Protein AF-0000000084530514 (afdb_homodimer)

Structure (mmCIF, N/CA/C/O backbone):
data_AF-0000000084530514-model_v1
#
loop_
_entity.id
_entity.type
_entity.pdbx_description
1 polymer 'non-specific serine/threonine protein kinase'
#
loop_
_atom_site.group_PDB
_atom_site.id
_atom_site.type_symbol
_atom_site.label_atom_id
_atom_site.label_alt_id
_atom_site.label_comp_id
_atom_site.label_asym_id
_atom_site.label_entity_id
_atom_site.label_seq_id
_atom_site.pdbx_PDB_ins_code
_atom_site.Cartn_x
_atom_site.Cartn_y
_atom_site.Cartn_z
_atom_site.occupancy
_atom_site.B_iso_or_equiv
_atom_site.auth_seq_id
_atom_site.auth_comp_id
_atom_site.auth_asym_id
_atom_site.auth_atom_id
_atom_site.pdbx_PDB_model_num
ATOM 1 N N . MET A 1 1 ? 28.859 -11.039 2.883 1 60.81 1 MET A N 1
ATOM 2 C CA . MET A 1 1 ? 27.422 -11.062 2.617 1 60.81 1 MET A CA 1
ATOM 3 C C . MET A 1 1 ? 27.109 -10.5 1.235 1 60.81 1 MET A C 1
ATOM 5 O O . MET A 1 1 ? 27.703 -9.5 0.823 1 60.81 1 MET A O 1
ATOM 9 N N . ARG A 1 2 ? 26.438 -11.281 0.378 1 87.25 2 ARG A N 1
ATOM 10 C CA . ARG A 1 2 ? 26.141 -10.828 -0.977 1 87.25 2 ARG A CA 1
ATOM 11 C C . ARG A 1 2 ? 25.156 -9.672 -0.961 1 87.25 2 ARG A C 1
ATOM 13 O O . ARG A 1 2 ? 24.25 -9.633 -0.119 1 87.25 2 ARG A O 1
ATOM 20 N N . LYS A 1 3 ? 25.516 -8.602 -1.622 1 93.56 3 LYS A N 1
ATOM 21 C CA . LYS A 1 3 ? 24.672 -7.406 -1.686 1 93.56 3 LYS A CA 1
ATOM 22 C C . LYS A 1 3 ? 24.25 -7.105 -3.121 1 93.56 3 LYS A C 1
ATOM 24 O O . LYS A 1 3 ? 24.984 -7.43 -4.066 1 93.56 3 LYS A O 1
ATOM 29 N N . LEU A 1 4 ? 23.109 -6.605 -3.303 1 94.38 4 LEU A N 1
ATOM 30 C CA . LEU A 1 4 ? 22.625 -5.965 -4.523 1 94.38 4 LEU A CA 1
ATOM 31 C C . LEU A 1 4 ? 22.266 -4.508 -4.262 1 94.38 4 LEU A C 1
ATOM 33 O O . LEU A 1 4 ? 21.25 -4.227 -3.6 1 94.38 4 LEU A O 1
ATOM 37 N N . GLY A 1 5 ? 23.062 -3.568 -4.797 1 94 5 GLY A N 1
ATOM 38 C CA . GLY A 1 5 ? 22.906 -2.201 -4.328 1 94 5 GLY A CA 1
ATOM 39 C C . GLY A 1 5 ? 23.109 -2.053 -2.834 1 94 5 GLY A C 1
ATOM 40 O O . GLY A 1 5 ? 24.156 -2.473 -2.307 1 94 5 GLY A O 1
ATOM 41 N N . ARG A 1 6 ? 22.219 -1.491 -2.139 1 93.81 6 ARG A N 1
ATOM 42 C CA . ARG A 1 6 ? 22.344 -1.321 -0.695 1 93.81 6 ARG A CA 1
ATOM 43 C C . ARG A 1 6 ? 21.688 -2.479 0.054 1 93.81 6 ARG A C 1
ATOM 45 O O . ARG A 1 6 ? 21.781 -2.561 1.28 1 93.81 6 ARG A O 1
ATOM 52 N N . TYR A 1 7 ? 21.109 -3.41 -0.602 1 97.31 7 TYR A N 1
ATOM 53 C CA . TYR A 1 7 ? 20.328 -4.473 0.018 1 97.31 7 TYR A CA 1
ATOM 54 C C . TYR A 1 7 ? 21.219 -5.668 0.362 1 97.31 7 TYR A C 1
ATOM 56 O O . TYR A 1 7 ? 21.891 -6.219 -0.509 1 97.31 7 TYR A O 1
ATOM 64 N N . LEU A 1 8 ? 21.156 -6.109 1.568 1 97.88 8 LEU A N 1
ATOM 65 C CA . LEU A 1 8 ? 21.938 -7.25 2.043 1 97.88 8 LEU A CA 1
ATOM 66 C C . LEU A 1 8 ? 21.172 -8.555 1.852 1 97.88 8 LEU A C 1
ATOM 68 O O . LEU A 1 8 ? 20.125 -8.758 2.48 1 97.88 8 LEU A O 1
ATOM 72 N N . LEU A 1 9 ? 21.641 -9.438 1.021 1 97.25 9 LEU A N 1
ATOM 73 C CA . LEU A 1 9 ? 20.953 -10.695 0.764 1 97.25 9 LEU A CA 1
ATOM 74 C C . LEU A 1 9 ? 21.125 -11.656 1.937 1 97.25 9 LEU A C 1
ATOM 76 O O . LEU A 1 9 ? 22.25 -11.898 2.387 1 97.25 9 LEU A O 1
ATOM 80 N N . LEU A 1 10 ? 20 -12.164 2.404 1 96.56 10 LEU A N 1
ATOM 81 C CA . LEU A 1 10 ? 20.031 -12.984 3.607 1 96.56 10 LEU A CA 1
ATOM 82 C C . LEU A 1 10 ? 19.797 -14.453 3.268 1 96.56 10 LEU A C 1
ATOM 84 O O . LEU A 1 10 ? 20.562 -15.328 3.682 1 96.56 10 LEU A O 1
ATOM 88 N N . GLU A 1 11 ? 18.703 -14.711 2.607 1 95.12 11 GLU A N 1
ATOM 89 C CA . GLU A 1 11 ? 18.266 -16.078 2.309 1 95.12 11 GLU A CA 1
ATOM 90 C C . GLU A 1 11 ? 17.594 -16.156 0.944 1 95.12 11 GLU A C 1
ATOM 92 O O . GLU A 1 11 ? 16.828 -15.258 0.576 1 95.12 11 GLU A O 1
ATOM 97 N N . ARG A 1 12 ? 17.891 -17.266 0.295 1 94.25 12 ARG A N 1
ATOM 98 C CA . ARG A 1 12 ? 17.172 -17.5 -0.961 1 94.25 12 ARG A CA 1
ATOM 99 C C . ARG A 1 12 ? 15.773 -18.031 -0.707 1 94.25 12 ARG A C 1
ATOM 101 O O . ARG A 1 12 ? 15.609 -19.047 -0.033 1 94.25 12 ARG A O 1
ATOM 108 N N . LEU A 1 13 ? 14.82 -17.406 -1.2 1 91.25 13 LEU A N 1
ATOM 109 C CA . LEU A 1 13 ? 13.43 -17.797 -0.994 1 91.25 13 LEU A CA 1
ATOM 110 C C . LEU A 1 13 ? 12.969 -18.75 -2.09 1 91.25 13 LEU A C 1
ATOM 112 O O . LEU A 1 13 ? 12.133 -19.625 -1.847 1 91.25 13 LEU A O 1
ATOM 116 N N . GLY A 1 14 ? 13.391 -18.531 -3.291 1 86.19 14 GLY A N 1
ATOM 117 C CA . GLY A 1 14 ? 13.031 -19.375 -4.422 1 86.19 14 GLY A CA 1
ATOM 118 C C . GLY A 1 14 ? 13.867 -19.094 -5.66 1 86.19 14 GLY A C 1
ATOM 119 O O . GLY A 1 14 ? 14.375 -17.984 -5.84 1 86.19 14 GLY A O 1
ATOM 120 N N . ALA A 1 15 ? 14.023 -20.172 -6.418 1 83.81 15 ALA A N 1
ATOM 121 C CA . ALA A 1 15 ? 14.766 -20.062 -7.672 1 83.81 15 ALA A CA 1
ATOM 122 C C . ALA A 1 15 ? 14.023 -20.766 -8.812 1 83.81 15 ALA A C 1
ATOM 124 O O . ALA A 1 15 ? 13.602 -21.906 -8.672 1 83.81 15 ALA A O 1
ATOM 125 N N . GLY A 1 16 ? 13.727 -19.953 -9.781 1 76.38 16 GLY A N 1
ATOM 126 C CA . GLY A 1 16 ? 13.141 -20.531 -10.984 1 76.38 16 GLY A CA 1
ATOM 127 C C . GLY A 1 16 ? 13.992 -20.312 -12.227 1 76.38 16 GLY A C 1
ATOM 128 O O . GLY A 1 16 ? 15.133 -19.859 -12.125 1 76.38 16 GLY A O 1
ATOM 129 N N . SER A 1 17 ? 13.438 -20.703 -13.352 1 74.25 17 SER A N 1
ATOM 130 C CA . SER A 1 17 ? 14.156 -20.609 -14.617 1 74.25 17 SER A CA 1
ATOM 131 C C . SER A 1 17 ? 14.398 -19.156 -15 1 74.25 17 SER A C 1
ATOM 133 O O . SER A 1 17 ? 15.391 -18.844 -15.664 1 74.25 17 SER A O 1
ATOM 135 N N . PHE A 1 18 ? 13.602 -18.281 -14.484 1 80.31 18 PHE A N 1
ATOM 136 C CA . PHE A 1 18 ? 13.648 -16.922 -14.992 1 80.31 18 PHE A CA 1
ATOM 137 C C . PHE A 1 18 ? 14.281 -15.984 -13.969 1 80.31 18 PHE A C 1
ATOM 139 O O . PHE A 1 18 ? 14.891 -14.984 -14.328 1 80.31 18 PHE A O 1
ATOM 146 N N . ALA A 1 19 ? 14.062 -16.375 -12.727 1 88.75 19 ALA A N 1
ATOM 147 C CA . ALA A 1 19 ? 14.547 -15.445 -11.719 1 88.75 19 ALA A CA 1
ATOM 148 C C . ALA A 1 19 ? 14.766 -16.141 -10.383 1 88.75 19 ALA A C 1
ATOM 150 O O . ALA A 1 19 ? 14.289 -17.266 -10.172 1 88.75 19 ALA A O 1
ATOM 151 N N . THR A 1 20 ? 15.523 -15.523 -9.609 1 91.62 20 THR A N 1
ATOM 152 C CA . THR A 1 20 ? 15.727 -15.914 -8.219 1 91.62 20 THR A CA 1
ATOM 153 C C . THR A 1 20 ? 15.211 -14.836 -7.273 1 91.62 20 THR A C 1
ATOM 155 O O . THR A 1 20 ? 15.391 -13.648 -7.52 1 91.62 20 THR A O 1
ATOM 158 N N . VAL A 1 21 ? 14.555 -15.289 -6.223 1 94.06 21 VAL A N 1
ATOM 159 C CA . VAL A 1 21 ? 14.039 -14.352 -5.234 1 94.06 21 VAL A CA 1
ATOM 160 C C . VAL A 1 21 ? 14.781 -14.531 -3.912 1 94.06 21 VAL A C 1
ATOM 162 O O . VAL A 1 21 ? 14.922 -15.656 -3.428 1 94.06 21 VAL A O 1
ATOM 165 N N . TRP A 1 22 ? 15.227 -13.414 -3.309 1 96.25 22 TRP A N 1
ATOM 166 C CA . TRP A 1 22 ? 15.969 -13.406 -2.053 1 96.25 22 TRP A CA 1
ATOM 167 C C . TRP A 1 22 ? 15.211 -12.625 -0.98 1 96.25 22 TRP A C 1
ATOM 169 O O . TRP A 1 22 ? 14.617 -11.586 -1.262 1 96.25 22 TRP A O 1
ATOM 179 N N . LYS A 1 23 ? 15.258 -13.211 0.187 1 97.31 23 LYS A N 1
ATOM 180 C CA . LYS A 1 23 ? 15.047 -12.344 1.344 1 97.31 23 LYS A CA 1
ATOM 181 C C . LYS A 1 23 ? 16.25 -11.445 1.594 1 97.31 23 LYS A C 1
ATOM 183 O O . LYS A 1 23 ? 17.391 -11.914 1.58 1 97.31 23 LYS A O 1
ATOM 188 N N . ALA A 1 24 ? 16.031 -10.18 1.779 1 98.06 24 ALA A N 1
ATOM 189 C CA . ALA A 1 24 ? 17.125 -9.227 1.979 1 98.06 24 ALA A CA 1
ATOM 190 C C . ALA A 1 24 ? 16.766 -8.203 3.055 1 98.06 24 ALA A C 1
ATOM 192 O O . ALA A 1 24 ? 15.633 -8.164 3.531 1 98.06 24 ALA A O 1
ATOM 193 N N . TYR A 1 25 ? 17.75 -7.512 3.525 1 97.69 25 TYR A N 1
ATOM 194 C CA . TYR A 1 25 ? 17.609 -6.457 4.52 1 97.69 25 TYR A CA 1
ATOM 195 C C . TYR A 1 25 ? 18.047 -5.109 3.957 1 97.69 25 TYR A C 1
ATOM 197 O O . TYR A 1 25 ? 19.109 -5.004 3.346 1 97.69 25 TYR A O 1
ATOM 205 N N . ASP A 1 26 ? 17.156 -4.105 4.047 1 97.19 26 ASP A N 1
ATOM 206 C CA . ASP A 1 26 ? 17.484 -2.723 3.717 1 97.19 26 ASP A CA 1
ATOM 207 C C . ASP A 1 26 ? 18 -1.971 4.945 1 97.19 26 ASP A C 1
ATOM 209 O O . ASP A 1 26 ? 17.219 -1.601 5.824 1 97.19 26 ASP A O 1
ATOM 213 N N . PRO A 1 27 ? 19.234 -1.704 5.078 1 95.25 27 PRO A N 1
ATOM 214 C CA . PRO A 1 27 ? 19.766 -1.053 6.277 1 95.25 27 PRO A CA 1
ATOM 215 C C . PRO A 1 27 ? 19.344 0.41 6.391 1 95.25 27 PRO A C 1
ATOM 217 O O . PRO A 1 27 ? 19.344 0.974 7.488 1 95.25 27 PRO A O 1
ATOM 220 N N . GLU A 1 28 ? 19.031 1.03 5.293 1 93.44 28 GLU A N 1
ATOM 221 C CA . GLU A 1 28 ? 18.656 2.441 5.32 1 93.44 28 GLU A CA 1
ATOM 222 C C . GLU A 1 28 ? 17.25 2.629 5.844 1 93.44 28 GLU A C 1
ATOM 224 O O . GLU A 1 28 ? 16.984 3.533 6.641 1 93.44 28 GLU A O 1
ATOM 229 N N . LEU A 1 29 ? 16.422 1.789 5.398 1 95.31 29 LEU A N 1
ATOM 230 C CA . LEU A 1 29 ? 15.031 1.912 5.836 1 95.31 29 LEU A CA 1
ATOM 231 C C . LEU A 1 29 ? 14.711 0.899 6.93 1 95.31 29 LEU A C 1
ATOM 233 O O . LEU A 1 29 ? 13.586 0.845 7.422 1 95.31 29 LEU A O 1
ATOM 237 N N . ASP A 1 30 ? 15.695 0.155 7.297 1 93.94 30 ASP A N 1
ATOM 238 C CA . ASP A 1 30 ? 15.609 -0.781 8.414 1 93.94 30 ASP A CA 1
ATOM 239 C C . ASP A 1 30 ? 14.398 -1.695 8.273 1 93.94 30 ASP A C 1
ATOM 241 O O . ASP A 1 30 ? 13.555 -1.764 9.172 1 93.94 30 ASP A O 1
ATOM 245 N N . THR A 1 31 ? 14.344 -2.381 7.203 1 94.94 31 THR A N 1
ATOM 246 C CA . THR A 1 31 ? 13.219 -3.266 6.93 1 94.94 31 THR A CA 1
ATOM 247 C C . THR A 1 31 ? 13.656 -4.457 6.082 1 94.94 31 THR A C 1
ATOM 249 O O . THR A 1 31 ? 14.633 -4.367 5.336 1 94.94 31 THR A O 1
ATOM 252 N N . GLU A 1 32 ? 12.961 -5.547 6.254 1 95.62 32 GLU A N 1
ATOM 253 C CA . GLU A 1 32 ? 13.164 -6.688 5.367 1 95.62 32 GLU A CA 1
ATOM 254 C C . GLU A 1 32 ? 12.469 -6.48 4.027 1 95.62 32 GLU A C 1
ATOM 256 O O . GLU A 1 32 ? 11.367 -5.926 3.975 1 95.62 32 GLU A O 1
ATOM 261 N N . VAL A 1 33 ? 13.117 -6.91 2.99 1 97.19 33 VAL A N 1
ATOM 262 C CA . VAL A 1 33 ? 12.578 -6.812 1.639 1 97.19 33 VAL A CA 1
ATOM 263 C C . VAL A 1 33 ? 12.82 -8.117 0.89 1 97.19 33 VAL A C 1
ATOM 265 O O . VAL A 1 33 ? 13.555 -8.984 1.363 1 97.19 33 VAL A O 1
ATOM 268 N N . ALA A 1 34 ? 12.141 -8.328 -0.182 1 96.94 34 ALA A N 1
ATOM 269 C CA . ALA A 1 34 ? 12.445 -9.367 -1.155 1 96.94 34 ALA A CA 1
ATOM 270 C C . ALA A 1 34 ? 13.086 -8.781 -2.41 1 96.94 34 ALA A C 1
ATOM 272 O O . ALA A 1 34 ? 12.672 -7.727 -2.889 1 96.94 34 ALA A O 1
ATOM 273 N N . VAL A 1 35 ? 14.086 -9.484 -2.93 1 97.19 35 VAL A N 1
ATOM 274 C CA . VAL A 1 35 ? 14.773 -9.047 -4.141 1 97.19 35 VAL A CA 1
ATOM 275 C C . VAL A 1 35 ? 14.68 -10.133 -5.211 1 97.19 35 VAL A C 1
ATOM 277 O O . VAL A 1 35 ? 15.133 -11.258 -5.004 1 97.19 35 VAL A O 1
ATOM 280 N N . LYS A 1 36 ? 14.062 -9.789 -6.328 1 94.88 36 LYS A N 1
ATOM 281 C CA . LYS A 1 36 ? 14 -10.688 -7.477 1 94.88 36 LYS A CA 1
ATOM 282 C C . LYS A 1 36 ? 15.07 -10.344 -8.508 1 94.88 36 LYS A C 1
ATOM 284 O O . LYS A 1 36 ? 15.164 -9.203 -8.953 1 94.88 36 LYS A O 1
ATOM 289 N N . VAL A 1 37 ? 15.812 -11.352 -8.836 1 94.94 37 VAL A N 1
ATOM 290 C CA . VAL A 1 37 ? 16.938 -11.148 -9.742 1 94.94 37 VAL A CA 1
ATOM 291 C C . VAL A 1 37 ? 16.734 -11.977 -11.008 1 94.94 37 VAL A C 1
ATOM 293 O O . VAL A 1 37 ? 16.5 -13.188 -10.938 1 94.94 37 VAL A O 1
ATOM 296 N N . LEU A 1 38 ? 16.859 -11.305 -12.125 1 91.88 38 LEU A N 1
ATOM 297 C CA . LEU A 1 38 ? 16.75 -12.023 -13.391 1 91.88 38 LEU A CA 1
ATOM 298 C C . LEU A 1 38 ? 17.891 -13.016 -13.555 1 91.88 38 LEU A C 1
ATOM 300 O O . LEU A 1 38 ? 19.047 -12.695 -13.242 1 91.88 38 LEU A O 1
ATOM 304 N N . ALA A 1 39 ? 17.547 -14.148 -14.031 1 88.81 39 ALA A N 1
ATOM 305 C CA . ALA A 1 39 ? 18.562 -15.172 -14.234 1 88.81 39 ALA A CA 1
ATOM 306 C C . ALA A 1 39 ? 19.609 -14.711 -15.242 1 88.81 39 ALA A C 1
ATOM 308 O O . ALA A 1 39 ? 19.281 -14.023 -16.219 1 88.81 39 ALA A O 1
ATOM 309 N N . GLU A 1 40 ? 20.734 -15.195 -15.055 1 88.94 40 GLU A N 1
ATOM 310 C CA . GLU A 1 40 ? 21.875 -14.75 -15.844 1 88.94 40 GLU A CA 1
ATOM 311 C C . GLU A 1 40 ? 21.688 -15.078 -17.328 1 88.94 40 GLU A C 1
ATOM 313 O O . GLU A 1 40 ? 22.047 -14.273 -18.188 1 88.94 40 GLU A O 1
ATOM 318 N N . ASN A 1 41 ? 21.156 -16.219 -17.562 1 85.75 41 ASN A N 1
ATOM 319 C CA . ASN A 1 41 ? 21 -16.672 -18.938 1 85.75 41 ASN A CA 1
ATOM 320 C C . ASN A 1 41 ? 20 -15.82 -19.703 1 85.75 41 ASN A C 1
ATOM 322 O O . ASN A 1 41 ? 19.953 -15.867 -20.938 1 85.75 41 ASN A O 1
ATOM 326 N N . TRP A 1 42 ? 19.297 -14.984 -19.016 1 85.12 42 TRP A N 1
ATOM 327 C CA . TRP A 1 42 ? 18.297 -14.148 -19.672 1 85.12 42 TRP A CA 1
ATOM 328 C C . TRP A 1 42 ? 18.719 -12.688 -19.672 1 85.12 42 TRP A C 1
ATOM 330 O O . TRP A 1 42 ? 18.078 -11.836 -20.281 1 85.12 42 TRP A O 1
ATOM 340 N N . ALA A 1 43 ? 19.781 -12.375 -19.062 1 85.75 43 ALA A N 1
ATOM 341 C CA . ALA A 1 43 ? 20.172 -11 -18.797 1 85.75 43 ALA A CA 1
ATOM 342 C C . ALA A 1 43 ? 20.484 -10.258 -20.078 1 85.75 43 ALA A C 1
ATOM 344 O O . ALA A 1 43 ? 20.328 -9.039 -20.172 1 85.75 43 ALA A O 1
ATOM 345 N N . ALA A 1 44 ? 20.812 -11 -21.078 1 87.12 44 ALA A N 1
ATOM 346 C CA . ALA A 1 44 ? 21.219 -10.375 -22.328 1 87.12 44 ALA A CA 1
ATOM 347 C C . ALA A 1 44 ? 20.047 -10.273 -23.297 1 87.12 44 ALA A C 1
ATOM 349 O O . ALA A 1 44 ? 20.141 -9.594 -24.328 1 87.12 44 ALA A O 1
ATOM 350 N N . ASN A 1 45 ? 19.031 -10.945 -23 1 85.5 45 ASN A N 1
ATOM 351 C CA . ASN A 1 45 ? 17.859 -10.898 -23.859 1 85.5 45 ASN A CA 1
ATOM 352 C C . ASN A 1 45 ? 17.016 -9.656 -23.594 1 85.5 45 ASN A C 1
ATOM 354 O O . ASN A 1 45 ? 16.375 -9.547 -22.547 1 85.5 45 ASN A O 1
ATOM 358 N N . ALA A 1 46 ? 16.922 -8.812 -24.531 1 86.62 46 ALA A N 1
ATOM 359 C CA . ALA A 1 46 ? 16.297 -7.504 -24.359 1 86.62 46 ALA A CA 1
ATOM 360 C C . ALA A 1 46 ? 14.805 -7.648 -24.062 1 86.62 46 ALA A C 1
ATOM 362 O O . ALA A 1 46 ? 14.25 -6.902 -23.25 1 86.62 46 ALA A O 1
ATOM 363 N N . ASP A 1 47 ? 14.195 -8.602 -24.703 1 84.19 47 ASP A N 1
ATOM 364 C CA . ASP A 1 47 ? 12.758 -8.789 -24.531 1 84.19 47 ASP A CA 1
ATOM 365 C C . ASP A 1 47 ? 12.43 -9.273 -23.125 1 84.19 47 ASP A C 1
ATOM 367 O O . ASP A 1 47 ? 11.5 -8.773 -22.484 1 84.19 47 ASP A O 1
ATOM 371 N N . VAL A 1 48 ? 13.266 -10.211 -22.703 1 83.88 48 VAL A N 1
ATOM 372 C CA . VAL A 1 48 ? 13.047 -10.773 -21.375 1 83.88 48 VAL A CA 1
ATOM 373 C C . VAL A 1 48 ? 13.328 -9.703 -20.328 1 83.88 48 VAL A C 1
ATOM 375 O O . VAL A 1 48 ? 12.578 -9.57 -19.344 1 83.88 48 VAL A O 1
ATOM 378 N N . ARG A 1 49 ? 14.281 -8.938 -20.547 1 87.69 49 ARG A N 1
ATOM 379 C CA . ARG A 1 49 ? 14.625 -7.848 -19.641 1 87.69 49 ARG A CA 1
ATOM 380 C C . ARG A 1 49 ? 13.484 -6.844 -19.531 1 87.69 49 ARG A C 1
ATOM 382 O O . ARG A 1 49 ? 13.125 -6.422 -18.438 1 87.69 49 ARG A O 1
ATOM 389 N N . GLU A 1 50 ? 13 -6.484 -20.641 1 87.62 50 GLU A N 1
ATOM 390 C CA . GLU A 1 50 ? 11.914 -5.504 -20.656 1 87.62 50 GLU A CA 1
ATOM 391 C C . GLU A 1 50 ? 10.68 -6.035 -19.938 1 87.62 50 GLU A C 1
ATOM 393 O O . GLU A 1 50 ? 10 -5.289 -19.219 1 87.62 50 GLU A O 1
ATOM 398 N N . ARG A 1 51 ? 10.398 -7.199 -20.078 1 85.5 51 ARG A N 1
ATOM 399 C CA . ARG A 1 51 ? 9.242 -7.793 -19.422 1 85.5 51 ARG A CA 1
ATOM 400 C C . ARG A 1 51 ? 9.453 -7.859 -17.922 1 85.5 51 ARG A C 1
ATOM 402 O O . ARG A 1 51 ? 8.508 -7.66 -17.141 1 85.5 51 ARG A O 1
ATOM 409 N N . PHE A 1 52 ? 10.688 -8.211 -17.641 1 89.94 52 PHE A N 1
ATOM 410 C CA . PHE A 1 52 ? 11.062 -8.234 -16.234 1 89.94 52 PHE A CA 1
ATOM 411 C C . PHE A 1 52 ? 10.836 -6.867 -15.594 1 89.94 52 PHE A C 1
ATOM 413 O O . PHE A 1 52 ? 10.234 -6.77 -14.523 1 89.94 52 PHE A O 1
ATOM 420 N N . LEU A 1 53 ? 11.172 -5.844 -16.281 1 90.75 53 LEU A N 1
ATOM 421 C CA . LEU A 1 53 ? 11.039 -4.48 -15.789 1 90.75 53 LEU A CA 1
ATOM 422 C C . LEU A 1 53 ? 9.586 -4.023 -15.844 1 90.75 53 LEU A C 1
ATOM 424 O O . LEU A 1 53 ? 9.133 -3.268 -14.977 1 90.75 53 LEU A O 1
ATOM 428 N N . THR A 1 54 ? 8.875 -4.477 -16.812 1 89.19 54 THR A N 1
ATOM 429 C CA . THR A 1 54 ? 7.457 -4.16 -16.922 1 89.19 54 THR A CA 1
ATOM 430 C C . THR A 1 54 ? 6.691 -4.723 -15.719 1 89.19 54 THR A C 1
ATOM 432 O O . THR A 1 54 ? 5.789 -4.066 -15.188 1 89.19 54 THR A O 1
ATOM 435 N N . GLU A 1 55 ? 7.078 -5.91 -15.375 1 90.44 55 GLU A N 1
ATOM 436 C CA . GLU A 1 55 ? 6.48 -6.496 -14.18 1 90.44 55 GLU A CA 1
ATOM 437 C C . GLU A 1 55 ? 6.719 -5.613 -12.961 1 90.44 55 GLU A C 1
ATOM 439 O O . GLU A 1 55 ? 5.789 -5.332 -12.195 1 90.44 55 GLU A O 1
ATOM 444 N N . ALA A 1 56 ? 7.922 -5.133 -12.797 1 93.69 56 ALA A N 1
ATOM 445 C CA . ALA A 1 56 ? 8.273 -4.258 -11.688 1 93.69 56 ALA A CA 1
ATOM 446 C C . ALA A 1 56 ? 7.426 -2.986 -11.695 1 93.69 56 ALA A C 1
ATOM 448 O O . ALA A 1 56 ? 6.906 -2.57 -10.664 1 93.69 56 ALA A O 1
ATOM 449 N N . ARG A 1 57 ? 7.25 -2.465 -12.867 1 93.06 57 ARG A N 1
ATOM 450 C CA . ARG A 1 57 ? 6.488 -1.228 -13.016 1 93.06 57 ARG A CA 1
ATOM 451 C C . ARG A 1 57 ? 5.02 -1.446 -12.68 1 93.06 57 ARG A C 1
ATOM 453 O O . ARG A 1 57 ? 4.395 -0.608 -12.023 1 93.06 57 ARG A O 1
ATOM 460 N N . LEU A 1 58 ? 4.5 -2.531 -13.055 1 89.81 58 LEU A N 1
ATOM 461 C CA . LEU A 1 58 ? 3.104 -2.84 -12.773 1 89.81 58 LEU A CA 1
ATOM 462 C C . LEU A 1 58 ? 2.885 -3.021 -11.273 1 89.81 58 LEU A C 1
ATOM 464 O O . LEU A 1 58 ? 1.93 -2.479 -10.711 1 89.81 58 LEU A O 1
ATOM 468 N N . LEU A 1 59 ? 3.75 -3.695 -10.656 1 93 59 LEU A N 1
ATOM 469 C CA . LEU A 1 59 ? 3.637 -3.949 -9.227 1 93 59 LEU A CA 1
ATOM 470 C C . LEU A 1 59 ? 3.844 -2.666 -8.43 1 93 59 LEU A C 1
ATOM 472 O O . LEU A 1 59 ? 3.301 -2.52 -7.328 1 93 59 LEU A O 1
ATOM 476 N N . ARG A 1 60 ? 4.605 -1.728 -8.93 1 93.25 60 ARG A N 1
ATOM 477 C CA . ARG A 1 60 ? 4.789 -0.428 -8.289 1 93.25 60 ARG A CA 1
ATOM 478 C C . ARG A 1 60 ? 3.516 0.408 -8.375 1 93.25 60 ARG A C 1
ATOM 480 O O . ARG A 1 60 ? 3.168 1.112 -7.422 1 93.25 60 ARG A O 1
ATOM 487 N N . ARG A 1 61 ? 2.863 0.253 -9.383 1 88.5 61 ARG A N 1
ATOM 488 C CA . ARG A 1 61 ? 1.712 1.109 -9.648 1 88.5 61 ARG A CA 1
ATOM 489 C C . ARG A 1 61 ? 0.507 0.684 -8.82 1 88.5 61 ARG A C 1
ATOM 491 O O . ARG A 1 61 ? -0.344 1.509 -8.484 1 88.5 61 ARG A O 1
ATOM 498 N N . ILE A 1 62 ? 0.423 -0.535 -8.516 1 88.12 62 ILE A N 1
ATOM 499 C CA . ILE A 1 62 ? -0.734 -1.046 -7.789 1 88.12 62 ILE A CA 1
ATOM 500 C C . ILE A 1 62 ? -0.518 -0.87 -6.289 1 88.12 62 ILE A C 1
ATOM 502 O O . ILE A 1 62 ? 0.339 -1.53 -5.695 1 88.12 62 ILE A O 1
ATOM 506 N N . ALA A 1 63 ? -1.276 0.005 -5.707 1 84.62 63 ALA A N 1
ATOM 507 C CA . ALA A 1 63 ? -1.197 0.259 -4.273 1 84.62 63 ALA A CA 1
ATOM 508 C C . ALA A 1 63 ? -2.314 -0.463 -3.525 1 84.62 63 ALA A C 1
ATOM 510 O O . ALA A 1 63 ? -3.465 -0.014 -3.531 1 84.62 63 ALA A O 1
ATOM 511 N N . SER A 1 64 ? -2.105 -1.526 -2.996 1 87.81 64 SER A N 1
ATOM 512 C CA . SER A 1 64 ? -3.049 -2.33 -2.229 1 87.81 64 SER A CA 1
ATOM 513 C C . SER A 1 64 ? -2.326 -3.242 -1.243 1 87.81 64 SER A C 1
ATOM 515 O O . SER A 1 64 ? -1.254 -3.77 -1.55 1 87.81 64 SER A O 1
ATOM 517 N N . PRO A 1 65 ? -2.988 -3.373 -0.12 1 87.31 65 PRO A N 1
ATOM 518 C CA . PRO A 1 65 ? -2.391 -4.32 0.822 1 87.31 65 PRO A CA 1
ATOM 519 C C . PRO A 1 65 ? -2.482 -5.77 0.342 1 87.31 65 PRO A C 1
ATOM 521 O O . PRO A 1 65 ? -1.923 -6.668 0.972 1 87.31 65 PRO A O 1
ATOM 524 N N . ARG A 1 66 ? -3.098 -6.004 -0.822 1 91.5 66 ARG A N 1
ATOM 525 C CA . ARG A 1 66 ? -3.314 -7.363 -1.312 1 91.5 66 ARG A CA 1
ATOM 526 C C . ARG A 1 66 ? -2.373 -7.688 -2.465 1 91.5 66 ARG A C 1
ATOM 528 O O . ARG A 1 66 ? -2.457 -8.766 -3.059 1 91.5 66 ARG A O 1
ATOM 535 N N . VAL A 1 67 ? -1.56 -6.805 -2.789 1 92.44 67 VAL A N 1
ATOM 536 C CA . VAL A 1 67 ? -0.581 -7 -3.854 1 92.44 67 VAL A CA 1
ATOM 537 C C . VAL A 1 67 ? 0.8 -6.559 -3.375 1 92.44 67 VAL A C 1
ATOM 539 O O . VAL A 1 67 ? 0.948 -5.48 -2.799 1 92.44 67 VAL A O 1
ATOM 542 N N . VAL A 1 68 ? 1.747 -7.402 -3.578 1 94.56 68 VAL A N 1
ATOM 543 C CA . VAL A 1 68 ? 3.111 -7.031 -3.217 1 94.56 68 VAL A CA 1
ATOM 544 C C . VAL A 1 68 ? 3.527 -5.781 -3.988 1 94.56 68 VAL A C 1
ATOM 546 O O . VAL A 1 68 ? 3.238 -5.652 -5.18 1 94.56 68 VAL A O 1
ATOM 549 N N . ARG A 1 69 ? 4.219 -4.91 -3.299 1 93.88 69 ARG A N 1
ATOM 550 C CA . ARG A 1 69 ? 4.598 -3.658 -3.945 1 93.88 69 ARG A CA 1
ATOM 551 C C . ARG A 1 69 ? 6.098 -3.609 -4.207 1 93.88 69 ARG A C 1
ATOM 553 O O . ARG A 1 69 ? 6.895 -3.986 -3.35 1 93.88 69 ARG A O 1
ATOM 560 N N . VAL A 1 70 ? 6.414 -3.178 -5.363 1 96.31 70 VAL A N 1
ATOM 561 C CA . VAL A 1 70 ? 7.812 -2.939 -5.707 1 96.31 70 VAL A CA 1
ATOM 562 C C . VAL A 1 70 ? 8.242 -1.568 -5.191 1 96.31 70 VAL A C 1
ATOM 564 O O . VAL A 1 70 ? 7.5 -0.591 -5.309 1 96.31 70 VAL A O 1
ATOM 567 N N . HIS A 1 71 ? 9.477 -1.464 -4.699 1 95.88 71 HIS A N 1
ATOM 568 C CA . HIS A 1 71 ? 9.984 -0.235 -4.094 1 95.88 71 HIS A CA 1
ATOM 569 C C . HIS A 1 71 ? 11.148 0.336 -4.898 1 95.88 71 HIS A C 1
ATOM 571 O O . HIS A 1 71 ? 11.352 1.552 -4.922 1 95.88 71 HIS A O 1
ATOM 577 N N . ASP A 1 72 ? 11.875 -0.547 -5.426 1 96.31 72 ASP A N 1
ATOM 578 C CA . ASP A 1 72 ? 13.133 -0.141 -6.043 1 96.31 72 ASP A CA 1
ATOM 579 C C . ASP A 1 72 ? 13.508 -1.086 -7.184 1 96.31 72 ASP A C 1
ATOM 581 O O . ASP A 1 72 ? 12.93 -2.164 -7.32 1 96.31 72 ASP A O 1
ATOM 585 N N . VAL A 1 73 ? 14.352 -0.61 -8.055 1 96.19 73 VAL A N 1
ATOM 586 C CA . VAL A 1 73 ? 14.867 -1.383 -9.18 1 96.19 73 VAL A CA 1
ATOM 587 C C . VAL A 1 73 ? 16.328 -1.033 -9.414 1 96.19 73 VAL A C 1
ATOM 589 O O . VAL A 1 73 ? 16.781 0.062 -9.07 1 96.19 73 VAL A O 1
ATOM 592 N N . GLY A 1 74 ? 17.078 -2.004 -9.914 1 94.38 74 GLY A N 1
ATOM 593 C CA . GLY A 1 74 ? 18.484 -1.761 -10.195 1 94.38 74 GLY A CA 1
ATOM 594 C C . GLY A 1 74 ? 19.094 -2.77 -11.156 1 94.38 74 GLY A C 1
ATOM 595 O O . GLY A 1 74 ? 18.391 -3.656 -11.648 1 94.38 74 GLY A O 1
ATOM 596 N N . VAL A 1 75 ? 20.312 -2.504 -11.547 1 94 75 VAL A N 1
ATOM 597 C CA . VAL A 1 75 ? 21.109 -3.406 -12.367 1 94 75 VAL A CA 1
ATOM 598 C C . VAL A 1 75 ? 22.469 -3.639 -11.719 1 94 75 VAL A C 1
ATOM 600 O O . VAL A 1 75 ? 23.109 -2.695 -11.25 1 94 75 VAL A O 1
ATOM 603 N N . GLN A 1 76 ? 22.812 -4.824 -11.562 1 92.38 76 GLN A N 1
ATOM 604 C CA . GLN A 1 76 ? 24.141 -5.18 -11.086 1 92.38 76 GLN A CA 1
ATOM 605 C C . GLN A 1 76 ? 24.75 -6.277 -11.945 1 92.38 76 GLN A C 1
ATOM 607 O O . GLN A 1 76 ? 24.141 -7.328 -12.156 1 92.38 76 GLN A O 1
ATOM 612 N N . GLU A 1 77 ? 25.984 -6.02 -12.414 1 90.12 77 GLU A N 1
ATOM 613 C CA . GLU A 1 77 ? 26.656 -6.945 -13.328 1 90.12 77 GLU A CA 1
ATOM 614 C C . GLU A 1 77 ? 25.766 -7.309 -14.508 1 90.12 77 GLU A C 1
ATOM 616 O O . GLU A 1 77 ? 25.578 -8.484 -14.812 1 90.12 77 GLU A O 1
ATOM 621 N N . ASP A 1 78 ? 25.031 -6.34 -14.977 1 89.69 78 ASP A N 1
ATOM 622 C CA . ASP A 1 78 ? 24.188 -6.387 -16.172 1 89.69 78 ASP A CA 1
ATOM 623 C C . ASP A 1 78 ? 22.938 -7.238 -15.922 1 89.69 78 ASP A C 1
ATOM 625 O O . ASP A 1 78 ? 22.328 -7.723 -16.875 1 89.69 78 ASP A O 1
ATOM 629 N N . ARG A 1 79 ? 22.734 -7.488 -14.75 1 92 79 ARG A N 1
ATOM 630 C CA . ARG A 1 79 ? 21.531 -8.234 -14.391 1 92 79 ARG A CA 1
ATOM 631 C C . ARG A 1 79 ? 20.531 -7.348 -13.664 1 92 79 ARG A C 1
ATOM 633 O O . ARG A 1 79 ? 20.844 -6.777 -12.609 1 92 79 ARG A O 1
ATOM 640 N N . PRO A 1 80 ? 19.359 -7.273 -14.211 1 94.81 80 PRO A N 1
ATOM 641 C CA . PRO A 1 80 ? 18.344 -6.469 -13.516 1 94.81 80 PRO A CA 1
ATOM 642 C C . PRO A 1 80 ? 17.75 -7.18 -12.312 1 94.81 80 PRO A C 1
ATOM 644 O O . PRO A 1 80 ? 17.656 -8.414 -12.297 1 94.81 80 PRO A O 1
ATOM 647 N N . TYR A 1 81 ? 17.438 -6.418 -11.328 1 96.25 81 TYR A N 1
ATOM 648 C CA . TYR A 1 81 ? 16.688 -6.883 -10.156 1 96.25 81 TYR A CA 1
ATOM 649 C C . TYR A 1 81 ? 15.68 -5.84 -9.695 1 96.25 81 TYR A C 1
ATOM 651 O O . TYR A 1 81 ? 15.781 -4.664 -10.062 1 96.25 81 TYR A O 1
ATOM 659 N N . PHE A 1 82 ? 14.68 -6.266 -9.031 1 96.38 82 PHE A N 1
ATOM 660 C CA . PHE A 1 82 ? 13.82 -5.289 -8.367 1 96.38 82 PHE A CA 1
ATOM 661 C C . PHE A 1 82 ? 13.523 -5.711 -6.934 1 96.38 82 PHE A C 1
ATOM 663 O O . PHE A 1 82 ? 13.641 -6.891 -6.59 1 96.38 82 PHE A O 1
ATOM 670 N N . VAL A 1 83 ? 13.266 -4.668 -6.082 1 97.56 83 VAL A N 1
ATOM 671 C CA . VAL A 1 83 ? 13.062 -4.812 -4.641 1 97.56 83 VAL A CA 1
ATOM 672 C C . VAL A 1 83 ? 11.586 -4.633 -4.305 1 97.56 83 VAL A C 1
ATOM 674 O O . VAL A 1 83 ? 10.945 -3.684 -4.77 1 97.56 83 VAL A O 1
ATOM 677 N N . MET A 1 84 ? 11.047 -5.586 -3.537 1 96.75 84 MET A N 1
ATOM 678 C CA . MET A 1 84 ? 9.625 -5.555 -3.238 1 96.75 84 MET A CA 1
ATOM 679 C C . MET A 1 84 ? 9.359 -5.945 -1.787 1 96.75 84 MET A C 1
ATOM 681 O O . MET A 1 84 ? 10.297 -6.234 -1.039 1 96.75 84 MET A O 1
ATOM 685 N N . ASP A 1 85 ? 8.141 -5.879 -1.386 1 95 85 ASP A N 1
ATOM 686 C CA . ASP A 1 85 ? 7.738 -6.266 -0.036 1 95 85 ASP A CA 1
ATOM 687 C C . ASP A 1 85 ? 8.125 -7.711 0.261 1 95 85 ASP A C 1
ATOM 689 O O . ASP A 1 85 ? 7.93 -8.594 -0.575 1 95 85 ASP A O 1
ATOM 693 N N . TYR A 1 86 ? 8.664 -7.883 1.46 1 95.06 86 TYR A N 1
ATOM 694 C CA . TYR A 1 86 ? 8.812 -9.242 1.968 1 95.06 86 TYR A CA 1
ATOM 695 C C . TYR A 1 86 ? 7.602 -9.648 2.805 1 95.06 86 TYR A C 1
ATOM 697 O O . TYR A 1 86 ? 7.234 -8.945 3.752 1 95.06 86 TYR A O 1
ATOM 705 N N . VAL A 1 87 ? 7.02 -10.711 2.414 1 92.75 87 VAL A N 1
ATOM 706 C CA . VAL A 1 87 ? 5.863 -11.227 3.139 1 92.75 87 VAL A CA 1
ATOM 707 C C . VAL A 1 87 ? 6.254 -12.484 3.91 1 92.75 87 VAL A C 1
ATOM 709 O O . VAL A 1 87 ? 6.598 -13.508 3.311 1 92.75 87 VAL A O 1
ATOM 712 N N . ARG A 1 88 ? 6.121 -12.492 5.211 1 89.19 88 ARG A N 1
ATOM 713 C CA . ARG A 1 88 ? 6.746 -13.477 6.094 1 89.19 88 ARG A CA 1
ATOM 714 C C . ARG A 1 88 ? 5.879 -14.727 6.219 1 89.19 88 ARG A C 1
ATOM 716 O O . ARG A 1 88 ? 6.379 -15.805 6.547 1 89.19 88 ARG A O 1
ATOM 723 N N . GLY A 1 89 ? 4.676 -14.781 5.852 1 90.56 89 GLY A N 1
ATOM 724 C CA . GLY A 1 89 ? 3.76 -15.852 6.215 1 90.56 89 GLY A CA 1
ATOM 725 C C . GLY A 1 89 ? 3.807 -17.031 5.262 1 90.56 89 GLY A C 1
ATOM 726 O O . GLY A 1 89 ? 3 -17.953 5.367 1 90.56 89 GLY A O 1
ATOM 727 N N . GLY A 1 90 ? 4.789 -17.047 4.336 1 90.69 90 GLY A N 1
ATOM 728 C CA . GLY A 1 90 ? 4.828 -18.109 3.35 1 90.69 90 GLY A CA 1
ATOM 729 C C . GLY A 1 90 ? 3.797 -17.953 2.25 1 90.69 90 GLY A C 1
ATOM 730 O O . GLY A 1 90 ? 3.383 -16.844 1.938 1 90.69 90 GLY A O 1
ATOM 731 N N . THR A 1 91 ? 3.492 -19.094 1.587 1 93.88 91 THR A N 1
ATOM 732 C CA . THR A 1 91 ? 2.535 -19.078 0.486 1 93.88 91 THR A CA 1
ATOM 733 C C . THR A 1 91 ? 1.412 -20.078 0.731 1 93.88 91 THR A C 1
ATOM 735 O O . THR A 1 91 ? 1.47 -20.875 1.682 1 93.88 91 THR A O 1
ATOM 738 N N . LEU A 1 92 ? 0.406 -20.047 -0.09 1 95.75 92 LEU A N 1
ATOM 739 C CA . LEU A 1 92 ? -0.694 -21 0.017 1 95.75 92 LEU A CA 1
ATOM 740 C C . LEU A 1 92 ? -0.219 -22.422 -0.295 1 95.75 92 LEU A C 1
ATOM 742 O O . LEU A 1 92 ? -0.898 -23.391 0.037 1 95.75 92 LEU A O 1
ATOM 746 N N . ALA A 1 93 ? 0.886 -22.547 -0.95 1 94.31 93 ALA A N 1
ATOM 747 C CA . ALA A 1 93 ? 1.434 -23.891 -1.192 1 94.31 93 ALA A CA 1
ATOM 748 C C . ALA A 1 93 ? 1.724 -24.609 0.121 1 94.31 93 ALA A C 1
ATOM 750 O O . ALA A 1 93 ? 1.605 -25.828 0.203 1 94.31 93 ALA A O 1
ATOM 751 N N . ASP A 1 94 ? 1.992 -23.828 1.145 1 93.12 94 ASP A N 1
ATOM 752 C CA . ASP A 1 94 ? 2.312 -24.375 2.461 1 93.12 94 ASP A CA 1
ATOM 753 C C . ASP A 1 94 ? 1.053 -24.875 3.172 1 93.12 94 ASP A C 1
ATOM 755 O O . ASP A 1 94 ? 1.138 -25.578 4.184 1 93.12 94 ASP A O 1
ATOM 759 N N . ARG A 1 95 ? -0.085 -24.531 2.617 1 93.44 95 ARG A N 1
ATOM 760 C CA . ARG A 1 95 ? -1.338 -24.828 3.309 1 93.44 95 ARG A CA 1
ATOM 761 C C . ARG A 1 95 ? -2.145 -25.875 2.564 1 93.44 95 ARG A C 1
ATOM 763 O O . ARG A 1 95 ? -3.189 -26.328 3.045 1 93.44 95 ARG A O 1
ATOM 770 N N . VAL A 1 96 ? -1.7 -26.266 1.486 1 93.94 96 VAL A N 1
ATOM 771 C CA . VAL A 1 96 ? -2.438 -27.203 0.643 1 93.94 96 VAL A CA 1
ATOM 772 C C . VAL A 1 96 ? -2.703 -28.484 1.414 1 93.94 96 VAL A C 1
ATOM 774 O O . VAL A 1 96 ? -1.775 -29.109 1.941 1 93.94 96 VAL A O 1
ATOM 777 N N . GLY A 1 97 ? -3.9 -28.859 1.527 1 87.25 97 GLY A N 1
ATOM 778 C CA . GLY A 1 97 ? -4.301 -30.109 2.16 1 87.25 97 GLY A CA 1
ATOM 779 C C . GLY A 1 97 ? -4.137 -30.094 3.668 1 87.25 97 GLY A C 1
ATOM 780 O O . GLY A 1 97 ? -4.23 -31.125 4.32 1 87.25 97 GLY A O 1
ATOM 781 N N . GLN A 1 98 ? -3.834 -28.953 4.219 1 88 98 GLN A N 1
ATOM 782 C CA . GLN A 1 98 ? -3.545 -28.875 5.648 1 88 98 GLN A CA 1
ATOM 783 C C . GLN A 1 98 ? -4.539 -27.953 6.359 1 88 98 GLN A C 1
ATOM 785 O O . GLN A 1 98 ? -4.457 -27.766 7.574 1 88 98 GLN A O 1
ATOM 790 N N . CYS A 1 99 ? -5.461 -27.5 5.664 1 86.56 99 CYS A N 1
ATOM 791 C CA . CYS A 1 99 ? -6.418 -26.547 6.223 1 86.56 99 CYS A CA 1
ATOM 792 C C . CYS A 1 99 ? -7.75 -27.234 6.52 1 86.56 99 CYS A C 1
ATOM 794 O O . CYS A 1 99 ? -8.164 -28.141 5.801 1 86.56 99 CYS A O 1
ATOM 796 N N . GLU A 1 100 ? -8.336 -26.703 7.645 1 88.31 100 GLU A N 1
ATOM 797 C CA . GLU A 1 100 ? -9.766 -26.984 7.773 1 88.31 100 GLU A CA 1
ATOM 798 C C . GLU A 1 100 ? -10.555 -26.375 6.621 1 88.31 100 GLU A C 1
ATOM 800 O O . GLU A 1 100 ? -10.172 -25.328 6.082 1 88.31 100 GLU A O 1
ATOM 805 N N . PRO A 1 101 ? -11.602 -27.062 6.312 1 88.12 101 PRO A N 1
ATOM 806 C CA . PRO A 1 101 ? -12.367 -26.609 5.148 1 88.12 101 PRO A CA 1
ATOM 807 C C . PRO A 1 101 ? -12.758 -25.141 5.238 1 88.12 101 PRO A C 1
ATOM 809 O O . PRO A 1 101 ? -12.641 -24.406 4.25 1 88.12 101 PRO A O 1
ATOM 812 N N . GLN A 1 102 ? -13.148 -24.734 6.367 1 87.75 102 GLN A N 1
ATOM 813 C CA . GLN A 1 102 ? -13.539 -23.328 6.504 1 87.75 102 GLN A CA 1
ATOM 814 C C . GLN A 1 102 ? -12.352 -22.406 6.285 1 87.75 102 GLN A C 1
ATOM 816 O O . GLN A 1 102 ? -12.492 -21.344 5.668 1 87.75 102 GLN A O 1
ATOM 821 N N . GLU A 1 103 ? -11.266 -22.812 6.73 1 89.94 103 GLU A N 1
ATOM 822 C CA . GLU A 1 103 ? -10.055 -22.016 6.527 1 89.94 103 GLU A CA 1
ATOM 823 C C . GLU A 1 103 ? -9.648 -22 5.059 1 89.94 103 GLU A C 1
ATOM 825 O O . GLU A 1 103 ? -9.258 -20.953 4.531 1 89.94 103 GLU A O 1
ATOM 830 N N . ALA A 1 104 ? -9.766 -23.141 4.508 1 93.06 104 ALA A N 1
ATOM 831 C CA . ALA A 1 104 ? -9.445 -23.234 3.086 1 93.06 104 ALA A CA 1
ATOM 832 C C . ALA A 1 104 ? -10.297 -22.281 2.26 1 93.06 104 ALA A C 1
ATOM 834 O O . ALA A 1 104 ? -9.789 -21.578 1.382 1 93.06 104 ALA A O 1
ATOM 835 N N . LEU A 1 105 ? -11.555 -22.266 2.596 1 93.25 105 LEU A N 1
ATOM 836 C CA . LEU A 1 105 ? -12.477 -21.406 1.854 1 93.25 105 LEU A CA 1
ATOM 837 C C . LEU A 1 105 ? -12.164 -19.938 2.107 1 93.25 105 LEU A C 1
ATOM 839 O O . LEU A 1 105 ? -12.227 -19.125 1.185 1 93.25 105 LEU A O 1
ATOM 843 N N . ARG A 1 106 ? -11.859 -19.656 3.254 1 93.31 106 ARG A N 1
ATOM 844 C CA . ARG A 1 106 ? -11.516 -18.281 3.588 1 93.31 106 ARG A CA 1
ATOM 845 C C . ARG A 1 106 ? -10.258 -17.828 2.846 1 93.31 106 ARG A C 1
ATOM 847 O O . ARG A 1 106 ? -10.211 -16.734 2.281 1 93.31 106 ARG A O 1
ATOM 854 N N . LEU A 1 107 ? -9.281 -18.656 2.887 1 95.12 107 LEU A N 1
ATOM 855 C CA . LEU A 1 107 ? -8.031 -18.344 2.201 1 95.12 107 LEU A CA 1
ATOM 856 C C . LEU A 1 107 ? -8.258 -18.203 0.7 1 95.12 107 LEU A C 1
ATOM 858 O O . LEU A 1 107 ? -7.711 -17.297 0.069 1 95.12 107 LEU A O 1
ATOM 862 N N . ALA A 1 108 ? -9.047 -19.062 0.174 1 96.69 108 ALA A N 1
ATOM 863 C CA . ALA A 1 108 ? -9.367 -18.984 -1.25 1 96.69 108 ALA A CA 1
ATOM 864 C C . ALA A 1 108 ? -10.102 -17.703 -1.583 1 96.69 108 ALA A C 1
ATOM 866 O O . ALA A 1 108 ? -9.836 -17.062 -2.609 1 96.69 108 ALA A O 1
ATOM 867 N N . ALA A 1 109 ? -11.008 -17.391 -0.74 1 96.62 109 ALA A N 1
ATOM 868 C CA . ALA A 1 109 ? -11.734 -16.141 -0.944 1 96.62 109 ALA A CA 1
ATOM 869 C C . ALA A 1 109 ? -10.781 -14.945 -0.897 1 96.62 109 ALA A C 1
ATOM 871 O O . ALA A 1 109 ? -10.859 -14.047 -1.744 1 96.62 109 ALA A O 1
ATOM 872 N N . GLU A 1 110 ? -9.914 -14.945 0.04 1 96.31 110 GLU A N 1
ATOM 873 C CA . GLU A 1 110 ? -8.922 -13.883 0.141 1 96.31 110 GLU A CA 1
ATOM 874 C C . GLU A 1 110 ? -8.07 -13.805 -1.122 1 96.31 110 GLU A C 1
ATOM 876 O O . GLU A 1 110 ? -7.75 -12.711 -1.593 1 96.31 110 GLU A O 1
ATOM 881 N N . ALA A 1 111 ? -7.762 -14.906 -1.584 1 97.56 111 ALA A N 1
ATOM 882 C CA . ALA A 1 111 ? -7.027 -14.945 -2.846 1 97.56 111 ALA A CA 1
ATOM 883 C C . ALA A 1 111 ? -7.844 -14.32 -3.973 1 97.56 111 ALA A C 1
ATOM 885 O O . ALA A 1 111 ? -7.305 -13.578 -4.801 1 97.56 111 ALA A O 1
ATOM 886 N N . GLY A 1 112 ? -9.07 -14.688 -4 1 97.94 112 GLY A N 1
ATOM 887 C CA . GLY A 1 112 ? -9.945 -14.094 -4.996 1 97.94 112 GLY A CA 1
ATOM 888 C C . GLY A 1 112 ? -10.008 -12.578 -4.91 1 97.94 112 GLY A C 1
ATOM 889 O O . GLY A 1 112 ? -9.961 -11.891 -5.934 1 97.94 112 GLY A O 1
ATOM 890 N N . TYR A 1 113 ? -10.078 -12.078 -3.73 1 96.69 113 TYR A N 1
ATOM 891 C CA . TYR A 1 113 ? -10.094 -10.633 -3.541 1 96.69 113 TYR A CA 1
ATOM 892 C C . TYR A 1 113 ? -8.781 -10 -3.992 1 96.69 113 TYR A C 1
ATOM 894 O O . TYR A 1 113 ? -8.766 -8.906 -4.559 1 96.69 113 TYR A O 1
ATOM 902 N N . ALA A 1 114 ? -7.738 -10.648 -3.74 1 96.12 114 ALA A N 1
ATOM 903 C CA . ALA A 1 114 ? -6.434 -10.141 -4.164 1 96.12 114 ALA A CA 1
ATOM 904 C C . ALA A 1 114 ? -6.336 -10.094 -5.688 1 96.12 114 ALA A C 1
ATOM 906 O O . ALA A 1 114 ? -5.891 -9.094 -6.254 1 96.12 114 ALA A O 1
ATOM 907 N N . VAL A 1 115 ? -6.77 -11.109 -6.324 1 96.69 115 VAL A N 1
ATOM 908 C CA . VAL A 1 115 ? -6.73 -11.18 -7.781 1 96.69 115 VAL A CA 1
ATOM 909 C C . VAL A 1 115 ? -7.652 -10.117 -8.375 1 96.69 115 VAL A C 1
ATOM 911 O O . VAL A 1 115 ? -7.344 -9.531 -9.414 1 96.69 115 VAL A O 1
ATOM 914 N N . GLN A 1 116 ? -8.734 -9.898 -7.711 1 97 116 GLN A N 1
ATOM 915 C CA . GLN A 1 116 ? -9.664 -8.875 -8.18 1 97 116 GLN A CA 1
ATOM 916 C C . GLN A 1 116 ? -9 -7.504 -8.219 1 97 116 GLN A C 1
ATOM 918 O O . GLN A 1 116 ? -9.273 -6.699 -9.109 1 97 116 GLN A O 1
ATOM 923 N N . VAL A 1 117 ? -8.164 -7.234 -7.301 1 93.19 117 VAL A N 1
ATOM 924 C CA . VAL A 1 117 ? -7.438 -5.969 -7.281 1 93.19 117 VAL A CA 1
ATOM 925 C C . VAL A 1 117 ? -6.637 -5.812 -8.57 1 93.19 117 VAL A C 1
ATOM 927 O O . VAL A 1 117 ? -6.609 -4.73 -9.164 1 93.19 117 VAL A O 1
ATOM 930 N N . LEU A 1 118 ? -6.02 -6.828 -8.984 1 93.19 118 LEU A N 1
ATOM 931 C CA . LEU A 1 118 ? -5.273 -6.797 -10.242 1 93.19 118 LEU A CA 1
ATOM 932 C C . LEU A 1 118 ? -6.195 -6.488 -11.414 1 93.19 118 LEU A C 1
ATOM 934 O O . LEU A 1 118 ? -5.871 -5.645 -12.258 1 93.19 118 LEU A O 1
ATOM 938 N N . HIS A 1 119 ? -7.309 -7.172 -11.414 1 94.62 119 HIS A N 1
ATOM 939 C CA . HIS A 1 119 ? -8.25 -6.996 -12.516 1 94.62 119 HIS A CA 1
ATOM 940 C C . HIS A 1 119 ? -8.758 -5.562 -12.578 1 94.62 119 HIS A C 1
ATOM 942 O O . HIS A 1 119 ? -8.922 -5.004 -13.664 1 94.62 119 HIS A O 1
ATOM 948 N N . GLU A 1 120 ? -8.977 -5 -11.461 1 91.94 120 GLU A N 1
ATOM 949 C CA . GLU A 1 120 ? -9.445 -3.619 -11.391 1 91.94 120 GLU A CA 1
ATOM 950 C C . GLU A 1 120 ? -8.391 -2.65 -11.914 1 91.94 120 GLU A C 1
ATOM 952 O O . GLU A 1 120 ? -8.719 -1.556 -12.375 1 91.94 120 GLU A O 1
ATOM 957 N N . ALA A 1 121 ? -7.191 -3.098 -11.828 1 87.75 121 ALA A N 1
ATOM 958 C CA . ALA A 1 121 ? -6.09 -2.289 -12.344 1 87.75 121 ALA A CA 1
ATOM 959 C C . ALA A 1 121 ? -5.82 -2.605 -13.812 1 87.75 121 ALA A C 1
ATOM 961 O O . ALA A 1 121 ? -4.848 -2.111 -14.391 1 87.75 121 ALA A O 1
ATOM 962 N N . GLY A 1 122 ? -6.59 -3.48 -14.398 1 89.62 122 GLY A N 1
ATOM 963 C CA . GLY A 1 122 ? -6.477 -3.816 -15.812 1 89.62 122 GLY A CA 1
ATOM 964 C C . GLY A 1 122 ? -5.449 -4.898 -16.094 1 89.62 122 GLY A C 1
ATOM 965 O O . GLY A 1 122 ? -4.969 -5.027 -17.219 1 89.62 122 GLY A O 1
ATOM 966 N N . VAL A 1 123 ? -5.09 -5.66 -15.094 1 89.88 123 VAL A N 1
ATOM 967 C CA . VAL A 1 123 ? -4.059 -6.68 -15.242 1 89.88 123 VAL A CA 1
ATOM 968 C C . VAL A 1 123 ? -4.664 -8.062 -15.023 1 89.88 123 VAL A C 1
ATOM 970 O O . VAL A 1 123 ? -5.297 -8.32 -14 1 89.88 123 VAL A O 1
ATOM 973 N N . VAL A 1 124 ? -4.531 -8.914 -15.984 1 91.06 124 VAL A N 1
ATOM 974 C CA . VAL A 1 124 ? -4.828 -10.336 -15.805 1 91.06 124 VAL A CA 1
ATOM 975 C C . VAL A 1 124 ? -3.576 -11.062 -15.328 1 91.06 124 VAL A C 1
ATOM 977 O O . VAL A 1 124 ? -2.518 -10.977 -15.953 1 91.06 124 VAL A O 1
ATOM 980 N N . HIS A 1 125 ? -3.639 -11.805 -14.258 1 91.12 125 HIS A N 1
ATOM 981 C CA . HIS A 1 125 ? -2.465 -12.414 -13.641 1 91.12 125 HIS A CA 1
ATOM 982 C C . HIS A 1 125 ? -1.867 -13.492 -14.531 1 91.12 125 HIS A C 1
ATOM 984 O O . HIS A 1 125 ? -0.663 -13.492 -14.789 1 91.12 125 HIS A O 1
ATOM 990 N N . ARG A 1 126 ? -2.674 -14.484 -14.906 1 87.56 126 ARG A N 1
ATOM 991 C CA . ARG A 1 126 ? -2.375 -15.508 -15.906 1 87.56 126 ARG A CA 1
ATOM 992 C C . ARG A 1 126 ? -1.578 -16.656 -15.297 1 87.56 126 ARG A C 1
ATOM 994 O O . ARG A 1 126 ? -1.4 -17.703 -15.93 1 87.56 126 ARG A O 1
ATOM 1001 N N . ASP A 1 127 ? -1.104 -16.516 -14.078 1 88.06 127 ASP A N 1
ATOM 1002 C CA . ASP A 1 127 ? -0.335 -17.578 -13.438 1 88.06 127 ASP A CA 1
ATOM 1003 C C . ASP A 1 127 ? -0.72 -17.719 -11.969 1 88.06 127 ASP A C 1
ATOM 1005 O O . ASP A 1 127 ? 0.15 -17.797 -11.102 1 88.06 127 ASP A O 1
ATOM 1009 N N . VAL A 1 128 ? -1.958 -17.688 -11.727 1 93.69 128 VAL A N 1
ATOM 1010 C CA . VAL A 1 128 ? -2.455 -17.891 -10.375 1 93.69 128 VAL A CA 1
ATOM 1011 C C . VAL A 1 128 ? -2.215 -19.328 -9.938 1 93.69 128 VAL A C 1
ATOM 1013 O O . VAL A 1 128 ? -2.633 -20.266 -10.617 1 93.69 128 VAL A O 1
ATOM 1016 N N . LYS A 1 129 ? -1.497 -19.5 -8.875 1 93.75 129 LYS A N 1
ATOM 1017 C CA . LYS A 1 129 ? -1.193 -20.781 -8.234 1 93.75 129 LYS A CA 1
ATOM 1018 C C . LYS A 1 129 ? -0.792 -20.578 -6.777 1 93.75 129 LYS A C 1
ATOM 1020 O O . LYS A 1 129 ? -0.451 -19.469 -6.363 1 93.75 129 LYS A O 1
ATOM 1025 N N . PRO A 1 130 ? -0.866 -21.594 -5.973 1 95.31 130 PRO A N 1
ATOM 1026 C CA . PRO A 1 130 ? -0.64 -21.453 -4.535 1 95.31 130 PRO A CA 1
ATOM 1027 C C . PRO A 1 130 ? 0.709 -20.812 -4.211 1 95.31 130 PRO A C 1
ATOM 1029 O O . PRO A 1 130 ? 0.812 -20 -3.281 1 95.31 130 PRO A O 1
ATOM 1032 N N . SER A 1 131 ? 1.736 -21.047 -5.027 1 91.56 131 SER A N 1
ATOM 1033 C CA . SER A 1 131 ? 3.078 -20.562 -4.73 1 91.56 131 SER A CA 1
ATOM 1034 C C . SER A 1 131 ? 3.205 -19.078 -5.051 1 91.56 131 SER A C 1
ATOM 1036 O O . SER A 1 131 ? 4.172 -18.422 -4.648 1 91.56 131 SER A O 1
ATOM 1038 N N . ASN A 1 132 ? 2.227 -18.5 -5.773 1 91.56 132 ASN A N 1
ATOM 1039 C CA . ASN A 1 132 ? 2.23 -17.078 -6.102 1 91.56 132 ASN A CA 1
ATOM 1040 C C . ASN A 1 132 ? 1.266 -16.297 -5.215 1 91.56 132 ASN A C 1
ATOM 1042 O O . ASN A 1 132 ? 1.053 -15.102 -5.426 1 91.56 132 ASN A O 1
ATOM 1046 N N . LEU A 1 133 ? 0.665 -17.016 -4.305 1 95.81 133 LEU A N 1
ATOM 1047 C CA . LEU A 1 133 ? -0.256 -16.422 -3.342 1 95.81 133 LEU A CA 1
ATOM 1048 C C . LEU A 1 133 ? 0.326 -16.453 -1.934 1 95.81 133 LEU A C 1
ATOM 1050 O O . LEU A 1 133 ? 0.368 -17.516 -1.307 1 95.81 133 LEU A O 1
ATOM 1054 N N . LEU A 1 134 ? 0.693 -15.312 -1.479 1 95.38 134 LEU A N 1
ATOM 1055 C CA . LEU A 1 134 ? 1.44 -15.203 -0.23 1 95.38 134 LEU A CA 1
ATOM 1056 C C . LEU A 1 134 ? 0.497 -15.016 0.954 1 95.38 134 LEU A C 1
ATOM 1058 O O . LEU A 1 134 ? -0.608 -14.492 0.796 1 95.38 134 LEU A O 1
ATOM 1062 N N . LEU A 1 135 ? 0.984 -15.484 2.076 1 93.06 135 LEU A N 1
ATOM 1063 C CA . LEU A 1 135 ? 0.247 -15.32 3.324 1 93.06 135 LEU A CA 1
ATOM 1064 C C . LEU A 1 135 ? 0.863 -14.219 4.18 1 93.06 135 LEU A C 1
ATOM 1066 O O . LEU A 1 135 ? 2.072 -14.211 4.414 1 93.06 135 LEU A O 1
ATOM 1070 N N . ALA A 1 136 ? 0.038 -13.133 4.473 1 88.81 136 ALA A N 1
ATOM 1071 C CA . ALA A 1 136 ? 0.511 -12.109 5.398 1 88.81 136 ALA A CA 1
ATOM 1072 C C . ALA A 1 136 ? 0.657 -12.664 6.809 1 88.81 136 ALA A C 1
ATOM 1074 O O . ALA A 1 136 ? -0.138 -13.508 7.234 1 88.81 136 ALA A O 1
ATOM 1075 N N . ALA A 1 137 ? 1.825 -12.133 7.398 1 75.19 137 ALA A N 1
ATOM 1076 C CA . ALA A 1 137 ? 2.002 -12.516 8.797 1 75.19 137 ALA A CA 1
ATOM 1077 C C . ALA A 1 137 ? 1.134 -11.664 9.711 1 75.19 137 ALA A C 1
ATOM 1079 O O . ALA A 1 137 ? 0.824 -10.508 9.391 1 75.19 137 ALA A O 1
ATOM 1080 N N . GLY A 1 138 ? 0.428 -12.086 10.672 1 63.31 138 GLY A N 1
ATOM 1081 C CA . GLY A 1 138 ? -0.275 -11.289 11.672 1 63.31 138 GLY A CA 1
ATOM 1082 C C . GLY A 1 138 ? -1.596 -11.906 12.094 1 63.31 138 GLY A C 1
ATOM 1083 O O . GLY A 1 138 ? -1.922 -13.023 11.703 1 63.31 138 GLY A O 1
ATOM 1084 N N . PRO A 1 139 ? -2.154 -11.023 13.062 1 55.69 139 PRO A N 1
ATOM 1085 C CA . PRO A 1 139 ? -3.365 -11.609 13.648 1 55.69 139 PRO A CA 1
ATOM 1086 C C . PRO A 1 139 ? -4.457 -11.867 12.609 1 55.69 139 PRO A C 1
ATOM 1088 O O . PRO A 1 139 ? -4.457 -11.258 11.539 1 55.69 139 PRO A O 1
ATOM 1091 N N . ALA A 1 140 ? -5.355 -12.875 12.711 1 55.25 140 ALA A N 1
ATOM 1092 C CA . ALA A 1 140 ? -6.492 -13.352 11.938 1 55.25 140 ALA A CA 1
ATOM 1093 C C . ALA A 1 140 ? -7.473 -12.227 11.633 1 55.25 140 ALA A C 1
ATOM 1095 O O . ALA A 1 140 ? -7.609 -11.289 12.43 1 55.25 140 ALA A O 1
ATOM 1096 N N . PRO A 1 141 ? -8.094 -12.375 10.5 1 56.19 141 PRO A N 1
ATOM 1097 C CA . PRO A 1 141 ? -7.938 -13.344 9.414 1 56.19 141 PRO A CA 1
ATOM 1098 C C . PRO A 1 141 ? -6.762 -13.016 8.492 1 56.19 141 PRO A C 1
ATOM 1100 O O . PRO A 1 141 ? -6.465 -11.844 8.258 1 56.19 141 PRO A O 1
ATOM 1103 N N . ALA A 1 142 ? -6.148 -14.031 8.086 1 62.84 142 ALA A N 1
ATOM 1104 C CA . ALA A 1 142 ? -4.961 -13.914 7.238 1 62.84 142 ALA A CA 1
ATOM 1105 C C . ALA A 1 142 ? -5.301 -13.273 5.898 1 62.84 142 ALA A C 1
ATOM 1107 O O . ALA A 1 142 ? -6.301 -13.625 5.27 1 62.84 142 ALA A O 1
ATOM 1108 N N . ALA A 1 143 ? -4.566 -12.312 5.566 1 85.62 143 ALA A N 1
ATOM 1109 C CA . ALA A 1 143 ? -4.703 -11.695 4.246 1 85.62 143 ALA A CA 1
ATOM 1110 C C . ALA A 1 143 ? -3.799 -12.383 3.229 1 85.62 143 ALA A C 1
ATOM 1112 O O . ALA A 1 143 ? -2.766 -12.953 3.588 1 85.62 143 ALA A O 1
ATOM 1113 N N . VAL A 1 144 ? -4.332 -12.688 2.086 1 94.75 144 VAL A N 1
ATOM 1114 C CA . VAL A 1 144 ? -3.576 -13.25 0.975 1 94.75 144 VAL A CA 1
ATOM 1115 C C . VAL A 1 144 ? -3.15 -12.141 0.019 1 94.75 144 VAL A C 1
ATOM 1117 O O . VAL A 1 144 ? -3.936 -11.242 -0.285 1 94.75 144 VAL A O 1
ATOM 1120 N N . LEU A 1 145 ? -1.9 -12.195 -0.346 1 94.94 145 LEU A N 1
ATOM 1121 C CA . LEU A 1 145 ? -1.374 -11.242 -1.315 1 94.94 145 LEU A CA 1
ATOM 1122 C C . LEU A 1 145 ? -0.944 -11.953 -2.596 1 94.94 145 LEU A C 1
ATOM 1124 O O . LEU A 1 145 ? -0.455 -13.078 -2.553 1 94.94 145 LEU A O 1
ATOM 1128 N N . VAL A 1 146 ? -1.132 -11.234 -3.67 1 94.25 146 VAL A N 1
ATOM 1129 C CA . VAL A 1 146 ? -0.625 -11.734 -4.945 1 94.25 146 VAL A CA 1
ATOM 1130 C C . VAL A 1 146 ? 0.793 -11.219 -5.176 1 94.25 146 VAL A C 1
ATOM 1132 O O . VAL A 1 146 ? 1.094 -10.055 -4.883 1 94.25 146 VAL A O 1
ATOM 1135 N N . ALA A 1 147 ? 1.512 -12.203 -5.559 1 88.56 147 ALA A N 1
ATOM 1136 C CA . ALA A 1 147 ? 2.875 -11.867 -5.961 1 88.56 147 ALA A CA 1
ATOM 1137 C C . ALA A 1 147 ? 3.172 -12.367 -7.375 1 88.56 147 ALA A C 1
ATOM 1139 O O . ALA A 1 147 ? 2.361 -13.086 -7.969 1 88.56 147 ALA A O 1
ATOM 1140 N N . ASP A 1 148 ? 4.309 -11.938 -8.039 1 80.88 148 ASP A N 1
ATOM 1141 C CA . ASP A 1 148 ? 4.875 -12.398 -9.305 1 80.88 148 ASP A CA 1
ATOM 1142 C C . ASP A 1 148 ? 3.834 -12.367 -10.422 1 80.88 148 ASP A C 1
ATOM 1144 O O . ASP A 1 148 ? 3.082 -13.328 -10.602 1 80.88 148 ASP A O 1
ATOM 1148 N N . LEU A 1 149 ? 3.742 -11.539 -11.234 1 77.12 149 LEU A N 1
ATOM 1149 C CA . LEU A 1 149 ? 2.752 -11.414 -12.297 1 77.12 149 LEU A CA 1
ATOM 1150 C C . LEU A 1 149 ? 3.18 -12.188 -13.531 1 77.12 149 LEU A C 1
ATOM 1152 O O . LEU A 1 149 ? 2.498 -12.156 -14.562 1 77.12 149 LEU A O 1
ATOM 1156 N N . GLY A 1 150 ? 4.211 -13.031 -13.398 1 67 150 GLY A N 1
ATOM 1157 C CA . GLY A 1 150 ? 4.598 -14.031 -14.375 1 67 150 GLY A CA 1
ATOM 1158 C C . GLY A 1 150 ? 4.914 -13.445 -15.742 1 67 150 GLY A C 1
ATOM 1159 O O . GLY A 1 150 ? 4.844 -14.141 -16.75 1 67 150 GLY A O 1
ATOM 1160 N N . SER A 1 151 ? 5.066 -12.18 -15.883 1 59.22 151 SER A N 1
ATOM 1161 C CA . SER A 1 151 ? 5.141 -11.508 -17.172 1 59.22 151 SER A CA 1
ATOM 1162 C C . SER A 1 151 ? 6.293 -12.055 -18.016 1 59.22 151 SER A C 1
ATOM 1164 O O . SER A 1 151 ? 6.145 -12.266 -19.219 1 59.22 151 SER A O 1
ATOM 1166 N N . ALA A 1 152 ? 7.293 -12.227 -17.422 1 52.81 152 ALA A N 1
ATOM 1167 C CA . ALA A 1 152 ? 8.445 -12.703 -18.188 1 52.81 152 ALA A CA 1
ATOM 1168 C C . ALA A 1 152 ? 8.203 -14.109 -18.734 1 52.81 152 ALA A C 1
ATOM 1170 O O . ALA A 1 152 ? 8.633 -14.438 -19.844 1 52.81 152 ALA A O 1
ATOM 1171 N N . LYS A 1 153 ? 7.457 -14.812 -18.016 1 57.47 153 LYS A N 1
ATOM 1172 C CA . LYS A 1 153 ? 7.164 -16.188 -18.391 1 57.47 153 LYS A CA 1
ATOM 1173 C C . LYS A 1 153 ? 6.285 -16.25 -19.641 1 57.47 153 LYS A C 1
ATOM 1175 O O . LYS A 1 153 ? 6.504 -17.078 -20.516 1 57.47 153 LYS A O 1
ATOM 1180 N N . GLN A 1 154 ? 5.414 -15.289 -19.672 1 58.34 154 GLN A N 1
ATOM 1181 C CA . GLN A 1 154 ? 4.438 -15.273 -20.766 1 58.34 154 GLN A CA 1
ATOM 1182 C C . GLN A 1 154 ? 5.117 -15.039 -22.109 1 58.34 154 GLN A C 1
ATOM 1184 O O . GLN A 1 154 ? 4.711 -15.609 -23.125 1 58.34 154 GLN A O 1
ATOM 1189 N N . LEU A 1 155 ? 6.031 -14.148 -22.094 1 51.25 155 LEU A N 1
ATOM 1190 C CA . LEU A 1 155 ? 6.684 -13.859 -23.359 1 51.25 155 LEU A CA 1
ATOM 1191 C C . LEU A 1 155 ? 7.605 -15 -23.781 1 51.25 155 LEU A C 1
ATOM 1193 O O . LEU A 1 155 ? 7.691 -15.344 -24.953 1 51.25 155 LEU A O 1
ATOM 1197 N N . ALA A 1 156 ? 8.391 -15.562 -22.844 1 52.38 156 ALA A N 1
ATOM 1198 C CA . ALA A 1 156 ? 9.242 -16.672 -23.266 1 52.38 156 ALA A CA 1
ATOM 1199 C C . ALA A 1 156 ? 8.43 -17.734 -23.984 1 52.38 156 ALA A C 1
ATOM 1201 O O . ALA A 1 156 ? 8.891 -18.312 -24.984 1 52.38 156 ALA A O 1
ATOM 1202 N N . ASP A 1 157 ? 7.27 -17.828 -23.531 1 52.88 157 ASP A N 1
ATOM 1203 C CA . ASP A 1 157 ? 6.41 -18.797 -24.203 1 52.88 157 ASP A CA 1
ATOM 1204 C C . ASP A 1 157 ? 6.086 -18.359 -25.625 1 52.88 157 ASP A C 1
ATOM 1206 O O . ASP A 1 157 ? 6.102 -19.188 -26.547 1 52.88 157 ASP A O 1
ATOM 1210 N N . ALA A 1 158 ? 5.84 -17.031 -25.828 1 51.75 158 ALA A N 1
ATOM 1211 C CA . ALA A 1 158 ? 5.449 -16.516 -27.141 1 51.75 158 ALA A CA 1
ATOM 1212 C C . ALA A 1 158 ? 6.621 -16.562 -28.109 1 51.75 158 ALA A C 1
ATOM 1214 O O . ALA A 1 158 ? 6.422 -16.672 -29.328 1 51.75 158 ALA A O 1
ATOM 1215 N N . SER A 1 159 ? 7.672 -16.297 -27.547 1 49.12 159 SER A N 1
ATOM 1216 C CA . SER A 1 159 ? 8.805 -16.266 -28.469 1 49.12 159 SER A CA 1
ATOM 1217 C C . SER A 1 159 ? 9.258 -17.672 -28.828 1 49.12 159 SER A C 1
ATOM 1219 O O . SER A 1 159 ? 10.234 -17.859 -29.562 1 49.12 159 SER A O 1
ATOM 1221 N N . GLY A 1 160 ? 8.383 -18.719 -28.562 1 47.03 160 GLY A N 1
ATOM 1222 C CA . GLY A 1 160 ? 8.797 -20.062 -28.906 1 47.03 160 GLY A CA 1
ATOM 1223 C C . GLY A 1 160 ? 9.898 -20.594 -28.016 1 47.03 160 GLY A C 1
ATOM 1224 O O . GLY A 1 160 ? 10.43 -21.688 -28.25 1 47.03 160 GLY A O 1
ATOM 1225 N N . LEU A 1 161 ? 10.5 -19.734 -27.422 1 45.97 161 LEU A N 1
ATOM 1226 C CA . LEU A 1 161 ? 11.469 -20.297 -26.5 1 45.97 161 LEU A CA 1
ATOM 1227 C C . LEU A 1 161 ? 10.781 -21.125 -25.422 1 45.97 161 LEU A C 1
ATOM 1229 O O . LEU A 1 161 ? 9.781 -20.703 -24.844 1 45.97 161 LEU A O 1
ATOM 1233 N N . THR A 1 162 ? 10.586 -22.438 -25.688 1 42.06 162 THR A N 1
ATOM 1234 C CA . THR A 1 162 ? 9.828 -23.562 -25.156 1 42.06 162 THR A CA 1
ATOM 1235 C C . THR A 1 162 ? 9.672 -23.438 -23.641 1 42.06 162 THR A C 1
ATOM 1237 O O . THR A 1 162 ? 9.438 -24.438 -22.953 1 42.06 162 THR A O 1
ATOM 1240 N N . VAL A 1 163 ? 10.008 -22.453 -22.953 1 43.34 163 VAL A N 1
ATOM 1241 C CA . VAL A 1 163 ? 9.828 -22.844 -21.562 1 43.34 163 VAL A CA 1
ATOM 1242 C C . VAL A 1 163 ? 8.336 -22.828 -21.203 1 43.34 163 VAL A C 1
ATOM 1244 O O . VAL A 1 163 ? 7.629 -21.875 -21.516 1 43.34 163 VAL A O 1
ATOM 1247 N N . THR A 1 164 ? 7.727 -23.984 -21.359 1 44.5 164 THR A N 1
ATOM 1248 C CA . THR A 1 164 ? 6.375 -24.047 -20.812 1 44.5 164 THR A CA 1
ATOM 1249 C C . THR A 1 164 ? 6.262 -23.188 -19.562 1 44.5 164 THR A C 1
ATOM 1251 O O . THR A 1 164 ? 6.801 -23.531 -18.5 1 44.5 164 THR A O 1
ATOM 1254 N N . THR A 1 165 ? 6.34 -21.844 -19.656 1 51.09 165 THR A N 1
ATOM 1255 C CA . THR A 1 165 ? 6.547 -20.812 -18.641 1 51.09 165 THR A CA 1
ATOM 1256 C C . THR A 1 165 ? 5.359 -20.75 -17.688 1 51.09 165 THR A C 1
ATOM 1258 O O . THR A 1 165 ? 5.453 -20.156 -16.609 1 51.09 165 THR A O 1
ATOM 1261 N N . GLY A 1 166 ? 4.262 -21.688 -17.859 1 60.91 166 GLY A N 1
ATOM 1262 C CA . GLY A 1 166 ? 3.178 -21.734 -16.891 1 60.91 166 GLY A CA 1
ATOM 1263 C C . GLY A 1 166 ? 3.027 -23.078 -16.219 1 60.91 166 GLY A C 1
ATOM 1264 O O . GLY A 1 166 ? 3.855 -23.969 -16.422 1 60.91 166 GLY A O 1
ATOM 1265 N N . THR A 1 167 ? 2.307 -23.062 -15.219 1 78.44 167 THR A N 1
ATOM 1266 C CA . THR A 1 167 ? 2.006 -24.312 -14.539 1 78.44 167 THR A CA 1
ATOM 1267 C C . THR A 1 167 ? 0.711 -24.922 -15.078 1 78.44 167 THR A C 1
ATOM 1269 O O . THR A 1 167 ? -0.38 -24.562 -14.633 1 78.44 167 THR A O 1
ATOM 1272 N N . PRO A 1 168 ? 0.838 -25.797 -16.031 1 83.94 168 PRO A N 1
ATOM 1273 C CA . PRO A 1 168 ? -0.316 -26.344 -16.75 1 83.94 168 PRO A CA 1
ATOM 1274 C C . PRO A 1 168 ? -1.449 -26.766 -15.82 1 83.94 168 PRO A C 1
ATOM 1276 O O . PRO A 1 168 ? -2.625 -26.609 -16.156 1 83.94 168 PRO A O 1
ATOM 1279 N N . ALA A 1 169 ? -1.125 -27.156 -14.656 1 89.69 169 ALA A N 1
ATOM 1280 C CA . ALA A 1 169 ? -2.111 -27.688 -13.727 1 89.69 169 ALA A CA 1
ATOM 1281 C C . ALA A 1 169 ? -3.164 -26.641 -13.375 1 89.69 169 ALA A C 1
ATOM 1283 O O . ALA A 1 169 ? -4.289 -26.984 -13.008 1 89.69 169 ALA A O 1
ATOM 1284 N N . TYR A 1 170 ? -2.818 -25.344 -13.602 1 93 170 TYR A N 1
ATOM 1285 C CA . TYR A 1 170 ? -3.719 -24.297 -13.148 1 93 170 TYR A CA 1
ATOM 1286 C C . TYR A 1 170 ? -4.23 -23.484 -14.328 1 93 170 TYR A C 1
ATOM 1288 O O . TYR A 1 170 ? -5.09 -22.609 -14.164 1 93 170 TYR A O 1
ATOM 1296 N N . MET A 1 171 ? -3.773 -23.781 -15.477 1 90.19 171 MET A N 1
ATOM 1297 C CA . MET A 1 171 ? -4.098 -22.984 -16.656 1 90.19 171 MET A CA 1
ATOM 1298 C C . MET A 1 171 ? -5.516 -23.266 -17.141 1 90.19 171 MET A C 1
ATOM 1300 O O . MET A 1 171 ? -5.922 -24.438 -17.234 1 90.19 171 MET A O 1
ATOM 1304 N N . ALA A 1 172 ? -6.16 -22.203 -17.438 1 91.75 172 ALA A N 1
ATOM 1305 C CA . ALA A 1 172 ? -7.469 -22.359 -18.078 1 91.75 172 ALA A CA 1
ATOM 1306 C C . ALA A 1 172 ? -7.328 -22.938 -19.484 1 91.75 172 ALA A C 1
ATOM 1308 O O . ALA A 1 172 ? -6.32 -22.719 -20.156 1 91.75 172 ALA A O 1
ATOM 1309 N N . PRO A 1 173 ? -8.352 -23.641 -19.891 1 89.44 173 PRO A N 1
ATOM 1310 C CA . PRO A 1 173 ? -8.281 -24.266 -21.203 1 89.44 173 PRO A CA 1
ATOM 1311 C C . PRO A 1 173 ? -8.008 -23.266 -22.328 1 89.44 173 PRO A C 1
ATOM 1313 O O . PRO A 1 173 ? -7.227 -23.547 -23.234 1 89.44 173 PRO A O 1
ATOM 1316 N N . GLU A 1 174 ? -8.641 -22.062 -22.266 1 89.06 174 GLU A N 1
ATOM 1317 C CA . GLU A 1 174 ? -8.438 -21.078 -23.328 1 89.06 174 GLU A CA 1
ATOM 1318 C C . GLU A 1 174 ? -7 -20.562 -23.328 1 89.06 174 GLU A C 1
ATOM 1320 O O . GLU A 1 174 ? -6.512 -20.078 -24.344 1 89.06 174 GLU A O 1
ATOM 1325 N N . GLN A 1 175 ? -6.305 -20.562 -22.203 1 85.56 175 GLN A N 1
ATOM 1326 C CA . GLN A 1 175 ? -4.891 -20.219 -22.141 1 85.56 175 GLN A CA 1
ATOM 1327 C C . GLN A 1 175 ? -4.023 -21.312 -22.75 1 85.56 175 GLN A C 1
ATOM 1329 O O . GLN A 1 175 ? -3.102 -21.016 -23.516 1 85.56 175 GLN A O 1
ATOM 1334 N N . ALA A 1 176 ? -4.379 -22.5 -22.406 1 82.81 176 ALA A N 1
ATOM 1335 C CA . ALA A 1 176 ? -3.586 -23.641 -22.828 1 82.81 176 ALA A CA 1
ATOM 1336 C C . ALA A 1 176 ? -3.705 -23.859 -24.344 1 82.81 176 ALA A C 1
ATOM 1338 O O . ALA A 1 176 ? -2.725 -24.203 -25 1 82.81 176 ALA A O 1
ATOM 1339 N N . PHE A 1 177 ? -4.91 -23.688 -24.812 1 78.5 177 PHE A N 1
ATOM 1340 C CA . PHE A 1 177 ? -5.156 -23.953 -26.234 1 78.5 177 PHE A CA 1
ATOM 1341 C C . PHE A 1 177 ? -4.867 -22.719 -27.078 1 78.5 177 PHE A C 1
ATOM 1343 O O . PHE A 1 177 ? -4.879 -22.797 -28.312 1 78.5 177 PHE A O 1
ATOM 1350 N N . GLN A 1 178 ? -4.516 -21.688 -26.453 1 69.94 178 GLN A N 1
ATOM 1351 C CA . GLN A 1 178 ? -4.18 -20.438 -27.125 1 69.94 178 GLN A CA 1
ATOM 1352 C C . GLN A 1 178 ? -5.258 -20.047 -28.125 1 69.94 178 GLN A C 1
ATOM 1354 O O . GLN A 1 178 ? -4.949 -19.703 -29.281 1 69.94 178 GLN A O 1
ATOM 1359 N N . THR A 1 179 ? -6.52 -20.547 -27.859 1 62.56 179 THR A N 1
ATOM 1360 C CA . THR A 1 179 ? -7.641 -20.344 -28.766 1 62.56 179 THR A CA 1
ATOM 1361 C C . THR A 1 179 ? -8.078 -18.891 -28.766 1 62.56 179 THR A C 1
ATOM 1363 O O . THR A 1 179 ? -9.242 -18.578 -29.047 1 62.56 179 THR A O 1
ATOM 1366 N N . GLY A 1 180 ? -7.254 -18.016 -28.719 1 60.78 180 GLY A N 1
ATOM 1367 C CA . GLY A 1 180 ? -7.672 -16.625 -28.75 1 60.78 180 GLY A CA 1
ATOM 1368 C C . GLY A 1 180 ? -7.406 -15.898 -27.438 1 60.78 180 GLY A C 1
ATOM 1369 O O . GLY A 1 180 ? -6.785 -16.453 -26.531 1 60.78 180 GLY A O 1
ATOM 1370 N N . GLY A 1 181 ? -7.648 -14.547 -27.297 1 73 181 GLY A N 1
ATOM 1371 C CA . GLY A 1 181 ? -7.504 -13.672 -26.141 1 73 181 GLY A CA 1
ATOM 1372 C C . GLY A 1 181 ? -8.211 -14.195 -24.906 1 73 181 GLY A C 1
ATOM 1373 O O . GLY A 1 181 ? -9.07 -15.07 -25 1 73 181 GLY A O 1
ATOM 1374 N N . PHE A 1 182 ? -7.746 -14.18 -23.781 1 80.25 182 PHE A N 1
ATOM 1375 C CA . PHE A 1 182 ? -8.453 -14.5 -22.547 1 80.25 182 PHE A CA 1
ATOM 1376 C C . PHE A 1 182 ? -8.484 -13.297 -21.609 1 80.25 182 PHE A 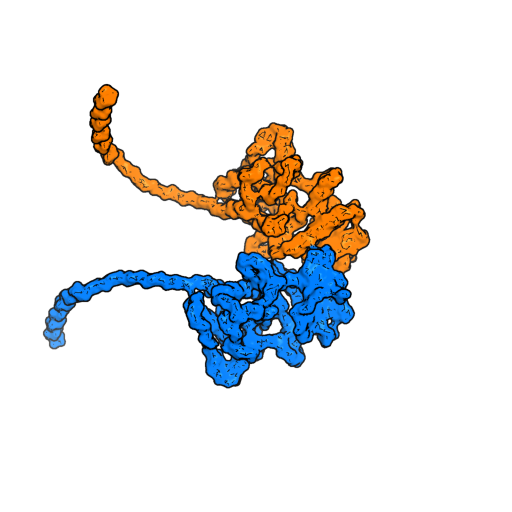C 1
ATOM 1378 O O . PHE A 1 182 ? -7.75 -12.32 -21.812 1 80.25 182 PHE A O 1
ATOM 1385 N N . ASP A 1 183 ? -9.492 -13.375 -20.734 1 91.06 183 ASP A N 1
ATOM 1386 C CA . ASP A 1 183 ? -9.68 -12.289 -19.781 1 91.06 183 ASP A CA 1
ATOM 1387 C C . ASP A 1 183 ? -9.586 -12.797 -18.344 1 91.06 183 ASP A C 1
ATOM 1389 O O . ASP A 1 183 ? -9.055 -13.875 -18.094 1 91.06 183 ASP A O 1
ATOM 1393 N N . GLY A 1 184 ? -10 -12.016 -17.438 1 94.56 184 GLY A N 1
ATOM 1394 C CA . GLY A 1 184 ? -9.844 -12.297 -16.016 1 94.56 184 GLY A CA 1
ATOM 1395 C C . GLY A 1 184 ? -10.492 -13.602 -15.594 1 94.56 184 GLY A C 1
ATOM 1396 O O . GLY A 1 184 ? -10.156 -14.148 -14.539 1 94.56 184 GLY A O 1
ATOM 1397 N N . ARG A 1 185 ? -11.398 -14.117 -16.438 1 96.88 185 ARG A N 1
ATOM 1398 C CA . ARG A 1 185 ? -12.07 -15.375 -16.125 1 96.88 185 ARG A CA 1
ATOM 1399 C C . ARG A 1 185 ? -11.094 -16.547 -16.141 1 96.88 185 ARG A C 1
ATOM 1401 O O . ARG A 1 185 ? -11.359 -17.594 -15.562 1 96.88 185 ARG A O 1
ATOM 1408 N N . ALA A 1 186 ? -9.984 -16.375 -16.781 1 93.69 186 ALA A N 1
ATOM 1409 C CA . ALA A 1 186 ? -8.93 -17.391 -16.719 1 93.69 186 ALA A CA 1
ATOM 1410 C C . ALA A 1 186 ? -8.352 -17.484 -15.305 1 93.69 186 ALA A C 1
ATOM 1412 O O . ALA A 1 186 ? -8.055 -18.578 -14.828 1 93.69 186 ALA A O 1
ATOM 1413 N N . ASP A 1 187 ? -8.195 -16.312 -14.719 1 95.88 187 ASP A N 1
ATOM 1414 C CA . ASP A 1 187 ? -7.727 -16.312 -13.336 1 95.88 187 ASP A CA 1
ATOM 1415 C C . ASP A 1 187 ? -8.758 -16.922 -12.398 1 95.88 187 ASP A C 1
ATOM 1417 O O . ASP A 1 187 ? -8.398 -17.562 -11.406 1 95.88 187 ASP A O 1
ATOM 1421 N N . VAL A 1 188 ? -10.008 -16.734 -12.742 1 98.31 188 VAL A N 1
ATOM 1422 C CA . VAL A 1 188 ? -11.07 -17.328 -11.945 1 98.31 188 VAL A CA 1
ATOM 1423 C C . VAL A 1 188 ? -10.961 -18.859 -12 1 98.31 188 VAL A C 1
ATOM 1425 O O . VAL A 1 188 ? -11.102 -19.531 -10.984 1 98.31 188 VAL A O 1
ATOM 1428 N N . TYR A 1 189 ? -10.727 -19.344 -13.141 1 96.5 189 TYR A N 1
ATOM 1429 C CA . TYR A 1 189 ? -10.484 -20.781 -13.297 1 96.5 189 TYR A CA 1
ATOM 1430 C C . TYR A 1 189 ? -9.359 -21.25 -12.383 1 96.5 189 TYR A C 1
ATOM 1432 O O . TYR A 1 189 ? -9.523 -22.203 -11.625 1 96.5 189 TYR A O 1
ATOM 1440 N N . ALA A 1 190 ? -8.258 -20.578 -12.477 1 96.38 190 ALA A N 1
ATOM 1441 C CA . ALA A 1 190 ? -7.094 -20.953 -11.672 1 96.38 190 ALA A CA 1
ATOM 1442 C C . ALA A 1 190 ? -7.41 -20.891 -10.18 1 96.38 190 ALA A C 1
ATOM 1444 O O . ALA A 1 190 ? -6.961 -21.734 -9.414 1 96.38 190 ALA A O 1
ATOM 1445 N N . LEU A 1 191 ? -8.156 -19.875 -9.789 1 98.31 191 LEU A N 1
ATOM 1446 C CA . LEU A 1 191 ? -8.562 -19.734 -8.391 1 98.31 191 LEU A CA 1
ATOM 1447 C C . LEU A 1 191 ? -9.375 -20.938 -7.941 1 98.31 191 LEU A C 1
ATOM 1449 O O . LEU A 1 191 ? -9.234 -21.406 -6.809 1 98.31 191 LEU A O 1
ATOM 1453 N N . ALA A 1 192 ? -10.227 -21.375 -8.812 1 97.56 192 ALA A N 1
ATOM 1454 C CA . ALA A 1 192 ? -11.039 -22.562 -8.492 1 97.56 192 ALA A CA 1
ATOM 1455 C C . ALA A 1 192 ? -10.164 -23.797 -8.305 1 97.56 192 ALA A C 1
ATOM 1457 O O . ALA A 1 192 ? -10.391 -24.594 -7.395 1 97.56 192 ALA A O 1
ATOM 1458 N N . VAL A 1 193 ? -9.219 -23.922 -9.125 1 95.88 193 VAL A N 1
ATOM 1459 C CA . VAL A 1 193 ? -8.281 -25.031 -9.008 1 95.88 193 VAL A CA 1
ATOM 1460 C C . VAL A 1 193 ? -7.543 -24.953 -7.676 1 95.88 193 VAL A C 1
ATOM 1462 O O . VAL A 1 193 ? -7.414 -25.938 -6.961 1 95.88 193 VAL A O 1
ATOM 1465 N N . VAL A 1 194 ? -7.086 -23.781 -7.32 1 97.38 194 VAL A N 1
ATOM 1466 C CA . VAL A 1 194 ? -6.398 -23.547 -6.055 1 97.38 194 VAL A CA 1
ATOM 1467 C C . VAL A 1 194 ? -7.32 -23.922 -4.891 1 97.38 194 VAL A C 1
ATOM 1469 O O . VAL A 1 194 ? -6.891 -24.562 -3.932 1 97.38 194 VAL A O 1
ATOM 1472 N N . THR A 1 195 ? -8.578 -23.5 -5.027 1 96.31 195 THR A N 1
ATOM 1473 C CA . THR A 1 195 ? -9.547 -23.797 -3.979 1 96.31 195 THR A CA 1
ATOM 1474 C C . THR A 1 195 ? -9.688 -25.297 -3.781 1 96.31 195 THR A C 1
ATOM 1476 O O . THR A 1 195 ? -9.641 -25.797 -2.65 1 96.31 195 THR A O 1
ATOM 1479 N N . TYR A 1 196 ? -9.836 -25.969 -4.844 1 93.94 196 TYR A N 1
ATOM 1480 C CA . TYR A 1 196 ? -9.961 -27.422 -4.797 1 93.94 196 TYR A CA 1
ATOM 1481 C C . TYR A 1 196 ? -8.742 -28.047 -4.129 1 93.94 196 TYR A C 1
ATOM 1483 O O . TYR A 1 196 ? -8.875 -28.938 -3.281 1 93.94 196 TYR A O 1
ATOM 1491 N N . GLU A 1 197 ? -7.648 -27.578 -4.52 1 94.75 197 GLU A N 1
ATOM 1492 C CA . GLU A 1 197 ? -6.395 -28.109 -3.992 1 94.75 197 GLU A CA 1
ATOM 1493 C C . GLU A 1 197 ? -6.266 -27.828 -2.496 1 94.75 197 GLU A C 1
ATOM 1495 O O . GLU A 1 197 ? -5.801 -28.688 -1.741 1 94.75 197 GLU A O 1
ATOM 1500 N N . LEU A 1 198 ? -6.629 -26.641 -2.09 1 95.31 198 LEU A N 1
ATOM 1501 C CA . LEU A 1 198 ? -6.59 -26.312 -0.669 1 95.31 198 LEU A CA 1
ATOM 1502 C C . LEU A 1 198 ? -7.5 -27.234 0.13 1 95.31 198 LEU A C 1
ATOM 1504 O O . LEU A 1 198 ? -7.156 -27.641 1.245 1 95.31 198 LEU A O 1
ATOM 1508 N N . LEU A 1 199 ? -8.578 -27.594 -0.437 1 91.81 199 LEU A N 1
ATOM 1509 C CA . LEU A 1 199 ? -9.594 -28.391 0.243 1 91.81 199 LEU A CA 1
ATOM 1510 C C . LEU A 1 199 ? -9.18 -29.859 0.289 1 91.81 199 LEU A C 1
ATOM 1512 O O . LEU A 1 199 ? -9.43 -30.547 1.28 1 91.81 199 LEU A O 1
ATOM 1516 N N . THR A 1 200 ? -8.484 -30.344 -0.765 1 90.12 200 THR A N 1
ATOM 1517 C CA . THR A 1 200 ? -8.367 -31.781 -0.914 1 90.12 200 THR A CA 1
ATOM 1518 C C . THR A 1 200 ? -6.906 -32.219 -0.838 1 90.12 200 THR A C 1
ATOM 1520 O O . THR A 1 200 ? -6.613 -33.406 -0.625 1 90.12 200 THR A O 1
ATOM 1523 N N . GLY A 1 201 ? -6.062 -31.328 -1.216 1 92.94 201 GLY A N 1
ATOM 1524 C CA . GLY A 1 201 ? -4.652 -31.672 -1.293 1 92.94 201 GLY A CA 1
ATOM 1525 C C . GLY A 1 201 ? -4.238 -32.188 -2.656 1 92.94 201 GLY A C 1
ATOM 1526 O O . GLY A 1 201 ? -3.072 -32.531 -2.869 1 92.94 201 GLY A O 1
ATOM 1527 N N . GLN A 1 202 ? -5.215 -32.156 -3.561 1 90.44 202 GLN A N 1
ATOM 1528 C CA . GLN A 1 202 ? -4.945 -32.688 -4.887 1 90.44 202 GLN A CA 1
ATOM 1529 C C . GLN A 1 202 ? -5.352 -31.719 -5.98 1 90.44 202 GLN A C 1
ATOM 1531 O O . GLN A 1 202 ? -6.254 -30.906 -5.785 1 90.44 202 GLN A O 1
ATOM 1536 N N . LYS A 1 203 ? -4.672 -31.844 -7.055 1 91.75 203 LYS A N 1
ATOM 1537 C CA . LYS A 1 203 ? -5.102 -31.109 -8.242 1 91.75 203 LYS A CA 1
ATOM 1538 C C . LYS A 1 203 ? -6.262 -31.812 -8.938 1 91.75 203 LYS A C 1
ATOM 1540 O O . LYS A 1 203 ? -6.219 -33.031 -9.148 1 91.75 203 LYS A O 1
ATOM 1545 N N . PRO A 1 204 ? -7.18 -31.109 -9.297 1 90.69 204 PRO A N 1
ATOM 1546 C CA . PRO A 1 204 ? -8.383 -31.766 -9.805 1 90.69 204 PRO A CA 1
ATOM 1547 C C . PRO A 1 204 ? -8.133 -32.531 -11.109 1 90.69 204 PRO A C 1
ATOM 1549 O O . PRO A 1 204 ? -8.766 -33.531 -11.375 1 90.69 204 PRO A O 1
ATOM 1552 N N . PHE A 1 205 ? -7.211 -32.031 -11.945 1 89.31 205 PHE A N 1
ATOM 1553 C CA . PHE A 1 205 ? -6.996 -32.656 -13.25 1 89.31 205 PHE A CA 1
ATOM 1554 C C . PHE A 1 205 ? -5.551 -33.094 -13.398 1 89.31 205 PHE A C 1
ATOM 1556 O O . PHE A 1 205 ? -5.039 -33.219 -14.516 1 89.31 205 PHE A O 1
ATOM 1563 N N . GLY A 1 206 ? -4.906 -33.219 -12.273 1 86.56 206 GLY A N 1
ATOM 1564 C CA . GLY A 1 206 ? -3.525 -33.688 -12.289 1 86.56 206 GLY A CA 1
ATOM 1565 C C . GLY A 1 206 ? -2.547 -32.594 -12.695 1 86.56 206 GLY A C 1
ATOM 1566 O O . GLY A 1 206 ? -2.939 -31.453 -12.898 1 86.56 206 GLY A O 1
ATOM 1567 N N . PRO A 1 207 ? -1.269 -32.938 -12.844 1 86.62 207 PRO A N 1
ATOM 1568 C CA . PRO A 1 207 ? -0.223 -31.953 -13.117 1 86.62 207 PRO A CA 1
ATOM 1569 C C . PRO A 1 207 ? -0.32 -31.359 -14.523 1 86.62 207 PRO A C 1
ATOM 1571 O O . PRO A 1 207 ? 0.114 -30.234 -14.742 1 86.62 207 PRO A O 1
ATOM 1574 N N . GLY A 1 208 ? -0.954 -32.094 -15.375 1 85.44 208 GLY A N 1
ATOM 1575 C CA . GLY A 1 208 ? -1.066 -31.625 -16.75 1 85.44 208 GLY A CA 1
ATOM 1576 C C . GLY A 1 208 ? -2.234 -30.672 -16.969 1 85.44 208 GLY A C 1
ATOM 1577 O O . GLY A 1 208 ? -2.326 -30.016 -18 1 85.44 208 GLY A O 1
ATOM 1578 N N . GLY A 1 209 ? -3.066 -30.641 -16.031 1 88.06 209 GLY A N 1
ATOM 1579 C CA . GLY A 1 209 ? -4.203 -29.734 -16.125 1 88.06 209 GLY A CA 1
ATOM 1580 C C . GLY A 1 209 ? -5.348 -30.297 -16.938 1 88.06 209 GLY A C 1
ATOM 1581 O O . GLY A 1 209 ? -5.293 -31.438 -17.391 1 88.06 209 GLY A O 1
ATOM 1582 N N . ARG A 1 210 ? -6.289 -29.406 -17.078 1 85.38 210 ARG A N 1
ATOM 1583 C CA . ARG A 1 210 ? -7.523 -29.828 -17.734 1 85.38 210 ARG A CA 1
ATOM 1584 C C . ARG A 1 210 ? -7.312 -30.016 -19.219 1 85.38 210 ARG A C 1
ATOM 1586 O O . ARG A 1 210 ? -7.91 -30.906 -19.844 1 85.38 210 ARG A O 1
ATOM 1593 N N . ALA A 1 211 ? -6.562 -29.156 -19.781 1 81.62 211 ALA A N 1
ATOM 1594 C CA . ALA A 1 211 ? -6.316 -29.25 -21.219 1 81.62 211 ALA A CA 1
ATOM 1595 C C . ALA A 1 211 ? -5.746 -30.609 -21.594 1 81.62 211 ALA A C 1
ATOM 1597 O O . ALA A 1 211 ? -6.172 -31.219 -22.578 1 81.62 211 ALA A O 1
ATOM 1598 N N . ALA A 1 212 ? -4.789 -31.047 -20.859 1 80.12 212 ALA A N 1
ATOM 1599 C CA . ALA A 1 212 ? -4.207 -32.375 -21.094 1 80.12 212 ALA A CA 1
ATOM 1600 C C . ALA A 1 212 ? -5.25 -33.469 -20.922 1 80.12 212 ALA A C 1
ATOM 1602 O O . ALA A 1 212 ? -5.27 -34.438 -21.688 1 80.12 212 ALA A O 1
ATOM 1603 N N . SER A 1 213 ? -6.051 -33.281 -19.969 1 79.62 213 SER A N 1
ATOM 1604 C CA . SER A 1 213 ? -7.094 -34.25 -19.703 1 79.62 213 SER A CA 1
ATOM 1605 C C . SER A 1 213 ? -8.117 -34.281 -20.828 1 79.62 213 SER A C 1
ATOM 1607 O O . SER A 1 213 ? -8.641 -35.344 -21.172 1 79.62 213 SER A O 1
ATOM 1609 N N . LEU A 1 214 ? -8.391 -33.156 -21.406 1 78.75 214 LEU A N 1
ATOM 1610 C CA . LEU A 1 214 ? -9.336 -33.062 -22.5 1 78.75 214 LEU A CA 1
ATOM 1611 C C . LEU A 1 214 ? -8.781 -33.719 -23.766 1 78.75 214 LEU A C 1
ATOM 1613 O O . LEU A 1 214 ? -9.539 -34.25 -24.562 1 78.75 214 LEU A O 1
ATOM 1617 N N . LEU A 1 215 ? -7.527 -33.656 -23.859 1 78.19 215 LEU A N 1
ATOM 1618 C CA . LEU A 1 215 ? -6.887 -34.219 -25.047 1 78.19 215 LEU A CA 1
ATOM 1619 C C . LEU A 1 215 ? -6.762 -35.719 -24.938 1 78.19 215 LEU A C 1
ATOM 1621 O O . LEU A 1 215 ? -6.699 -36.438 -25.953 1 78.19 215 LEU A O 1
ATOM 1625 N N . THR A 1 216 ? -6.562 -36.281 -23.766 1 74.31 216 THR A N 1
ATOM 1626 C CA . THR A 1 216 ? -6.383 -37.719 -23.594 1 74.31 216 THR A CA 1
ATOM 1627 C C . THR A 1 216 ? -7.73 -38.406 -23.391 1 74.31 216 THR A C 1
ATOM 1629 O O . THR A 1 216 ? -7.785 -39.625 -23.188 1 74.31 216 THR A O 1
ATOM 1632 N N . ASP A 1 217 ? -8.906 -37.812 -23.75 1 62.62 217 ASP A N 1
ATOM 1633 C CA . ASP A 1 217 ? -10.266 -38.312 -23.734 1 62.62 217 ASP A CA 1
ATOM 1634 C C . ASP A 1 217 ? -10.586 -38.969 -22.375 1 62.62 217 ASP A C 1
ATOM 1636 O O . ASP A 1 217 ? -11.25 -40 -22.312 1 62.62 217 ASP A O 1
ATOM 1640 N N . GLN A 1 218 ? -9.883 -38.594 -21.375 1 58.09 218 GLN A N 1
ATOM 1641 C CA . GLN A 1 218 ? -10.234 -39.156 -20.078 1 58.09 218 GLN A CA 1
ATOM 1642 C C . GLN A 1 218 ? -11.547 -38.594 -19.562 1 58.09 218 GLN A C 1
ATOM 1644 O O . GLN A 1 218 ? -11.75 -37.375 -19.578 1 58.09 218 GLN A O 1
ATOM 1649 N N . PRO A 1 219 ? -12.562 -39.438 -19.344 1 53.19 219 PRO A N 1
ATOM 1650 C CA . PRO A 1 219 ? -13.875 -39.031 -18.812 1 53.19 219 PRO A CA 1
ATOM 1651 C C . PRO A 1 219 ? -13.766 -38 -17.688 1 53.19 219 PRO A C 1
ATOM 1653 O O . PRO A 1 219 ? -14.727 -37.281 -17.422 1 53.19 219 PRO A O 1
ATOM 1656 N N . ALA A 1 220 ? -12.75 -38.062 -17.078 1 53.31 220 ALA A N 1
ATOM 1657 C CA . ALA A 1 220 ? -12.555 -37.219 -15.883 1 53.31 220 ALA A CA 1
ATOM 1658 C C . ALA A 1 220 ? -12.555 -35.75 -16.234 1 53.31 220 ALA A C 1
ATOM 1660 O O . ALA A 1 220 ? -12.68 -34.875 -15.359 1 53.31 220 ALA A O 1
ATOM 1661 N N . ALA A 1 221 ? -12.43 -35.438 -17.453 1 54.59 221 ALA A N 1
ATOM 1662 C CA . ALA A 1 221 ? -12.32 -34.062 -17.938 1 54.59 221 ALA A CA 1
ATOM 1663 C C . ALA A 1 221 ? -13.633 -33.312 -17.703 1 54.59 221 ALA A C 1
ATOM 1665 O O . ALA A 1 221 ? -13.625 -32.094 -17.578 1 54.59 221 ALA A O 1
ATOM 1666 N N . SER A 1 222 ? -14.766 -34.062 -17.781 1 54.69 222 SER A N 1
ATOM 1667 C CA . SER A 1 222 ? -16.078 -33.406 -17.672 1 54.69 222 SER A CA 1
ATOM 1668 C C . SER A 1 222 ? -16.516 -33.312 -16.203 1 54.69 222 SER A C 1
ATOM 1670 O O . SER A 1 222 ? -17.406 -32.531 -15.883 1 54.69 222 SER A O 1
ATOM 1672 N N . THR A 1 223 ? -15.836 -34.219 -15.336 1 64.81 223 THR A N 1
ATOM 1673 C CA . THR A 1 223 ? -16.406 -34.281 -13.992 1 64.81 223 THR A CA 1
ATOM 1674 C C . THR A 1 223 ? -15.344 -33.938 -12.945 1 64.81 223 THR A C 1
ATOM 1676 O O . THR A 1 223 ? -14.18 -34.312 -13.094 1 64.81 223 THR A O 1
ATOM 1679 N N . LEU A 1 224 ? -15.547 -32.969 -12.102 1 73.5 224 LEU A N 1
ATOM 1680 C CA . LEU A 1 224 ? -14.688 -32.656 -10.969 1 73.5 224 LEU A CA 1
ATOM 1681 C C . LEU A 1 224 ? -14.672 -33.812 -9.977 1 73.5 224 LEU A C 1
ATOM 1683 O O . LEU A 1 224 ? -15.703 -34.469 -9.75 1 73.5 224 LEU A O 1
ATOM 1687 N N . PRO A 1 225 ? -13.438 -34.156 -9.555 1 68.81 225 PRO A N 1
ATOM 1688 C CA . PRO A 1 225 ? -13.398 -35.156 -8.477 1 68.81 225 PRO A CA 1
ATOM 1689 C C . PRO A 1 225 ? -14.273 -34.75 -7.285 1 68.81 225 PRO A C 1
ATOM 1691 O O . PRO A 1 225 ? -14.594 -33.594 -7.113 1 68.81 225 PRO A O 1
ATOM 1694 N N . ALA A 1 226 ? -14.695 -35.812 -6.527 1 73 226 ALA A N 1
ATOM 1695 C CA . ALA A 1 226 ? -15.555 -35.594 -5.363 1 73 226 ALA A CA 1
ATOM 1696 C C . ALA A 1 226 ? -14.828 -34.75 -4.297 1 73 226 ALA A C 1
ATOM 1698 O O . ALA A 1 226 ? -13.609 -34.906 -4.121 1 73 226 ALA A O 1
ATOM 1699 N N . LEU A 1 227 ? -15.523 -33.844 -3.771 1 77.38 227 LEU A N 1
ATOM 1700 C CA . LEU A 1 227 ? -15.031 -33.094 -2.633 1 77.38 227 LEU A CA 1
ATOM 1701 C C . LEU A 1 227 ? -15.109 -33.906 -1.351 1 77.38 227 LEU A C 1
ATOM 1703 O O . LEU A 1 227 ? -15.922 -34.812 -1.242 1 77.38 227 LEU A O 1
ATOM 1707 N N . PRO A 1 228 ? -14.047 -33.781 -0.472 1 67.38 228 PRO A N 1
ATOM 1708 C CA . PRO A 1 228 ? -14.102 -34.5 0.795 1 67.38 228 PRO A CA 1
ATOM 1709 C C . PRO A 1 228 ? -15.477 -34.438 1.456 1 67.38 228 PRO A C 1
ATOM 1711 O O . PRO A 1 228 ? -16.109 -33.375 1.469 1 67.38 228 PRO A O 1
ATOM 1714 N N . ALA A 1 229 ? -16.031 -35.75 1.704 1 55.94 229 ALA A N 1
ATOM 1715 C CA . ALA A 1 229 ? -17.312 -35.938 2.391 1 55.94 229 ALA A CA 1
ATOM 1716 C C . ALA A 1 229 ? -17.219 -35.531 3.854 1 55.94 229 ALA A C 1
ATOM 1718 O O . ALA A 1 229 ? -16.172 -35.688 4.492 1 55.94 229 ALA A O 1
ATOM 1719 N N . GLY A 1 230 ? -18.203 -34.656 4.305 1 56.16 230 GLY A N 1
ATOM 1720 C CA . GLY A 1 230 ? -18.312 -34.375 5.727 1 56.16 230 GLY A CA 1
ATOM 1721 C C . GLY A 1 230 ? -18.047 -32.938 6.078 1 56.16 230 GLY A C 1
ATOM 1722 O O . GLY A 1 230 ? -18.266 -32.5 7.215 1 56.16 230 GLY A O 1
ATOM 1723 N N . ALA A 1 231 ? -17.047 -32.406 5.324 1 55.12 231 ALA A N 1
ATOM 1724 C CA . ALA A 1 231 ? -16.766 -31.062 5.809 1 55.12 231 ALA A CA 1
ATOM 1725 C C . ALA A 1 231 ? -17.953 -30.141 5.566 1 55.12 231 ALA A C 1
ATOM 1727 O O . ALA A 1 231 ? -18.766 -30.375 4.676 1 55.12 231 ALA A O 1
ATOM 1728 N N . GLU A 1 232 ? -18.422 -29.438 6.551 1 62.72 232 GLU A N 1
ATOM 1729 C CA . GLU A 1 232 ? -19.391 -28.359 6.508 1 62.72 232 GLU A CA 1
ATOM 1730 C C . GLU A 1 232 ? -19.141 -27.422 5.332 1 62.72 232 GLU A C 1
ATOM 1732 O O . GLU A 1 232 ? -18.859 -26.234 5.527 1 62.72 232 GLU A O 1
ATOM 1737 N N . LEU A 1 233 ? -19.094 -28.172 4.207 1 73.38 233 LEU A N 1
ATOM 1738 C CA . LEU A 1 233 ? -18.906 -27.312 3.037 1 73.38 233 LEU A CA 1
ATOM 1739 C C . LEU A 1 233 ? -20.234 -26.719 2.574 1 73.38 233 LEU A C 1
ATOM 1741 O O . LEU A 1 233 ? -21.281 -27.359 2.701 1 73.38 233 LEU A O 1
ATOM 1745 N N . PRO A 1 234 ? -20.141 -25.516 2.176 1 73.06 234 PRO A N 1
ATOM 1746 C CA . PRO A 1 234 ? -21.344 -24.953 1.591 1 73.06 234 PRO A CA 1
ATOM 1747 C C . PRO A 1 234 ? -21.969 -25.844 0.52 1 73.06 234 PRO A C 1
ATOM 1749 O O . PRO A 1 234 ? -21.25 -26.453 -0.267 1 73.06 234 PRO A O 1
ATOM 1752 N N . PRO A 1 235 ? -23.297 -26.109 0.716 1 69.81 235 PRO A N 1
ATOM 1753 C CA . PRO A 1 235 ? -23.953 -27.047 -0.201 1 69.81 235 PRO A CA 1
ATOM 1754 C C . PRO A 1 235 ? -23.688 -26.719 -1.668 1 69.81 235 PRO A C 1
ATOM 1756 O O . PRO A 1 235 ? -23.656 -27.625 -2.508 1 69.81 235 PRO A O 1
ATOM 1759 N N . ASN A 1 236 ? -23.469 -25.469 -1.894 1 83.44 236 ASN A N 1
ATOM 1760 C CA . ASN A 1 236 ? -23.328 -25.094 -3.299 1 83.44 236 ASN A CA 1
ATOM 1761 C C . ASN A 1 236 ? -21.859 -24.984 -3.707 1 83.44 236 ASN A C 1
ATOM 1763 O O . ASN A 1 236 ? -21.547 -24.5 -4.797 1 83.44 236 ASN A O 1
ATOM 1767 N N . LEU A 1 237 ? -21.062 -25.578 -2.92 1 90.25 237 LEU A N 1
ATOM 1768 C CA . LEU A 1 237 ? -19.641 -25.438 -3.203 1 90.25 237 LEU A CA 1
ATOM 1769 C C . LEU A 1 237 ? -19.25 -26.266 -4.414 1 90.25 237 LEU A C 1
ATOM 1771 O O . LEU A 1 237 ? -18.484 -25.812 -5.27 1 90.25 237 LEU A O 1
ATOM 1775 N N . ALA A 1 238 ? -19.75 -27.453 -4.438 1 87.5 238 ALA A N 1
ATOM 1776 C CA . ALA A 1 238 ? -19.422 -28.328 -5.559 1 87.5 238 ALA A CA 1
ATOM 1777 C C . ALA A 1 238 ? -19.875 -27.703 -6.883 1 87.5 238 ALA A C 1
ATOM 1779 O O . ALA A 1 238 ? -19.156 -27.75 -7.875 1 87.5 238 ALA A O 1
ATOM 1780 N N . LEU A 1 239 ? -21.031 -27.141 -6.84 1 88.5 239 LEU A N 1
ATOM 1781 C CA . LEU A 1 239 ? -21.547 -26.5 -8.039 1 88.5 239 LEU A CA 1
ATOM 1782 C C . LEU A 1 239 ? -20.703 -25.297 -8.422 1 88.5 239 LEU A C 1
ATOM 1784 O O . LEU A 1 239 ? -20.438 -25.062 -9.609 1 88.5 239 LEU A O 1
ATOM 1788 N N . LEU A 1 240 ? -20.359 -24.594 -7.449 1 94.12 240 LEU A N 1
ATOM 1789 C CA . LEU A 1 240 ? -19.531 -23.406 -7.695 1 94.12 240 LEU A CA 1
ATOM 1790 C C . LEU A 1 240 ? -18.203 -23.797 -8.336 1 94.12 240 LEU A C 1
ATOM 1792 O O . LEU A 1 240 ? -17.797 -23.203 -9.336 1 94.12 240 LEU A O 1
ATOM 1796 N N . LEU A 1 241 ? -17.547 -24.797 -7.828 1 94.94 241 LEU A N 1
ATOM 1797 C CA . LEU A 1 241 ? -16.25 -25.219 -8.336 1 94.94 241 LEU A CA 1
ATOM 1798 C C . LEU A 1 241 ? -16.375 -25.812 -9.734 1 94.94 241 LEU A C 1
ATOM 1800 O O . LEU A 1 241 ? -15.531 -25.562 -10.594 1 94.94 241 LEU A O 1
ATOM 1804 N N . ARG A 1 242 ? -17.406 -26.5 -9.953 1 91.88 242 ARG A N 1
ATOM 1805 C CA . ARG A 1 242 ? -17.641 -27.047 -11.281 1 91.88 242 ARG A CA 1
ATOM 1806 C C . ARG A 1 242 ? -17.812 -25.938 -12.312 1 91.88 242 ARG A C 1
ATOM 1808 O O . ARG A 1 242 ? -17.234 -26 -13.398 1 91.88 242 ARG A O 1
ATOM 1815 N N . SER A 1 243 ? -18.609 -25 -11.898 1 94.62 243 SER A N 1
ATOM 1816 C CA . SER A 1 243 ? -18.844 -23.875 -12.805 1 94.62 243 SER A CA 1
ATOM 1817 C C . SER A 1 243 ? -17.562 -23.078 -13.039 1 94.62 243 SER A C 1
ATOM 1819 O O . SER A 1 243 ? -17.234 -22.75 -14.172 1 94.62 243 SER A O 1
ATOM 1821 N N . ALA A 1 244 ? -16.875 -22.859 -12.031 1 96.94 244 ALA A N 1
ATOM 1822 C CA . ALA A 1 244 ? -15.672 -22.031 -12.102 1 96.94 244 ALA A CA 1
ATOM 1823 C C . ALA A 1 244 ? -14.562 -22.734 -12.891 1 96.94 244 ALA A C 1
ATOM 1825 O O . ALA A 1 244 ? -13.695 -22.078 -13.469 1 96.94 244 ALA A O 1
ATOM 1826 N N . MET A 1 245 ? -14.586 -24.031 -12.961 1 95.31 245 MET A N 1
ATOM 1827 C CA . MET A 1 245 ? -13.586 -24.797 -13.688 1 95.31 245 MET A CA 1
ATOM 1828 C C . MET A 1 245 ? -14.133 -25.281 -15.031 1 95.31 245 MET A C 1
ATOM 1830 O O . MET A 1 245 ? -13.625 -26.25 -15.602 1 95.31 245 MET A O 1
ATOM 1834 N N . SER A 1 246 ? -15.125 -24.625 -15.422 1 93 246 SER A N 1
ATOM 1835 C CA . SER A 1 246 ? -15.711 -24.953 -16.719 1 93 246 SER A CA 1
ATOM 1836 C C . SER A 1 246 ? -14.742 -24.656 -17.859 1 93 246 SER A C 1
ATOM 1838 O O . SER A 1 246 ? -13.93 -23.734 -17.766 1 93 246 SER A O 1
ATOM 1840 N N . VAL A 1 247 ? -14.867 -25.391 -18.906 1 90.81 247 VAL A N 1
ATOM 1841 C CA . VAL A 1 247 ? -14.062 -25.172 -20.094 1 90.81 247 VAL A CA 1
ATOM 1842 C C . VAL A 1 247 ? -14.461 -23.844 -20.75 1 90.81 247 VAL A C 1
ATOM 1844 O O . VAL A 1 247 ? -13.602 -23.094 -21.219 1 90.81 247 VAL A O 1
ATOM 1847 N N . GLU A 1 248 ? -15.727 -23.562 -20.75 1 91.12 248 GLU A N 1
ATOM 1848 C CA . GLU A 1 248 ? -16.25 -22.344 -21.359 1 91.12 248 GLU A CA 1
ATOM 1849 C C . GLU A 1 248 ? -16.172 -21.172 -20.375 1 91.12 248 GLU A C 1
ATOM 1851 O O . GLU A 1 248 ? -16.844 -21.172 -19.344 1 91.12 248 GLU A O 1
ATOM 1856 N N . PRO A 1 249 ? -15.469 -20.188 -20.703 1 94.62 249 PRO A N 1
ATOM 1857 C CA . PRO A 1 249 ? -15.312 -19.047 -19.797 1 94.62 249 PRO A CA 1
ATOM 1858 C C . PRO A 1 249 ? -16.656 -18.422 -19.406 1 94.62 249 PRO A C 1
ATOM 1860 O O . PRO A 1 249 ? -16.797 -17.922 -18.281 1 94.62 249 PRO A O 1
ATOM 1863 N N . ALA A 1 250 ? -17.641 -18.422 -20.281 1 95.06 250 ALA A N 1
ATOM 1864 C CA . ALA A 1 250 ? -18.938 -17.781 -20.031 1 95.06 250 ALA A CA 1
ATOM 1865 C C . ALA A 1 250 ? -19.688 -18.484 -18.906 1 95.06 250 ALA A C 1
ATOM 1867 O O . ALA A 1 250 ? -20.609 -17.906 -18.312 1 95.06 250 ALA A O 1
ATOM 1868 N N . ASP A 1 251 ? -19.328 -19.688 -18.547 1 95.19 251 ASP A N 1
ATOM 1869 C CA . ASP A 1 251 ? -20 -20.469 -17.516 1 95.19 251 ASP A CA 1
ATOM 1870 C C . ASP A 1 251 ? -19.406 -20.188 -16.141 1 95.19 251 ASP A C 1
ATOM 1872 O O . ASP A 1 251 ? -19.953 -20.609 -15.117 1 95.19 251 ASP A O 1
ATOM 1876 N N . ARG A 1 252 ? -18.344 -19.484 -16.125 1 96.81 252 ARG A N 1
ATOM 1877 C CA . ARG A 1 252 ? -17.641 -19.203 -14.883 1 96.81 252 ARG A CA 1
ATOM 1878 C C . ARG A 1 252 ? -18.156 -17.906 -14.242 1 96.81 252 ARG A C 1
ATOM 1880 O O . ARG A 1 252 ? -18.734 -17.062 -14.922 1 96.81 252 ARG A O 1
ATOM 1887 N N . PRO A 1 253 ? -17.969 -17.828 -12.852 1 97.56 253 PRO A N 1
ATOM 1888 C CA . PRO A 1 253 ? -18.203 -16.5 -12.289 1 97.56 253 PRO A CA 1
ATOM 1889 C C . PRO A 1 253 ? -17.5 -15.398 -13.062 1 97.56 253 PRO A C 1
ATOM 1891 O O . PRO A 1 253 ? -16.344 -15.555 -13.461 1 97.56 253 PRO A O 1
ATOM 1894 N N . ALA A 1 254 ? -18.156 -14.305 -13.242 1 97.19 254 ALA A N 1
ATOM 1895 C CA . ALA A 1 254 ? -17.688 -13.258 -14.156 1 97.19 254 ALA A CA 1
ATOM 1896 C C . ALA A 1 254 ? -16.469 -12.539 -13.586 1 97.19 254 ALA A C 1
ATOM 1898 O O . ALA A 1 254 ? -15.664 -11.984 -14.336 1 97.19 254 ALA A O 1
ATOM 1899 N N . THR A 1 255 ? -16.375 -12.5 -12.25 1 98.19 255 THR A N 1
ATOM 1900 C CA . THR A 1 255 ? -15.273 -11.781 -11.625 1 98.19 255 THR A CA 1
ATOM 1901 C C . THR A 1 255 ? -14.672 -12.602 -10.484 1 98.19 255 THR A C 1
ATOM 1903 O O . THR A 1 255 ? -15.336 -13.477 -9.93 1 98.19 255 THR A O 1
ATOM 1906 N N . ALA A 1 256 ? -13.43 -12.273 -10.234 1 98.31 256 ALA A N 1
ATOM 1907 C CA . ALA A 1 256 ? -12.781 -12.914 -9.086 1 98.31 256 ALA A CA 1
ATOM 1908 C C . ALA A 1 256 ? -13.516 -12.594 -7.793 1 98.31 256 ALA A C 1
ATOM 1910 O O . ALA A 1 256 ? -13.609 -13.445 -6.902 1 98.31 256 ALA A O 1
ATOM 1911 N N . GLN A 1 257 ? -14.047 -11.422 -7.727 1 97.88 257 GLN A N 1
ATOM 1912 C CA . GLN A 1 257 ? -14.82 -11.031 -6.555 1 97.88 257 GLN A CA 1
ATOM 1913 C C . GLN A 1 257 ? -16.078 -11.891 -6.41 1 97.88 257 GLN A C 1
ATOM 1915 O O . GLN A 1 257 ? -16.406 -12.336 -5.312 1 97.88 257 GLN A O 1
ATOM 1920 N N . ALA A 1 258 ? -16.766 -12 -7.477 1 97.62 258 ALA A N 1
ATOM 1921 C CA . ALA A 1 258 ? -17.969 -12.82 -7.445 1 97.62 258 ALA A CA 1
ATOM 1922 C C . ALA A 1 258 ? -17.656 -14.242 -6.973 1 97.62 258 ALA A C 1
ATOM 1924 O O . ALA A 1 258 ? -18.422 -14.82 -6.195 1 97.62 258 ALA A O 1
ATOM 1925 N N . PHE A 1 259 ? -16.641 -14.805 -7.441 1 98.06 259 PHE A N 1
ATOM 1926 C CA . PHE A 1 259 ? -16.219 -16.125 -7.016 1 98.06 259 PHE A CA 1
ATOM 1927 C C . PHE A 1 259 ? -15.914 -16.156 -5.523 1 98.06 259 PHE A C 1
ATOM 1929 O O . PHE A 1 259 ? -16.391 -17.031 -4.797 1 98.06 259 PHE A O 1
ATOM 1936 N N . ALA A 1 260 ? -15.125 -15.164 -5.059 1 97.38 260 ALA A N 1
ATOM 1937 C CA . ALA A 1 260 ? -14.742 -15.07 -3.652 1 97.38 260 ALA A CA 1
ATOM 1938 C C . ALA A 1 260 ? -15.977 -14.945 -2.758 1 97.38 260 ALA A C 1
ATOM 1940 O O . ALA A 1 260 ? -16.078 -15.633 -1.74 1 97.38 260 ALA A O 1
ATOM 1941 N N . ASP A 1 261 ? -16.875 -14.086 -3.158 1 95.88 261 ASP A N 1
ATOM 1942 C CA . ASP A 1 261 ? -18.094 -13.883 -2.389 1 95.88 261 ASP A CA 1
ATOM 1943 C C . ASP A 1 261 ? -18.891 -15.188 -2.277 1 95.88 261 ASP A C 1
ATOM 1945 O O . ASP A 1 261 ? -19.453 -15.492 -1.222 1 95.88 261 ASP A O 1
ATOM 1949 N N . ALA A 1 262 ? -18.953 -15.891 -3.326 1 94.81 262 ALA A N 1
ATOM 1950 C CA . ALA A 1 262 ? -19.703 -17.141 -3.357 1 94.81 262 ALA A CA 1
ATOM 1951 C C . ALA A 1 262 ? -19.094 -18.172 -2.424 1 94.81 262 ALA A C 1
ATOM 1953 O O . ALA A 1 262 ? -19.797 -19 -1.84 1 94.81 262 ALA A O 1
ATOM 1954 N N . LEU A 1 263 ? -17.812 -18.141 -2.285 1 95.12 263 LEU A N 1
ATOM 1955 C CA . LEU A 1 263 ? -17.141 -19.078 -1.402 1 95.12 263 LEU A CA 1
ATOM 1956 C C . LEU A 1 263 ? -17.531 -18.844 0.051 1 95.12 263 LEU A C 1
ATOM 1958 O O . LEU A 1 263 ? -17.531 -19.781 0.855 1 95.12 263 LEU A O 1
ATOM 1962 N N . LEU A 1 264 ? -17.812 -17.594 0.355 1 91.38 264 LEU A N 1
ATOM 1963 C CA . LEU A 1 264 ? -18.094 -17.219 1.741 1 91.38 264 LEU A CA 1
ATOM 1964 C C . LEU A 1 264 ? -19.594 -17.234 2.021 1 91.38 264 LEU A C 1
ATOM 1966 O O . LEU A 1 264 ? -20.016 -16.969 3.15 1 91.38 264 LEU A O 1
ATOM 1970 N N . ALA A 1 265 ? -20.391 -17.359 1.107 1 84.5 265 ALA A N 1
ATOM 1971 C CA . ALA A 1 265 ? -21.828 -17.359 1.299 1 84.5 265 ALA A CA 1
ATOM 1972 C C . ALA A 1 265 ? -22.25 -18.422 2.307 1 84.5 265 ALA A C 1
ATOM 1974 O O . ALA A 1 265 ? -21.75 -19.547 2.281 1 84.5 265 ALA A O 1
ATOM 1975 N N . PRO A 1 266 ? -23.016 -17.891 3.354 1 69.56 266 PRO A N 1
ATOM 1976 C CA . PRO A 1 266 ? -23.438 -18.828 4.402 1 69.56 266 PRO A CA 1
ATOM 1977 C C . PRO A 1 266 ? -24.219 -20.016 3.85 1 69.56 266 PRO A C 1
ATOM 1979 O O . PRO A 1 266 ? -24.844 -19.906 2.793 1 69.56 266 PRO A O 1
ATOM 1982 N N . VAL A 1 267 ? -23.891 -21.156 4.363 1 59.19 267 VAL A N 1
ATOM 1983 C CA . VAL A 1 267 ? -24.719 -22.328 4.117 1 59.19 267 VAL A CA 1
ATOM 1984 C C . VAL A 1 267 ? -26.156 -22.047 4.543 1 59.19 267 VAL A C 1
ATOM 1986 O O . VAL A 1 267 ? -26.406 -21.578 5.656 1 59.19 267 VAL A O 1
ATOM 1989 N N . PRO A 1 268 ? -26.969 -21.891 3.629 1 52.69 268 PRO A N 1
ATOM 1990 C CA . PRO A 1 268 ? -28.328 -21.75 4.152 1 52.69 268 PRO A CA 1
ATOM 1991 C C . PRO A 1 268 ? -28.594 -22.656 5.355 1 52.69 268 PRO A C 1
ATOM 1993 O O . PRO A 1 268 ? -28.188 -23.828 5.355 1 52.69 268 PRO A O 1
ATOM 1996 N N . GLN A 1 269 ? -28.375 -22.156 6.527 1 45.59 269 GLN A N 1
ATOM 1997 C CA . GLN A 1 269 ? -28.844 -22.984 7.633 1 45.59 269 GLN A CA 1
ATOM 1998 C C . GLN A 1 269 ? -30.141 -23.688 7.277 1 45.59 269 GLN A C 1
ATOM 2000 O O . GLN A 1 269 ? -31.109 -23.062 6.828 1 45.59 269 GLN A O 1
ATOM 2005 N N . SER A 1 270 ? -30.031 -24.844 6.773 1 43.75 270 SER A N 1
ATOM 2006 C CA . SER A 1 270 ? -31.266 -25.609 6.727 1 43.75 270 SER A CA 1
ATOM 2007 C C . SER A 1 270 ? -32.094 -25.391 7.988 1 43.75 270 SER A C 1
ATOM 2009 O O . SER A 1 270 ? -31.703 -25.797 9.078 1 43.75 270 SER A O 1
ATOM 2011 N N . GLY A 1 271 ? -32.531 -24.203 8.242 1 42.59 271 GLY A N 1
ATOM 2012 C CA . GLY A 1 271 ? -33.5 -24.188 9.328 1 42.59 271 GLY A CA 1
ATOM 2013 C C . GLY A 1 271 ? -34.312 -25.469 9.398 1 42.59 271 GLY A C 1
ATOM 2014 O O . GLY A 1 271 ? -34.406 -26.219 8.43 1 42.59 271 GLY A O 1
ATOM 2015 N N . PRO A 1 272 ? -34.406 -26.062 10.602 1 42.62 272 PRO A N 1
ATOM 2016 C CA . PRO A 1 272 ? -35.312 -27.203 10.672 1 42.62 272 PRO A CA 1
ATOM 2017 C C . PRO A 1 272 ? -36.5 -27.062 9.75 1 42.62 272 PRO A C 1
ATOM 2019 O O . PRO A 1 272 ? -36.938 -25.938 9.453 1 42.62 272 PRO A O 1
ATOM 2022 N N . PRO A 1 273 ? -36.562 -27.922 8.844 1 35.16 273 PRO A N 1
ATOM 2023 C CA . PRO A 1 273 ? -37.812 -27.781 8.062 1 35.16 273 PRO A CA 1
ATOM 2024 C C . PRO A 1 273 ? -38.969 -27.25 8.898 1 35.16 273 PRO A C 1
ATOM 2026 O O . PRO A 1 273 ? -39.219 -27.75 10 1 35.16 273 PRO A O 1
ATOM 2029 N N . ARG A 1 274 ? -39.031 -25.984 8.922 1 38.34 274 ARG A N 1
ATOM 2030 C CA . ARG A 1 274 ? -40.25 -25.547 9.586 1 38.34 274 ARG A CA 1
ATOM 2031 C C . ARG A 1 274 ? -41.375 -26.578 9.438 1 38.34 274 ARG A C 1
ATOM 2033 O O . ARG A 1 274 ? -41.625 -27.062 8.336 1 38.34 274 ARG A O 1
ATOM 2040 N N . GLU A 1 275 ? -41.656 -27.422 10.508 1 35.94 275 GLU A N 1
ATOM 2041 C CA . GLU A 1 275 ? -42.75 -28.375 10.578 1 35.94 275 GLU A CA 1
ATOM 2042 C C . GLU A 1 275 ? -43.938 -27.922 9.711 1 35.94 275 GLU A C 1
ATOM 2044 O O . GLU A 1 275 ? -44.375 -26.781 9.82 1 35.94 275 GLU A O 1
ATOM 2049 N N . GLY A 1 276 ? -43.906 -28.344 8.445 1 35.75 276 GLY A N 1
ATOM 2050 C CA . GLY A 1 276 ? -45 -28.094 7.512 1 35.75 276 GLY A CA 1
ATOM 2051 C C . GLY A 1 276 ? -46.344 -27.969 8.195 1 35.75 276 GLY A C 1
ATOM 2052 O O . GLY A 1 276 ? -46.5 -28.438 9.328 1 35.75 276 GLY A O 1
ATOM 2053 N N . PRO A 1 277 ? -46.906 -26.812 8.062 1 38.75 277 PRO A N 1
ATOM 2054 C CA . PRO A 1 277 ? -48.219 -26.797 8.727 1 38.75 277 PRO A CA 1
ATOM 2055 C C . PRO A 1 277 ? -48.906 -28.156 8.695 1 38.75 277 PRO A C 1
ATOM 2057 O O . PRO A 1 277 ? -48.625 -28.984 7.828 1 38.75 277 PRO A O 1
ATOM 2060 N N . GLY A 1 278 ? -49.281 -28.75 9.812 1 33.47 278 GLY A N 1
ATOM 2061 C CA . GLY A 1 278 ? -50.062 -29.953 10.016 1 33.47 278 GLY A CA 1
ATOM 2062 C C . GLY A 1 278 ? -51.062 -30.203 8.906 1 33.47 278 GLY A C 1
ATOM 2063 O O . GLY A 1 278 ? -51.719 -29.266 8.422 1 33.47 278 GLY A O 1
ATOM 2064 N N . TRP A 1 279 ? -50.75 -31.156 8.008 1 31.86 279 TRP A N 1
ATOM 2065 C CA . TRP A 1 279 ? -51.594 -31.703 6.934 1 31.86 279 TRP A CA 1
ATOM 2066 C C . TRP A 1 279 ? -53.031 -31.734 7.348 1 31.86 279 TRP A C 1
ATOM 2068 O O . TRP A 1 279 ? -53.375 -32 8.508 1 31.86 279 TRP A O 1
ATOM 2078 N N . LEU A 1 280 ? -53.812 -30.766 6.871 1 33.72 280 LEU A N 1
ATOM 2079 C CA . LEU A 1 280 ? -55.25 -30.859 7.055 1 33.72 280 LEU A CA 1
ATOM 2080 C C . LEU A 1 280 ? -55.75 -32.312 6.961 1 33.72 280 LEU A C 1
ATOM 2082 O O . LEU A 1 280 ? -55.219 -33.094 6.145 1 33.72 280 LEU A O 1
ATOM 2086 N N . THR A 1 281 ? -56.125 -33 8.031 1 33.84 281 THR A N 1
ATOM 2087 C CA . THR A 1 281 ? -56.688 -34.344 8.203 1 33.84 281 THR A CA 1
ATOM 2088 C C . THR A 1 281 ? -57.656 -34.656 7.078 1 33.84 281 THR A C 1
ATOM 2090 O O . THR A 1 281 ? -58.344 -33.781 6.578 1 33.84 281 THR A O 1
ATOM 2093 N N . PRO A 1 282 ? -57.375 -35.781 6.242 1 34.88 282 PRO A N 1
ATOM 2094 C CA . PRO A 1 282 ? -58.094 -36.25 5.066 1 34.88 282 PRO A CA 1
ATOM 2095 C C . PRO A 1 282 ? -59.594 -36.188 5.246 1 34.88 282 PRO A C 1
ATOM 2097 O O . PRO A 1 282 ? -60.344 -36.469 4.309 1 34.88 282 PRO A O 1
ATOM 2100 N N . ARG A 1 283 ? -60 -36.25 6.512 1 33.16 283 ARG A N 1
ATOM 2101 C CA . ARG A 1 283 ? -61.406 -36.562 6.715 1 33.16 283 ARG A CA 1
ATOM 2102 C C . ARG A 1 283 ? -62.312 -35.5 6.059 1 33.16 283 ARG A C 1
ATOM 2104 O O . ARG A 1 283 ? -63.5 -35.75 5.836 1 33.16 283 ARG A O 1
ATOM 2111 N N . ALA A 1 284 ? -61.688 -34.219 6.164 1 31.64 284 ALA A N 1
ATOM 2112 C CA . ALA A 1 284 ? -62.75 -33.281 5.852 1 31.64 284 ALA A CA 1
ATOM 2113 C C . ALA A 1 284 ? -63.062 -33.25 4.355 1 31.64 284 ALA A C 1
ATOM 2115 O O . ALA A 1 284 ? -64.062 -32.656 3.922 1 31.64 284 ALA A O 1
ATOM 2116 N N . VAL A 1 285 ? -61.969 -33.688 3.652 1 31.69 285 VAL A N 1
ATOM 2117 C CA . VAL A 1 285 ? -62.219 -33.469 2.229 1 31.69 285 VAL A CA 1
ATOM 2118 C C . VAL A 1 285 ? -63.25 -34.469 1.715 1 31.69 285 VAL A C 1
ATOM 2120 O O . VAL A 1 285 ? -63.625 -34.438 0.533 1 31.69 285 VAL A O 1
ATOM 2123 N N . GLY A 1 286 ? -63.562 -35.5 2.566 1 28.2 286 GLY A N 1
ATOM 2124 C CA . GLY A 1 286 ? -64.438 -36.531 1.976 1 28.2 286 GLY A CA 1
ATOM 2125 C C . GLY A 1 286 ? -65.688 -35.969 1.435 1 28.2 286 GLY A C 1
ATOM 2126 O O . GLY A 1 286 ? -66.312 -36.562 0.523 1 28.2 286 GLY A O 1
ATOM 2127 N N . LEU A 1 287 ? -66.25 -35.125 2.279 1 28.28 287 LEU A N 1
ATOM 2128 C CA . LEU A 1 287 ? -67.688 -35.031 2.17 1 28.28 287 LEU A CA 1
ATOM 2129 C C . LEU A 1 287 ? -68.125 -34.375 0.859 1 28.28 287 LEU A C 1
ATOM 2131 O O . LEU A 1 287 ? -69.25 -34.469 0.427 1 28.28 287 LEU A O 1
ATOM 2135 N N . ALA A 1 288 ? -67.188 -33.406 0.52 1 30.33 288 ALA A N 1
ATOM 2136 C CA . ALA A 1 288 ? -67.938 -32.469 -0.337 1 30.33 288 ALA A CA 1
ATOM 2137 C C . ALA A 1 288 ? -68.125 -33.031 -1.731 1 30.33 288 ALA A C 1
ATOM 2139 O O . ALA A 1 288 ? -68.812 -32.438 -2.561 1 30.33 288 ALA A O 1
ATOM 2140 N N . SER A 1 289 ? -67.375 -34.188 -1.935 1 26.67 289 SER A N 1
ATOM 2141 C CA . SER A 1 289 ? -67.375 -34.562 -3.346 1 26.67 289 SER A CA 1
ATOM 2142 C C . SER A 1 289 ? -68.75 -35.031 -3.82 1 26.67 289 SER A C 1
ATOM 2144 O O . SER A 1 289 ? -68.875 -35.438 -4.965 1 26.67 289 SER A O 1
ATOM 2146 N N . ALA A 1 290 ? -69.562 -35.281 -2.83 1 28.98 290 ALA A N 1
ATOM 2147 C CA . ALA A 1 290 ? -70.75 -36.062 -3.281 1 28.98 290 ALA A CA 1
ATOM 2148 C C . ALA A 1 290 ? -71.5 -35.312 -4.332 1 28.98 290 ALA A C 1
ATOM 2150 O O . ALA A 1 290 ? -72.25 -35.906 -5.125 1 28.98 290 ALA A O 1
ATOM 2151 N N . ALA A 1 291 ? -71.5 -34 -4.086 1 28.62 291 ALA A N 1
ATOM 2152 C CA . ALA A 1 291 ? -72.75 -33.375 -4.617 1 28.62 291 ALA A CA 1
ATOM 2153 C C . ALA A 1 291 ? -72.688 -33.375 -6.141 1 28.62 291 ALA A C 1
ATOM 2155 O O . ALA A 1 291 ? -73.75 -33.406 -6.781 1 28.62 291 ALA A O 1
ATOM 2156 N N . VAL A 1 292 ? -71.562 -33.125 -6.664 1 29.56 292 VAL A N 1
ATOM 2157 C CA . VAL A 1 292 ? -71.688 -32.531 -7.992 1 29.56 292 VAL A CA 1
ATOM 2158 C C . VAL A 1 292 ? -72.062 -33.625 -9 1 29.56 292 VAL A C 1
ATOM 2160 O O . VAL A 1 292 ? -72.25 -33.344 -10.188 1 29.56 292 VAL A O 1
ATOM 2163 N N . PHE A 1 293 ? -72.125 -34.844 -8.531 1 27.88 293 PHE A N 1
ATOM 2164 C CA . PHE A 1 293 ? -72.25 -35.844 -9.578 1 27.88 293 PHE A CA 1
ATOM 2165 C C . PHE A 1 293 ? -73.562 -35.656 -10.336 1 27.88 293 PHE A C 1
ATOM 2167 O O . PHE A 1 293 ? -73.75 -36.156 -11.461 1 27.88 293 PHE A O 1
ATOM 2174 N N . THR A 1 294 ? -74.562 -35.156 -9.625 1 28.78 294 THR A N 1
ATOM 2175 C CA . THR A 1 294 ? -75.875 -35.5 -10.117 1 28.78 294 THR A CA 1
ATOM 2176 C C . THR A 1 294 ? -76.188 -34.812 -11.461 1 28.78 294 THR A C 1
ATOM 2178 O O . THR A 1 294 ? -76.938 -35.281 -12.266 1 28.78 294 THR A O 1
ATOM 2181 N N . ALA A 1 295 ? -75.562 -33.719 -11.625 1 28.75 295 ALA A N 1
ATOM 2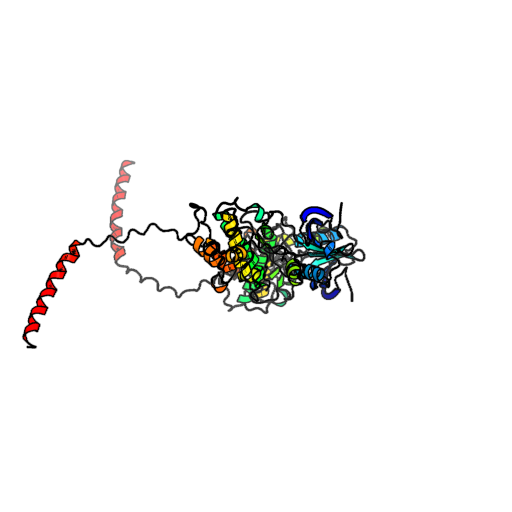182 C CA . ALA A 1 295 ? -76.312 -32.875 -12.578 1 28.75 295 ALA A CA 1
ATOM 2183 C C . ALA A 1 295 ? -76.125 -33.406 -14 1 28.75 295 ALA A C 1
ATOM 2185 O O . ALA A 1 295 ? -76.938 -33.125 -14.875 1 28.75 295 ALA A O 1
ATOM 2186 N N . ALA A 1 296 ? -75.062 -34.094 -14.18 1 29.27 296 ALA A N 1
ATOM 2187 C CA . ALA A 1 296 ? -74.812 -34.219 -15.602 1 29.27 296 ALA A CA 1
ATOM 2188 C C . ALA A 1 296 ? -75.75 -35.188 -16.266 1 29.27 296 ALA A C 1
ATOM 2190 O O . ALA A 1 296 ? -75.812 -35.312 -17.5 1 29.27 296 ALA A O 1
ATOM 2191 N N . THR A 1 297 ? -76.562 -35.875 -15.445 1 29.14 297 THR A N 1
ATOM 2192 C CA . THR A 1 297 ? -77.375 -36.844 -16.172 1 29.14 297 THR A CA 1
ATOM 2193 C C . THR A 1 297 ? -78.312 -36.125 -17.141 1 29.14 297 THR A C 1
ATOM 2195 O O . THR A 1 297 ? -78.688 -36.688 -18.188 1 29.14 297 THR A O 1
ATOM 2198 N N . LEU A 1 298 ? -78.75 -34.938 -16.703 1 29.84 298 LEU A N 1
ATOM 2199 C CA . LEU A 1 298 ? -80 -34.562 -17.391 1 29.84 298 LEU A CA 1
ATOM 2200 C C . LEU A 1 298 ? -79.688 -34.219 -18.844 1 29.84 298 LEU A C 1
ATOM 2202 O O . LEU A 1 298 ? -80.5 -34.5 -19.734 1 29.84 298 LEU A O 1
ATOM 2206 N N . LEU A 1 299 ? -78.562 -33.562 -19 1 32.25 299 LEU A N 1
ATOM 2207 C CA . LEU A 1 299 ? -78.625 -32.875 -20.297 1 32.25 299 LEU A CA 1
ATOM 2208 C C . LEU A 1 299 ? -78.438 -33.875 -21.438 1 32.25 299 LEU A C 1
ATOM 2210 O O . LEU A 1 299 ? -78.438 -33.469 -22.609 1 32.25 299 LEU A O 1
ATOM 2214 N N . GLY A 1 300 ? -78.25 -35.156 -21.078 1 28.66 300 GLY A N 1
ATOM 2215 C CA . GLY A 1 300 ? -78.125 -36.062 -22.219 1 28.66 300 GLY A CA 1
ATOM 2216 C C . GLY A 1 300 ? -79.375 -36.031 -23.125 1 28.66 300 GLY A C 1
ATOM 2217 O O . GLY A 1 300 ? -79.312 -36.406 -24.281 1 28.66 300 GLY A O 1
ATOM 2218 N N . TRP A 1 301 ? -80.562 -35.844 -22.484 1 35.56 301 TRP A N 1
ATOM 2219 C CA . TRP A 1 301 ? -81.75 -36.156 -23.266 1 35.56 301 TRP A CA 1
ATOM 2220 C C . TRP A 1 301 ? -81.875 -35.188 -24.469 1 35.56 301 TRP A C 1
ATOM 2222 O O . TRP A 1 301 ? -82.312 -35.625 -25.547 1 35.56 301 TRP A O 1
ATOM 2232 N N . LEU A 1 302 ? -81.625 -33.875 -24.219 1 31.09 302 LEU A N 1
ATOM 2233 C CA . LEU A 1 302 ? -82.312 -33.062 -25.25 1 31.09 302 LEU A CA 1
ATOM 2234 C C . LEU A 1 302 ? -81.625 -33.281 -26.594 1 31.09 302 LEU A C 1
ATOM 2236 O O . LEU A 1 302 ? -82.25 -33.125 -27.656 1 31.09 302 LEU A O 1
ATOM 2240 N N . ARG A 1 303 ? -80.188 -33.188 -26.641 1 29.45 303 ARG A N 1
ATOM 2241 C CA . ARG A 1 303 ? -79.75 -33.062 -28.01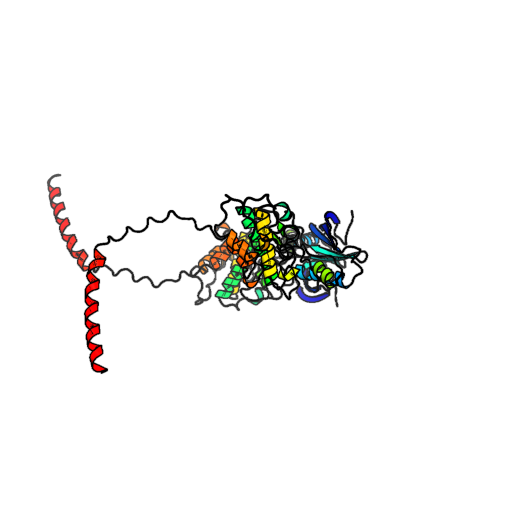6 1 29.45 303 ARG A CA 1
ATOM 2242 C C . ARG A 1 303 ? -79.75 -34.375 -28.75 1 29.45 303 ARG A C 1
ATOM 2244 O O . ARG A 1 303 ? -78.688 -34.844 -29.219 1 29.45 303 ARG A O 1
ATOM 2251 N N . ARG A 1 304 ? -80.812 -35.25 -28.438 1 24.47 304 ARG A N 1
ATOM 2252 C CA . ARG A 1 304 ? -81.188 -36.125 -29.578 1 24.47 304 ARG A CA 1
ATOM 2253 C C . ARG A 1 304 ? -81.625 -35.281 -30.781 1 24.47 304 ARG A C 1
ATOM 2255 O O . ARG A 1 304 ? -82.375 -34.344 -30.641 1 24.47 304 ARG A O 1
ATOM 2262 N N . MET B 1 1 ? 18.25 19.531 -15.641 1 60.97 1 MET B N 1
ATOM 2263 C CA . MET B 1 1 ? 17.203 19.109 -14.719 1 60.97 1 MET B CA 1
ATOM 2264 C C . MET B 1 1 ? 17.797 18.594 -13.414 1 60.97 1 MET B C 1
ATOM 2266 O O . MET B 1 1 ? 18.828 17.906 -13.422 1 60.97 1 MET B O 1
ATOM 2270 N N . ARG B 1 2 ? 17.406 19.188 -12.266 1 87.19 2 ARG B N 1
ATOM 2271 C CA . ARG B 1 2 ? 17.969 18.781 -10.977 1 87.19 2 ARG B CA 1
ATOM 2272 C C . ARG B 1 2 ? 17.547 17.359 -10.617 1 87.19 2 ARG B C 1
ATOM 2274 O O . ARG B 1 2 ? 16.422 16.953 -10.922 1 87.19 2 ARG B O 1
ATOM 2281 N N . LYS B 1 3 ? 18.531 16.547 -10.336 1 93.44 3 LYS B N 1
ATOM 2282 C CA . LYS B 1 3 ? 18.281 15.148 -9.984 1 93.44 3 LYS B CA 1
ATOM 2283 C C . LYS B 1 3 ? 18.734 14.852 -8.555 1 93.44 3 LYS B C 1
ATOM 2285 O O . LYS B 1 3 ? 19.656 15.484 -8.047 1 93.44 3 LYS B O 1
ATOM 2290 N N . LEU B 1 4 ? 18.062 14.016 -7.898 1 94.31 4 LEU B N 1
ATOM 2291 C CA . LEU B 1 4 ? 18.469 13.359 -6.66 1 94.31 4 LEU B CA 1
ATOM 2292 C C . LEU B 1 4 ? 18.531 11.852 -6.84 1 94.31 4 LEU B C 1
ATOM 2294 O O . LEU B 1 4 ? 17.5 11.195 -6.969 1 94.31 4 LEU B O 1
ATOM 2298 N N . GLY B 1 5 ? 19.75 11.289 -6.828 1 94 5 GLY B N 1
ATOM 2299 C CA . GLY B 1 5 ? 19.859 9.914 -7.281 1 94 5 GLY B CA 1
ATOM 2300 C C . GLY B 1 5 ? 19.375 9.711 -8.703 1 94 5 GLY B C 1
ATOM 2301 O O . GLY B 1 5 ? 19.828 10.406 -9.625 1 94 5 GLY B O 1
ATOM 2302 N N . ARG B 1 6 ? 18.5 8.812 -8.93 1 93.88 6 ARG B N 1
ATOM 2303 C CA . ARG B 1 6 ? 17.969 8.57 -10.273 1 93.88 6 ARG B CA 1
ATOM 2304 C C . ARG B 1 6 ? 16.688 9.359 -10.516 1 93.88 6 ARG B C 1
ATOM 2306 O O . ARG B 1 6 ? 16.156 9.352 -11.617 1 93.88 6 ARG B O 1
ATOM 2313 N N . TYR B 1 7 ? 16.219 10.102 -9.578 1 97.31 7 TYR B N 1
ATOM 2314 C CA . TYR B 1 7 ? 14.938 10.773 -9.656 1 97.31 7 TYR B CA 1
ATOM 2315 C C . TYR B 1 7 ? 15.078 12.164 -10.273 1 97.31 7 TYR B C 1
ATOM 2317 O O . TYR B 1 7 ? 15.852 12.984 -9.781 1 97.31 7 TYR B O 1
ATOM 2325 N N . LEU B 1 8 ? 14.305 12.453 -11.258 1 97.88 8 LEU B N 1
ATOM 2326 C CA . LEU B 1 8 ? 14.32 13.742 -11.945 1 97.88 8 LEU B CA 1
ATOM 2327 C C . LEU B 1 8 ? 13.352 14.719 -11.289 1 97.88 8 LEU B C 1
ATOM 2329 O O . LEU B 1 8 ? 12.141 14.508 -11.32 1 97.88 8 LEU B O 1
ATOM 2333 N N . LEU B 1 9 ? 13.828 15.781 -10.719 1 97.31 9 LEU B N 1
ATOM 2334 C CA . LEU B 1 9 ? 12.969 16.75 -10.055 1 97.31 9 LEU B CA 1
ATOM 2335 C C . LEU B 1 9 ? 12.227 17.609 -11.07 1 97.31 9 LEU B C 1
ATOM 2337 O O . LEU B 1 9 ? 12.844 18.172 -11.977 1 97.31 9 LEU B O 1
ATOM 2341 N N . LEU B 1 10 ? 10.93 17.672 -10.906 1 96.5 10 LEU B N 1
ATOM 2342 C CA . LEU B 1 10 ? 10.102 18.344 -11.891 1 96.5 10 LEU B CA 1
ATOM 2343 C C . LEU B 1 10 ? 9.57 19.672 -11.352 1 96.5 10 LEU B C 1
ATOM 2345 O O . LEU B 1 10 ? 9.711 20.703 -11.992 1 96.5 10 LEU B O 1
ATOM 2349 N N . GLU B 1 11 ? 8.906 19.609 -10.234 1 95.12 11 GLU B N 1
ATOM 2350 C CA . GLU B 1 11 ? 8.242 20.766 -9.641 1 95.12 11 GLU B CA 1
ATOM 2351 C C . GLU B 1 11 ? 8.32 20.719 -8.117 1 95.12 11 GLU B C 1
ATOM 2353 O O . GLU B 1 11 ? 8.172 19.656 -7.512 1 95.12 11 GLU B O 1
ATOM 2358 N N . ARG B 1 12 ? 8.477 21.922 -7.586 1 94.12 12 ARG B N 1
ATOM 2359 C CA . ARG B 1 12 ? 8.43 22.016 -6.129 1 94.12 12 ARG B CA 1
ATOM 2360 C C . ARG B 1 12 ? 6.988 22.016 -5.629 1 94.12 12 ARG B C 1
ATOM 2362 O O . ARG B 1 12 ? 6.188 22.859 -6.047 1 94.12 12 ARG B O 1
ATOM 2369 N N . LEU B 1 13 ? 6.664 21.141 -4.793 1 91.19 13 LEU B N 1
ATOM 2370 C CA . LEU B 1 13 ? 5.309 21.031 -4.27 1 91.19 13 LEU B CA 1
ATOM 2371 C C . LEU B 1 13 ? 5.137 21.859 -3.006 1 91.19 13 LEU B C 1
ATOM 2373 O O . LEU B 1 13 ? 4.051 22.375 -2.74 1 91.19 13 LEU B O 1
ATOM 2377 N N . GLY B 1 14 ? 6.129 21.906 -2.188 1 86.25 14 GLY B N 1
ATOM 2378 C CA . GLY B 1 14 ? 6.094 22.672 -0.952 1 86.25 14 GLY B CA 1
ATOM 2379 C C . GLY B 1 14 ? 7.457 22.797 -0.297 1 86.25 14 GLY B C 1
ATOM 2380 O O . GLY B 1 14 ? 8.328 21.953 -0.477 1 86.25 14 GLY B O 1
ATOM 2381 N N . ALA B 1 15 ? 7.586 23.938 0.378 1 83.94 15 ALA B N 1
ATOM 2382 C CA . ALA B 1 15 ? 8.82 24.219 1.108 1 83.94 15 ALA B CA 1
ATOM 2383 C C . ALA B 1 15 ? 8.531 24.703 2.52 1 83.94 15 ALA B C 1
ATOM 2385 O O . ALA B 1 15 ? 7.734 25.625 2.707 1 83.94 15 ALA B O 1
ATOM 2386 N N . GLY B 1 16 ? 9.031 23.938 3.445 1 76.38 16 GLY B N 1
ATOM 2387 C CA . GLY B 1 16 ? 8.938 24.391 4.828 1 76.38 16 GLY B CA 1
ATOM 2388 C C . GLY B 1 16 ? 10.289 24.578 5.484 1 76.38 16 GLY B C 1
ATOM 2389 O O . GLY B 1 16 ? 11.32 24.531 4.812 1 76.38 16 GLY B O 1
ATOM 2390 N N . SER B 1 17 ? 10.242 24.859 6.762 1 74.38 17 SER B N 1
ATOM 2391 C CA . SER B 1 17 ? 11.469 25.125 7.512 1 74.38 17 SER B CA 1
ATOM 2392 C C . SER B 1 17 ? 12.336 23.875 7.605 1 74.38 17 SER B C 1
ATOM 2394 O O . SER B 1 17 ? 13.562 23.969 7.68 1 74.38 17 SER B O 1
ATOM 2396 N N . PHE B 1 18 ? 11.727 22.75 7.457 1 80.31 18 PHE B N 1
ATOM 2397 C CA . PHE B 1 18 ? 12.461 21.531 7.754 1 80.31 18 PHE B CA 1
ATOM 2398 C C . PHE B 1 18 ? 12.797 20.766 6.477 1 80.31 18 PHE B C 1
ATOM 2400 O O . PHE B 1 18 ? 13.812 20.062 6.414 1 80.31 18 PHE B O 1
ATOM 2407 N N . ALA B 1 19 ? 11.906 20.953 5.527 1 88.75 19 ALA B N 1
ATOM 2408 C CA . ALA B 1 19 ? 12.133 20.156 4.328 1 88.75 19 ALA B CA 1
ATOM 2409 C C . ALA B 1 19 ? 11.438 20.766 3.115 1 88.75 19 ALA B C 1
ATOM 2411 O O . ALA B 1 19 ? 10.562 21.625 3.26 1 88.75 19 ALA B O 1
ATOM 2412 N N . THR B 1 20 ? 11.891 20.375 2.031 1 91.69 20 THR B N 1
ATOM 2413 C CA . THR B 1 20 ? 11.266 20.688 0.753 1 91.69 20 THR B CA 1
ATOM 2414 C C . THR B 1 20 ? 10.758 19.422 0.076 1 91.69 20 THR B C 1
ATOM 2416 O O . THR B 1 20 ? 11.422 18.391 0.098 1 91.69 20 THR B O 1
ATOM 2419 N N . VAL B 1 21 ? 9.57 19.531 -0.484 1 94.12 21 VAL B N 1
ATOM 2420 C CA . VAL B 1 21 ? 9 18.375 -1.187 1 94.12 21 VAL B CA 1
ATOM 2421 C C . VAL B 1 21 ? 8.906 18.688 -2.68 1 94.12 21 VAL B C 1
ATOM 2423 O O . VAL B 1 21 ? 8.406 19.75 -3.072 1 94.12 21 VAL B O 1
ATOM 2426 N N . TRP B 1 22 ? 9.352 17.734 -3.516 1 96.19 22 TRP B N 1
ATOM 2427 C CA . TRP B 1 22 ? 9.359 17.859 -4.969 1 96.19 22 TRP B CA 1
ATOM 2428 C C . TRP B 1 22 ? 8.492 16.781 -5.613 1 96.19 22 TRP B C 1
ATOM 2430 O O . TRP B 1 22 ? 8.5 15.633 -5.176 1 96.19 22 TRP B O 1
ATOM 2440 N N . LYS B 1 23 ? 7.781 17.25 -6.605 1 97.31 23 LYS B N 1
ATOM 2441 C CA . LYS B 1 23 ? 7.344 16.25 -7.586 1 97.31 23 LYS B CA 1
ATOM 2442 C C . LYS B 1 23 ? 8.508 15.805 -8.461 1 97.31 23 LYS B C 1
ATOM 2444 O O . LYS B 1 23 ? 9.281 16.625 -8.961 1 97.31 23 LYS B O 1
ATOM 2449 N N . ALA B 1 24 ? 8.68 14.523 -8.625 1 98.06 24 ALA B N 1
ATOM 2450 C CA . ALA B 1 24 ? 9.789 13.977 -9.406 1 98.06 24 ALA B CA 1
ATOM 2451 C C . ALA B 1 24 ? 9.328 12.805 -10.266 1 98.06 24 ALA B C 1
ATOM 2453 O O . ALA B 1 24 ? 8.188 12.344 -10.141 1 98.06 24 ALA B O 1
ATOM 2454 N N . TYR B 1 25 ? 10.141 12.445 -11.203 1 97.69 25 TYR B N 1
ATOM 2455 C CA . TYR B 1 25 ? 9.898 11.32 -12.102 1 97.69 25 TYR B CA 1
ATOM 2456 C C . TYR B 1 25 ? 10.977 10.25 -11.938 1 97.69 25 TYR B C 1
ATOM 2458 O O . TYR B 1 25 ? 12.172 10.562 -11.93 1 97.69 25 TYR B O 1
ATOM 2466 N N . ASP B 1 26 ? 10.547 9 -11.68 1 97.12 26 ASP B N 1
ATOM 2467 C CA . ASP B 1 26 ? 11.43 7.844 -11.672 1 97.12 26 ASP B CA 1
ATOM 2468 C C . ASP B 1 26 ? 11.516 7.207 -13.055 1 97.12 26 ASP B C 1
ATOM 2470 O O . ASP B 1 26 ? 10.586 6.523 -13.484 1 97.12 26 ASP B O 1
ATOM 2474 N N . PRO B 1 27 ? 12.555 7.379 -13.789 1 95.25 27 PRO B N 1
ATOM 2475 C CA . PRO B 1 27 ? 12.633 6.84 -15.148 1 95.25 27 PRO B CA 1
ATOM 2476 C C . PRO B 1 27 ? 12.727 5.316 -15.18 1 95.25 27 PRO B C 1
ATOM 2478 O O . PRO B 1 27 ? 12.391 4.691 -16.188 1 95.25 27 PRO B O 1
ATOM 2481 N N . GLU B 1 28 ? 13.219 4.73 -14.125 1 93.44 28 GLU B N 1
ATOM 2482 C CA . GLU B 1 28 ? 13.383 3.279 -14.102 1 93.44 28 GLU B CA 1
ATOM 2483 C C . GLU B 1 28 ? 12.047 2.572 -13.898 1 93.44 28 GLU B C 1
ATOM 2485 O O . GLU B 1 28 ? 11.766 1.563 -14.547 1 93.44 28 GLU B O 1
ATOM 2490 N N . LEU B 1 29 ? 11.305 3.113 -13.031 1 95.31 29 LEU B N 1
ATOM 2491 C CA . LEU B 1 29 ? 10.008 2.488 -12.766 1 95.31 29 LEU B CA 1
ATOM 2492 C C . LEU B 1 29 ? 8.891 3.234 -13.477 1 95.31 29 LEU B C 1
ATOM 2494 O O . LEU B 1 29 ? 7.719 2.857 -13.367 1 95.31 29 LEU B O 1
ATOM 2498 N N . ASP B 1 30 ? 9.258 4.23 -14.195 1 94 30 ASP B N 1
ATOM 2499 C CA . ASP B 1 30 ? 8.336 4.977 -15.047 1 94 30 ASP B CA 1
ATOM 2500 C C . ASP B 1 30 ? 7.113 5.434 -14.258 1 94 30 ASP B C 1
ATOM 2502 O O . ASP B 1 30 ? 5.98 5.129 -14.633 1 94 30 ASP B O 1
ATOM 2506 N N . THR B 1 31 ? 7.348 6.156 -13.25 1 94.88 31 THR B N 1
ATOM 2507 C CA . THR B 1 31 ? 6.266 6.629 -12.391 1 94.88 31 THR B CA 1
ATOM 2508 C C . THR B 1 31 ? 6.625 7.969 -11.758 1 94.88 31 THR B C 1
ATOM 2510 O O . THR B 1 31 ? 7.801 8.281 -11.57 1 94.88 31 THR B O 1
ATOM 2513 N N . GLU B 1 32 ? 5.602 8.742 -11.484 1 95.62 32 GLU B N 1
ATOM 2514 C CA . GLU B 1 32 ? 5.805 9.961 -10.711 1 95.62 32 GLU B CA 1
ATOM 2515 C C . GLU B 1 32 ? 5.949 9.648 -9.219 1 95.62 32 GLU B C 1
ATOM 2517 O O . GLU B 1 32 ? 5.266 8.766 -8.695 1 95.62 32 GLU B O 1
ATOM 2522 N N . VAL B 1 33 ? 6.836 10.359 -8.586 1 97.19 33 VAL B N 1
ATOM 2523 C CA . VAL B 1 33 ? 7.078 10.203 -7.16 1 97.19 33 VAL B CA 1
ATOM 2524 C C . VAL B 1 33 ? 7.195 11.578 -6.504 1 97.19 33 VAL B C 1
ATOM 2526 O O . VAL B 1 33 ? 7.273 12.602 -7.195 1 97.19 33 VAL B O 1
ATOM 2529 N N . ALA B 1 34 ? 7.086 11.641 -5.223 1 96.94 34 ALA B N 1
ATOM 2530 C CA . ALA B 1 34 ? 7.445 12.812 -4.426 1 96.94 34 ALA B CA 1
ATOM 2531 C C . ALA B 1 34 ? 8.758 12.594 -3.689 1 96.94 34 ALA B C 1
ATOM 2533 O O . ALA B 1 34 ? 9.008 11.508 -3.162 1 96.94 34 ALA B O 1
ATOM 2534 N N . VAL B 1 35 ? 9.586 13.641 -3.658 1 97.25 35 VAL B N 1
ATOM 2535 C CA . VAL B 1 35 ? 10.875 13.562 -2.967 1 97.25 35 VAL B CA 1
ATOM 2536 C C . VAL B 1 35 ? 10.938 14.648 -1.89 1 97.25 35 VAL B C 1
ATOM 2538 O O . VAL B 1 35 ? 10.82 15.836 -2.186 1 97.25 35 VAL B O 1
ATOM 2541 N N . LYS B 1 36 ? 11.086 14.219 -0.651 1 94.81 36 LYS B N 1
ATOM 2542 C CA . LYS B 1 36 ? 11.273 15.141 0.467 1 94.81 36 LYS B CA 1
ATOM 2543 C C . LYS B 1 36 ? 12.75 15.273 0.823 1 94.81 36 LYS B C 1
ATOM 2545 O O . LYS B 1 36 ? 13.43 14.273 1.066 1 94.81 36 LYS B O 1
ATOM 2550 N N . VAL B 1 37 ? 13.172 16.5 0.851 1 94.88 37 VAL B N 1
ATOM 2551 C CA . VAL B 1 37 ? 14.586 16.766 1.088 1 94.88 37 VAL B CA 1
ATOM 2552 C C . VAL B 1 37 ? 14.742 17.594 2.363 1 94.88 37 VAL B C 1
ATOM 2554 O O . VAL B 1 37 ? 14.109 18.641 2.521 1 94.88 37 VAL B O 1
ATOM 2557 N N . LEU B 1 38 ? 15.602 17.094 3.219 1 91.81 38 LEU B N 1
ATOM 2558 C CA . LEU B 1 38 ? 15.875 17.859 4.438 1 91.81 38 LEU B CA 1
ATOM 2559 C C . LEU B 1 38 ? 16.547 19.188 4.117 1 91.81 38 LEU B C 1
ATOM 2561 O O . LEU B 1 38 ? 17.438 19.25 3.268 1 91.81 38 LEU B O 1
ATOM 2565 N N . ALA B 1 39 ? 16.109 20.172 4.812 1 88.75 39 ALA B N 1
ATOM 2566 C CA . ALA B 1 39 ? 16.688 21.484 4.59 1 88.75 39 ALA B CA 1
ATOM 2567 C C . ALA B 1 39 ? 18.172 21.5 4.934 1 88.75 39 ALA B C 1
ATOM 2569 O O . ALA B 1 39 ? 18.594 20.828 5.871 1 88.75 39 ALA B O 1
ATOM 2570 N N . GLU B 1 40 ? 18.844 22.328 4.266 1 88.88 40 GLU B N 1
ATOM 2571 C CA . GLU B 1 40 ? 20.297 22.375 4.367 1 88.88 40 GLU B CA 1
ATOM 2572 C C . GLU B 1 40 ? 20.734 22.75 5.781 1 88.88 40 GLU B C 1
ATOM 2574 O O . GLU B 1 40 ? 21.703 22.188 6.301 1 88.88 40 GLU B O 1
ATOM 2579 N N . ASN B 1 41 ? 20.031 23.656 6.348 1 85.69 41 ASN B N 1
ATOM 2580 C CA . ASN B 1 41 ? 20.406 24.156 7.664 1 85.69 41 ASN B CA 1
ATOM 2581 C C . ASN B 1 41 ? 20.25 23.094 8.742 1 85.69 41 ASN B C 1
ATOM 2583 O O . ASN B 1 41 ? 20.797 23.234 9.844 1 85.69 41 ASN B O 1
ATOM 2587 N N . TRP B 1 42 ? 19.641 22 8.398 1 84.88 42 TRP B N 1
ATOM 2588 C CA . TRP B 1 42 ? 19.422 20.938 9.375 1 84.88 42 TRP B CA 1
ATOM 2589 C C . TRP B 1 42 ? 20.25 19.703 9.031 1 84.88 42 TRP B C 1
ATOM 2591 O O . TRP B 1 42 ? 20.297 18.75 9.805 1 84.88 42 TRP B O 1
ATOM 2601 N N . ALA B 1 43 ? 20.922 19.734 7.977 1 85.62 43 ALA B N 1
ATOM 2602 C CA . ALA B 1 43 ? 21.578 18.547 7.43 1 85.62 43 ALA B CA 1
ATOM 2603 C C . ALA B 1 43 ? 22.703 18.078 8.344 1 85.62 43 ALA B C 1
ATOM 2605 O O . ALA B 1 43 ? 23.016 16.891 8.383 1 85.62 43 ALA B O 1
ATOM 2606 N N . ALA B 1 44 ? 23.172 18.953 9.117 1 87.06 44 ALA B N 1
ATOM 2607 C CA . ALA B 1 44 ? 24.328 18.625 9.961 1 87.06 44 ALA B CA 1
ATOM 2608 C C . ALA B 1 44 ? 23.875 18.219 11.359 1 87.06 44 ALA B C 1
ATOM 2610 O O . ALA B 1 44 ? 24.672 17.703 12.148 1 87.06 44 ALA B O 1
ATOM 2611 N N . ASN B 1 45 ? 22.688 18.484 11.633 1 85.44 45 ASN B N 1
ATOM 2612 C CA . ASN B 1 45 ? 22.172 18.125 12.945 1 85.44 45 ASN B CA 1
ATOM 2613 C C . ASN B 1 45 ? 21.781 16.641 13.008 1 85.44 45 ASN B C 1
ATOM 2615 O O . ASN B 1 45 ? 20.797 16.234 12.383 1 85.44 45 ASN B O 1
ATOM 2619 N N . ALA B 1 46 ? 22.438 15.914 13.797 1 86.56 46 ALA B N 1
ATOM 2620 C CA . ALA B 1 46 ? 22.281 14.461 13.844 1 86.56 46 ALA B CA 1
ATOM 2621 C C . ALA B 1 46 ? 20.891 14.062 14.305 1 86.56 46 ALA B C 1
ATOM 2623 O O . ALA B 1 46 ? 20.297 13.102 13.797 1 86.56 46 ALA B O 1
ATOM 2624 N N . ASP B 1 47 ? 20.375 14.805 15.242 1 84.12 47 ASP B N 1
ATOM 2625 C CA . ASP B 1 47 ? 19.078 14.477 15.797 1 84.12 47 ASP B CA 1
ATOM 2626 C C . ASP B 1 47 ? 17.969 14.695 14.758 1 84.12 47 ASP B C 1
ATOM 2628 O O . ASP B 1 47 ? 17.078 13.859 14.609 1 84.12 47 ASP B O 1
ATOM 2632 N N . VAL B 1 48 ? 18.125 15.812 14.094 1 83.81 48 VAL B N 1
ATOM 2633 C CA . VAL B 1 48 ? 17.125 16.141 13.078 1 83.81 48 VAL B CA 1
ATOM 2634 C C . VAL B 1 48 ? 17.203 15.148 11.93 1 83.81 48 VAL B C 1
ATOM 2636 O O . VAL B 1 48 ? 16.172 14.68 11.43 1 83.81 48 VAL B O 1
ATOM 2639 N N . ARG B 1 49 ? 18.344 14.773 11.602 1 87.62 49 ARG B N 1
ATOM 2640 C CA . ARG B 1 49 ? 18.562 13.789 10.547 1 87.62 49 ARG B CA 1
ATOM 2641 C C . ARG B 1 49 ? 17.938 12.453 10.914 1 87.62 49 ARG B C 1
ATOM 2643 O O . ARG B 1 49 ? 17.25 11.836 10.086 1 87.62 49 ARG B O 1
ATOM 2650 N N . GLU B 1 50 ? 18.188 12.055 12.07 1 87.5 50 GLU B N 1
ATOM 2651 C CA . GLU B 1 50 ? 17.656 10.766 12.523 1 87.5 50 GLU B CA 1
ATOM 2652 C C . GLU B 1 50 ? 16.125 10.781 12.531 1 87.5 50 GLU B C 1
ATOM 2654 O O . GLU B 1 50 ? 15.492 9.789 12.164 1 87.5 50 GLU B O 1
ATOM 2659 N N . ARG B 1 51 ? 15.578 11.789 12.898 1 85.5 51 ARG B N 1
ATOM 2660 C CA . ARG B 1 51 ? 14.125 11.891 12.93 1 85.5 51 ARG B CA 1
ATOM 2661 C C . ARG B 1 51 ? 13.547 11.891 11.516 1 85.5 51 ARG B C 1
ATOM 2663 O O . ARG B 1 51 ? 12.484 11.312 11.273 1 85.5 51 ARG B O 1
ATOM 2670 N N . PHE B 1 52 ? 14.289 12.609 10.719 1 90 52 PHE B N 1
ATOM 2671 C CA . PHE B 1 52 ? 13.906 12.633 9.312 1 90 52 PHE B CA 1
ATOM 2672 C C . PHE B 1 52 ? 13.883 11.219 8.734 1 90 52 PHE B C 1
ATOM 2674 O O . PHE B 1 52 ? 12.914 10.828 8.078 1 90 52 PHE B O 1
ATOM 2681 N N . LEU B 1 53 ? 14.844 10.445 9.094 1 90.69 53 LEU B N 1
ATOM 2682 C CA . LEU B 1 53 ? 14.961 9.078 8.594 1 90.69 53 LEU B CA 1
ATOM 2683 C C . LEU B 1 53 ? 13.961 8.164 9.297 1 90.69 53 LEU B C 1
ATOM 2685 O O . LEU B 1 53 ? 13.438 7.227 8.688 1 90.69 53 LEU B O 1
ATOM 2689 N N . THR B 1 54 ? 13.703 8.43 10.516 1 89.19 54 THR B N 1
ATOM 2690 C CA . THR B 1 54 ? 12.711 7.66 11.258 1 89.19 54 THR B CA 1
ATOM 2691 C C . THR B 1 54 ? 11.328 7.82 10.633 1 89.19 54 THR B C 1
ATOM 2693 O O . THR B 1 54 ? 10.562 6.855 10.547 1 89.19 54 THR B O 1
ATOM 2696 N N . GLU B 1 55 ? 11.062 9.031 10.266 1 90.44 55 GLU B N 1
ATOM 2697 C CA . GLU B 1 55 ? 9.812 9.273 9.555 1 90.44 55 GLU B CA 1
ATOM 2698 C C . GLU B 1 55 ? 9.719 8.414 8.297 1 90.44 55 GLU B C 1
ATOM 2700 O O . GLU B 1 55 ? 8.695 7.77 8.055 1 90.44 55 GLU B O 1
ATOM 2705 N N . ALA B 1 56 ? 10.781 8.359 7.539 1 93.69 56 ALA B N 1
ATOM 2706 C CA . ALA B 1 56 ? 10.828 7.562 6.316 1 93.69 56 ALA B CA 1
ATOM 2707 C C . ALA B 1 56 ? 10.578 6.086 6.617 1 93.69 56 ALA B C 1
ATOM 2709 O O . ALA B 1 56 ? 9.797 5.426 5.926 1 93.69 56 ALA B O 1
ATOM 2710 N N . ARG B 1 57 ? 11.172 5.637 7.68 1 93.06 57 ARG B N 1
ATOM 2711 C CA . ARG B 1 57 ? 11.047 4.23 8.062 1 93.06 57 ARG B CA 1
ATOM 2712 C C . ARG B 1 57 ? 9.617 3.908 8.484 1 93.06 57 ARG B C 1
ATOM 2714 O O . ARG B 1 57 ? 9.086 2.855 8.133 1 93.06 57 ARG B O 1
ATOM 2721 N N . LEU B 1 58 ? 9.023 4.789 9.164 1 89.81 58 LEU B N 1
ATOM 2722 C CA . LEU B 1 58 ? 7.648 4.578 9.609 1 89.81 58 LEU B CA 1
ATOM 2723 C C . LEU B 1 58 ? 6.691 4.539 8.422 1 89.81 58 LEU B C 1
ATOM 2725 O O . LEU B 1 58 ? 5.836 3.654 8.336 1 89.81 58 LEU B O 1
ATOM 2729 N N . LEU B 1 59 ? 6.863 5.402 7.539 1 93 59 LEU B N 1
ATOM 2730 C CA . LEU B 1 59 ? 6 5.473 6.363 1 93 59 LEU B CA 1
ATOM 2731 C C . LEU B 1 59 ? 6.219 4.27 5.453 1 93 59 LEU B C 1
ATOM 2733 O O . LEU B 1 59 ? 5.305 3.852 4.742 1 93 59 LEU B O 1
ATOM 2737 N N . ARG B 1 60 ? 7.395 3.701 5.445 1 93.25 60 ARG B N 1
ATOM 2738 C CA . ARG B 1 60 ? 7.68 2.488 4.684 1 93.25 60 ARG B CA 1
ATOM 2739 C C . ARG B 1 60 ? 6.969 1.283 5.289 1 93.25 60 ARG B C 1
ATOM 2741 O O . ARG B 1 60 ? 6.469 0.421 4.562 1 93.25 60 ARG B O 1
ATOM 2748 N N . ARG B 1 61 ? 6.871 1.293 6.5 1 88.62 61 ARG B N 1
ATOM 2749 C CA . ARG B 1 61 ? 6.359 0.124 7.211 1 88.62 61 ARG B CA 1
ATOM 2750 C C . ARG B 1 61 ? 4.84 0.04 7.102 1 88.62 61 ARG B C 1
ATOM 2752 O O . ARG B 1 61 ? 4.27 -1.051 7.148 1 88.62 61 ARG B O 1
ATOM 2759 N N . ILE B 1 62 ? 4.207 1.122 6.973 1 88.12 62 ILE B N 1
ATOM 2760 C CA . ILE B 1 62 ? 2.75 1.143 6.938 1 88.12 62 ILE B CA 1
ATOM 2761 C C . ILE B 1 62 ? 2.266 0.912 5.508 1 88.12 62 ILE B C 1
ATOM 2763 O O . ILE B 1 62 ? 2.457 1.763 4.637 1 88.12 62 ILE B O 1
ATOM 2767 N N . ALA B 1 63 ? 1.673 -0.215 5.297 1 84.56 63 ALA B N 1
ATOM 2768 C CA . ALA B 1 63 ? 1.135 -0.559 3.984 1 84.56 63 ALA B CA 1
ATOM 2769 C C . ALA B 1 63 ? -0.372 -0.323 3.93 1 84.56 63 ALA B C 1
ATOM 2771 O O . ALA B 1 63 ? -1.152 -1.13 4.441 1 84.56 63 ALA B O 1
ATOM 2772 N N . SER B 1 64 ? -0.814 0.707 3.465 1 87.88 64 SER B N 1
ATOM 2773 C CA . SER B 1 64 ? -2.219 1.074 3.318 1 87.88 64 SER B CA 1
ATOM 2774 C C . SER B 1 64 ? -2.41 2.086 2.195 1 87.88 64 SER B C 1
ATOM 2776 O O . SER B 1 64 ? -1.573 2.971 1.998 1 87.88 64 SER B O 1
ATOM 2778 N N . PRO B 1 65 ? -3.529 1.882 1.54 1 87.31 65 PRO B N 1
ATOM 2779 C CA . PRO B 1 65 ? -3.814 2.889 0.516 1 87.31 65 PRO B CA 1
ATOM 2780 C C . PRO B 1 65 ? -4.148 4.258 1.109 1 87.31 65 PRO B C 1
ATOM 2782 O O . PRO B 1 65 ? -4.289 5.234 0.373 1 87.31 65 PRO B O 1
ATOM 2785 N N . ARG B 1 66 ? -4.176 4.375 2.439 1 91.5 66 ARG B N 1
ATOM 2786 C CA . ARG B 1 66 ? -4.578 5.617 3.092 1 91.5 66 ARG B CA 1
ATOM 2787 C C . ARG B 1 66 ? -3.373 6.34 3.68 1 91.5 66 ARG B C 1
ATOM 2789 O O . ARG B 1 66 ? -3.521 7.371 4.34 1 91.5 66 ARG B O 1
ATOM 2796 N N . VAL B 1 67 ? -2.252 5.816 3.49 1 92.38 67 VAL B N 1
ATOM 2797 C CA . VAL B 1 67 ? -1.015 6.426 3.969 1 92.38 67 VAL B CA 1
ATOM 2798 C C . VAL B 1 67 ? 0.023 6.434 2.848 1 92.38 67 VAL B C 1
ATOM 2800 O O . VAL B 1 67 ? 0.23 5.418 2.178 1 92.38 67 VAL B O 1
ATOM 2803 N N . VAL B 1 68 ? 0.598 7.562 2.645 1 94.44 68 VAL B N 1
ATOM 2804 C CA . VAL B 1 68 ? 1.654 7.641 1.642 1 94.44 68 VAL B CA 1
ATOM 2805 C C . VAL B 1 68 ? 2.781 6.676 2.004 1 94.44 68 VAL B C 1
ATOM 2807 O O . VAL B 1 68 ? 3.16 6.562 3.172 1 94.44 68 VAL B O 1
ATOM 2810 N N . ARG B 1 69 ? 3.316 6.039 0.989 1 93.88 69 ARG B N 1
ATOM 2811 C CA . ARG B 1 69 ? 4.355 5.051 1.255 1 93.88 69 ARG B CA 1
ATOM 2812 C C . ARG B 1 69 ? 5.715 5.539 0.767 1 93.88 69 ARG B C 1
ATOM 2814 O O . ARG B 1 69 ? 5.824 6.09 -0.33 1 93.88 69 ARG B O 1
ATOM 2821 N N . VAL B 1 70 ? 6.672 5.344 1.59 1 96.31 70 VAL B N 1
ATOM 2822 C CA . VAL B 1 70 ? 8.047 5.625 1.199 1 96.31 70 VAL B CA 1
ATOM 2823 C C . VAL B 1 70 ? 8.617 4.441 0.424 1 96.31 70 VAL B C 1
ATOM 2825 O O . VAL B 1 70 ? 8.406 3.285 0.797 1 96.31 70 VAL B O 1
ATOM 2828 N N . HIS B 1 71 ? 9.422 4.707 -0.609 1 95.88 71 HIS B N 1
ATOM 2829 C CA . HIS B 1 71 ? 9.953 3.672 -1.484 1 95.88 71 HIS B CA 1
ATOM 2830 C C . HIS B 1 71 ? 11.477 3.605 -1.395 1 95.88 71 HIS B C 1
ATOM 2832 O O . HIS B 1 71 ? 12.07 2.543 -1.589 1 95.88 71 HIS B O 1
ATOM 2838 N N . ASP B 1 72 ? 12.016 4.73 -1.209 1 96.31 72 ASP B N 1
ATOM 2839 C CA . ASP B 1 72 ? 13.469 4.836 -1.307 1 96.31 72 ASP B CA 1
ATOM 2840 C C . ASP B 1 72 ? 14 5.953 -0.409 1 96.31 72 ASP B C 1
ATOM 2842 O O . ASP B 1 72 ? 13.227 6.781 0.084 1 96.31 72 ASP B O 1
ATOM 2846 N N . VAL B 1 73 ? 15.258 5.875 -0.089 1 96.25 73 VAL B N 1
ATOM 2847 C CA . VAL B 1 73 ? 15.953 6.875 0.714 1 96.25 73 VAL B CA 1
ATOM 2848 C C . VAL B 1 73 ? 17.375 7.066 0.187 1 96.25 73 VAL B C 1
ATOM 2850 O O . VAL B 1 73 ? 17.938 6.16 -0.428 1 96.25 73 VAL B O 1
ATOM 2853 N N . GLY B 1 74 ? 17.891 8.273 0.343 1 94.44 74 GLY B N 1
ATOM 2854 C CA . GLY B 1 74 ? 19.25 8.555 -0.107 1 94.44 74 GLY B CA 1
ATOM 2855 C C . GLY B 1 74 ? 19.844 9.781 0.539 1 94.44 74 GLY B C 1
ATOM 2856 O O . GLY B 1 74 ? 19.219 10.422 1.381 1 94.44 74 GLY B O 1
ATOM 2857 N N . VAL B 1 75 ? 21.109 9.969 0.285 1 93.94 75 VAL B N 1
ATOM 2858 C CA . VAL B 1 75 ? 21.844 11.156 0.708 1 93.94 75 VAL B CA 1
ATOM 2859 C C . VAL B 1 75 ? 22.562 11.773 -0.489 1 93.94 75 VAL B C 1
ATOM 2861 O O . VAL B 1 75 ? 23.172 11.062 -1.284 1 93.94 75 VAL B O 1
ATOM 2864 N N . GLN B 1 76 ? 22.359 12.984 -0.691 1 92.25 76 GLN B N 1
ATOM 2865 C CA . GLN B 1 76 ? 23.094 13.727 -1.713 1 92.25 76 GLN B CA 1
ATOM 2866 C C . GLN B 1 76 ? 23.641 15.047 -1.16 1 92.25 76 GLN B C 1
ATOM 2868 O O . GLN B 1 76 ? 22.875 15.836 -0.588 1 92.25 76 GLN B O 1
ATOM 2873 N N . GLU B 1 77 ? 24.938 15.266 -1.358 1 89.94 77 GLU B N 1
ATOM 2874 C CA . GLU B 1 77 ? 25.594 16.438 -0.804 1 89.94 77 GLU B CA 1
ATOM 2875 C C . GLU B 1 77 ? 25.312 16.578 0.688 1 89.94 77 GLU B C 1
ATOM 2877 O O . GLU B 1 77 ? 24.906 17.656 1.148 1 89.94 77 GLU B O 1
ATOM 2882 N N . ASP B 1 78 ? 25.281 15.477 1.365 1 89.62 78 ASP B N 1
ATOM 2883 C CA . ASP B 1 78 ? 25.156 15.344 2.812 1 89.62 78 ASP B CA 1
ATOM 2884 C C . ASP B 1 78 ? 23.734 15.695 3.27 1 89.62 78 ASP B C 1
ATOM 2886 O O . ASP B 1 78 ? 23.516 16.031 4.438 1 89.62 78 ASP B O 1
ATOM 2890 N N . ARG B 1 79 ? 22.922 15.75 2.352 1 91.88 79 ARG B N 1
ATOM 2891 C CA . ARG B 1 79 ? 21.531 16.016 2.684 1 91.88 79 ARG B CA 1
ATOM 2892 C C . ARG B 1 79 ? 20.656 14.781 2.441 1 91.88 79 ARG B C 1
ATOM 2894 O O . ARG B 1 79 ? 20.609 14.258 1.324 1 91.88 79 ARG B O 1
ATOM 2901 N N . PRO B 1 80 ? 20 14.367 3.477 1 94.81 80 PRO B N 1
ATOM 2902 C CA . PRO B 1 80 ? 19.125 13.203 3.285 1 94.81 80 PRO B CA 1
ATOM 2903 C C . PRO B 1 80 ? 17.828 13.562 2.582 1 94.81 80 PRO B C 1
ATOM 2905 O O . PRO B 1 80 ? 17.328 14.68 2.721 1 94.81 80 PRO B O 1
ATOM 2908 N N . TYR B 1 81 ? 17.344 12.648 1.808 1 96.25 81 TYR B N 1
ATOM 2909 C CA . TYR B 1 81 ? 16.031 12.734 1.185 1 96.25 81 TYR B CA 1
ATOM 2910 C C . TYR B 1 81 ? 15.352 11.367 1.173 1 96.25 81 TYR B C 1
ATOM 2912 O O . TYR B 1 81 ? 16.016 10.336 1.338 1 96.25 81 TYR B O 1
ATOM 2920 N N . PHE B 1 82 ? 14.078 11.367 1.104 1 96.38 82 PHE B N 1
ATOM 2921 C CA . PHE B 1 82 ? 13.391 10.109 0.852 1 96.38 82 PHE B CA 1
ATOM 2922 C C . PHE B 1 82 ? 12.328 10.273 -0.223 1 96.38 82 PHE B C 1
ATOM 2924 O O . PHE B 1 82 ? 11.852 11.383 -0.469 1 96.38 82 PHE B O 1
ATOM 2931 N N . VAL B 1 83 ? 12.062 9.125 -0.93 1 97.56 83 VAL B N 1
ATOM 2932 C CA . VAL B 1 83 ? 11.164 9.062 -2.076 1 97.56 83 VAL B CA 1
ATOM 2933 C C . VAL B 1 83 ? 9.859 8.367 -1.678 1 97.56 83 VAL B C 1
ATOM 2935 O O . VAL B 1 83 ? 9.891 7.305 -1.057 1 97.56 83 VAL B O 1
ATOM 2938 N N . MET B 1 84 ? 8.742 9.016 -2.006 1 96.75 84 MET B N 1
ATOM 2939 C CA . MET B 1 84 ? 7.445 8.477 -1.588 1 96.75 84 MET B CA 1
ATOM 2940 C C . MET B 1 84 ? 6.41 8.625 -2.697 1 96.75 84 MET B C 1
ATOM 2942 O O . MET B 1 84 ? 6.719 9.141 -3.775 1 96.75 84 MET B O 1
ATOM 2946 N N . ASP B 1 85 ? 5.242 8.109 -2.463 1 95 85 ASP B N 1
ATOM 2947 C CA . ASP B 1 85 ? 4.141 8.211 -3.414 1 95 85 ASP B CA 1
ATOM 2948 C C . ASP B 1 85 ? 3.82 9.672 -3.73 1 95 85 ASP B C 1
ATOM 2950 O O . ASP B 1 85 ? 3.766 10.508 -2.828 1 95 85 ASP B O 1
ATOM 2954 N N . TYR B 1 86 ? 3.629 9.922 -5.02 1 95 86 TYR B N 1
ATOM 2955 C CA . TYR B 1 86 ? 3.047 11.195 -5.41 1 95 86 TYR B CA 1
ATOM 2956 C C . TYR B 1 86 ? 1.53 11.094 -5.523 1 95 86 TYR B C 1
ATOM 2958 O O . TYR B 1 86 ? 1.013 10.227 -6.234 1 95 86 TYR B O 1
ATOM 2966 N N . VAL B 1 87 ? 0.884 11.922 -4.812 1 92.69 87 VAL B N 1
ATOM 2967 C CA . VAL B 1 87 ? -0.575 11.953 -4.844 1 92.69 87 VAL B CA 1
ATOM 2968 C C . VAL B 1 87 ? -1.051 13.195 -5.594 1 92.69 87 VAL B C 1
ATOM 2970 O O . VAL B 1 87 ? -0.833 14.32 -5.145 1 92.69 87 VAL B O 1
ATOM 2973 N N . ARG B 1 88 ? -1.781 13.047 -6.664 1 89.12 88 ARG B N 1
ATOM 2974 C CA . ARG B 1 88 ? -2.033 14.094 -7.645 1 89.12 88 ARG B CA 1
ATOM 2975 C C . ARG B 1 88 ? -3.221 14.961 -7.23 1 89.12 88 ARG B C 1
ATOM 2977 O O . ARG B 1 88 ? -3.336 16.109 -7.652 1 89.12 88 ARG B O 1
ATOM 2984 N N . GLY B 1 89 ? -4.051 14.633 -6.328 1 90.56 89 GLY B N 1
ATOM 2985 C CA . GLY B 1 89 ? -5.328 15.297 -6.117 1 90.56 89 GLY B CA 1
ATOM 2986 C C . GLY B 1 89 ? -5.234 16.5 -5.199 1 90.56 89 GLY B C 1
ATOM 2987 O O . GLY B 1 89 ? -6.25 17.094 -4.832 1 90.56 89 GLY B O 1
ATOM 2988 N N . GLY B 1 90 ? -4 16.922 -4.855 1 90.75 90 GLY B N 1
ATOM 2989 C CA . GLY B 1 90 ? -3.859 18.031 -3.922 1 90.75 90 GLY B CA 1
ATOM 2990 C C . GLY B 1 90 ? -4.113 17.625 -2.48 1 90.75 90 GLY B C 1
ATOM 2991 O O . GLY B 1 90 ? -3.912 16.469 -2.109 1 90.75 90 GLY B O 1
ATOM 2992 N N . THR B 1 91 ? -4.43 18.656 -1.659 1 93.94 91 THR B N 1
ATOM 2993 C CA . THR B 1 91 ? -4.668 18.422 -0.24 1 93.94 91 THR B CA 1
ATOM 2994 C C . THR B 1 91 ? -6.039 18.953 0.174 1 93.94 91 THR B C 1
ATOM 2996 O O . THR B 1 91 ? -6.715 19.625 -0.614 1 93.94 91 THR B O 1
ATOM 2999 N N . LEU B 1 92 ? -6.441 18.672 1.375 1 95.69 92 LEU B N 1
ATOM 3000 C CA . LEU B 1 92 ? -7.703 19.188 1.895 1 95.69 92 LEU B CA 1
ATOM 3001 C C . LEU B 1 92 ? -7.652 20.688 2.064 1 95.69 92 LEU B C 1
ATOM 3003 O O . LEU B 1 92 ? -8.688 21.344 2.182 1 95.69 92 LEU B O 1
ATOM 3007 N N . ALA B 1 93 ? -6.492 21.234 2.123 1 94.25 93 ALA B N 1
ATOM 3008 C CA . ALA B 1 93 ? -6.383 22.703 2.189 1 94.25 93 ALA B CA 1
ATOM 3009 C C . ALA B 1 93 ? -7.02 23.359 0.969 1 94.25 93 ALA B C 1
ATOM 3011 O O . ALA B 1 93 ? -7.574 24.453 1.063 1 94.25 93 ALA B O 1
ATOM 3012 N N . ASP B 1 94 ? -7.023 22.625 -0.121 1 93.12 94 ASP B N 1
ATOM 3013 C CA . ASP B 1 94 ? -7.578 23.125 -1.374 1 93.12 94 ASP B CA 1
ATOM 3014 C C . ASP B 1 94 ? -9.102 23.109 -1.348 1 93.12 94 ASP B C 1
ATOM 3016 O O . ASP B 1 94 ? -9.758 23.703 -2.209 1 93.12 94 ASP B O 1
ATOM 3020 N N . ARG B 1 95 ? -9.648 22.453 -0.353 1 93.44 95 ARG B N 1
ATOM 3021 C CA . ARG B 1 95 ? -11.094 22.234 -0.328 1 93.44 95 ARG B CA 1
ATOM 3022 C C . ARG B 1 95 ? -11.742 23.016 0.803 1 93.44 95 ARG B C 1
ATOM 3024 O O . ARG B 1 95 ? -12.969 23.047 0.927 1 93.44 95 ARG B O 1
ATOM 3031 N N . VAL B 1 96 ? -10.992 23.625 1.558 1 93.81 96 VAL B N 1
ATOM 3032 C CA . VAL B 1 96 ? -11.5 24.328 2.73 1 93.81 96 VAL B CA 1
ATOM 3033 C C . VAL B 1 96 ? -12.523 25.375 2.301 1 93.81 96 VAL B C 1
ATOM 3035 O O . VAL B 1 96 ? -12.234 26.219 1.449 1 93.81 96 VAL B O 1
ATOM 3038 N N . GLY B 1 97 ? -13.672 25.312 2.812 1 86.94 97 GLY B N 1
ATOM 3039 C CA . GLY B 1 97 ? -14.719 26.281 2.566 1 86.94 97 GLY B CA 1
ATOM 3040 C C . GLY B 1 97 ? -15.312 26.188 1.173 1 86.94 97 GLY B C 1
ATOM 3041 O O . GLY B 1 97 ? -16.062 27.078 0.745 1 86.94 97 GLY B O 1
ATOM 3042 N N . GLN B 1 98 ? -14.953 25.188 0.431 1 87.88 98 GLN B N 1
ATOM 3043 C CA . GLN B 1 98 ? -15.375 25.078 -0.961 1 87.88 98 GLN B CA 1
ATOM 3044 C C . GLN B 1 98 ? -16.219 23.828 -1.182 1 87.88 98 GLN B C 1
ATOM 3046 O O . GLN B 1 98 ? -16.688 23.562 -2.297 1 87.88 98 GLN B O 1
ATOM 3051 N N . CYS B 1 99 ? -16.484 23.141 -0.171 1 86.5 99 CYS B N 1
ATOM 3052 C CA . CYS B 1 99 ? -17.203 21.875 -0.283 1 86.5 99 CYS B CA 1
ATOM 3053 C C . CYS B 1 99 ? -18.656 22.031 0.163 1 86.5 99 CYS B C 1
ATOM 3055 O O . CYS B 1 99 ? -18.938 22.828 1.069 1 86.5 99 CYS B O 1
ATOM 3057 N N . GLU B 1 100 ? -19.5 21.25 -0.573 1 88.12 100 GLU B N 1
ATOM 3058 C CA . GLU B 1 100 ? -20.812 21.031 0.026 1 88.12 100 GLU B CA 1
ATOM 3059 C C . GLU B 1 100 ? -20.688 20.281 1.357 1 88.12 100 GLU B C 1
ATOM 3061 O O . GLU B 1 100 ? -19.766 19.484 1.549 1 88.12 100 GLU B O 1
ATOM 3066 N N . PRO B 1 101 ? -21.625 20.609 2.193 1 88 101 PRO B N 1
ATOM 3067 C CA . PRO B 1 101 ? -21.531 20.031 3.535 1 88 101 PRO B CA 1
ATOM 3068 C C . PRO B 1 101 ? -21.375 18.516 3.512 1 88 101 PRO B C 1
ATOM 3070 O O . PRO B 1 101 ? -20.562 17.953 4.246 1 88 101 PRO B O 1
ATOM 3073 N N . GLN B 1 102 ? -22.094 17.906 2.68 1 87.69 102 GLN B N 1
ATOM 3074 C CA . GLN B 1 102 ? -22.016 16.453 2.623 1 87.69 102 GLN B CA 1
ATOM 3075 C C . GLN B 1 102 ? -20.625 15.992 2.156 1 87.69 102 GLN B C 1
ATOM 3077 O O . GLN B 1 102 ? -20.094 15.008 2.664 1 87.69 102 GLN B O 1
ATOM 3082 N N . GLU B 1 103 ? -20.109 16.688 1.278 1 90 103 GLU B N 1
ATOM 3083 C CA . GLU B 1 103 ? -18.766 16.391 0.798 1 90 103 GLU B CA 1
ATOM 3084 C C . GLU B 1 103 ? -17.719 16.625 1.882 1 90 103 GLU B C 1
ATOM 3086 O O . GLU B 1 103 ? -16.797 15.836 2.059 1 90 103 GLU B O 1
ATOM 3091 N N . ALA B 1 104 ? -17.922 17.719 2.518 1 93.06 104 ALA B N 1
ATOM 3092 C CA . ALA B 1 104 ? -17.016 18.047 3.611 1 93.06 104 ALA B CA 1
ATOM 3093 C C . ALA B 1 104 ? -16.984 16.938 4.66 1 93.06 104 ALA B C 1
ATOM 3095 O O . ALA B 1 104 ? -15.914 16.531 5.113 1 93.06 104 ALA B O 1
ATOM 3096 N N . LEU B 1 105 ? -18.156 16.484 4.965 1 93.31 105 LEU B N 1
ATOM 3097 C CA . LEU B 1 105 ? -18.266 15.438 5.98 1 93.31 105 LEU B CA 1
ATOM 3098 C C . LEU B 1 105 ? -17.641 14.133 5.48 1 93.31 105 LEU B C 1
ATOM 3100 O O . LEU B 1 105 ? -16.969 13.43 6.242 1 93.31 105 LEU B O 1
ATOM 3104 N N . ARG B 1 106 ? -17.859 13.859 4.312 1 93.44 106 ARG B N 1
ATOM 3105 C CA . ARG B 1 106 ? -17.266 12.656 3.73 1 93.44 106 ARG B CA 1
ATOM 3106 C C . ARG B 1 106 ? -15.742 12.734 3.734 1 93.44 106 ARG B C 1
ATOM 3108 O O . ARG B 1 106 ? -15.07 11.766 4.109 1 93.44 106 ARG B O 1
ATOM 3115 N N . LEU B 1 107 ? -15.242 13.828 3.293 1 95.19 107 LEU B N 1
ATOM 3116 C CA . LEU B 1 107 ? -13.797 14.016 3.262 1 95.19 107 LEU B CA 1
ATOM 3117 C C . LEU B 1 107 ? -13.211 13.945 4.668 1 95.19 107 LEU B C 1
ATOM 3119 O O . LEU B 1 107 ? -12.156 13.328 4.875 1 95.19 107 LEU B O 1
ATOM 3123 N N . ALA B 1 108 ? -13.883 14.523 5.586 1 96.75 108 ALA B N 1
ATOM 3124 C CA . ALA B 1 108 ? -13.438 14.477 6.977 1 96.75 108 ALA B CA 1
ATOM 3125 C C . ALA B 1 108 ? -13.438 13.047 7.504 1 96.75 108 ALA B C 1
ATOM 3127 O O . ALA B 1 108 ? -12.516 12.641 8.219 1 96.75 108 ALA B O 1
ATOM 3128 N N . ALA B 1 109 ? -14.469 12.383 7.18 1 96.69 109 ALA B N 1
ATOM 3129 C CA . ALA B 1 109 ? -14.539 10.984 7.59 1 96.69 109 ALA B CA 1
ATOM 3130 C C . ALA B 1 109 ? -13.391 10.18 6.988 1 96.69 109 ALA B C 1
ATOM 3132 O O . ALA B 1 109 ? -12.742 9.391 7.684 1 96.69 109 ALA B O 1
ATOM 3133 N N . GLU B 1 110 ? -13.141 10.383 5.762 1 96.44 110 GLU B N 1
ATOM 3134 C CA . GLU B 1 110 ? -12.023 9.711 5.098 1 96.44 110 GLU B CA 1
ATOM 3135 C C . GLU B 1 110 ? -10.703 10.031 5.781 1 96.44 110 GLU B C 1
ATOM 3137 O O . GLU B 1 110 ? -9.844 9.156 5.941 1 96.44 110 GLU B O 1
ATOM 3142 N N . ALA B 1 111 ? -10.586 11.219 6.129 1 97.62 111 ALA B N 1
ATOM 3143 C CA . ALA B 1 111 ? -9.398 11.617 6.883 1 97.62 111 ALA B CA 1
ATOM 3144 C C . ALA B 1 111 ? -9.312 10.852 8.203 1 97.62 111 ALA B C 1
ATOM 3146 O O . ALA B 1 111 ? -8.227 10.414 8.602 1 97.62 111 ALA B O 1
ATOM 3147 N N . GLY B 1 112 ? -10.422 10.797 8.852 1 98 112 GLY B N 1
ATOM 3148 C CA . GLY B 1 112 ? -10.461 10.031 10.086 1 98 112 GLY B CA 1
ATOM 3149 C C . GLY B 1 112 ? -10.039 8.586 9.906 1 98 112 GLY B C 1
ATOM 3150 O O . GLY B 1 112 ? -9.281 8.047 10.719 1 98 112 GLY B O 1
ATOM 3151 N N . TYR B 1 113 ? -10.492 7.977 8.859 1 96.69 113 TYR B N 1
ATOM 3152 C CA . TYR B 1 113 ? -10.109 6.598 8.578 1 96.69 113 TYR B CA 1
ATOM 3153 C C . TYR B 1 113 ? -8.617 6.492 8.289 1 96.69 113 TYR B C 1
ATOM 3155 O O . TYR B 1 113 ? -7.969 5.523 8.68 1 96.69 113 TYR B O 1
ATOM 3163 N N . ALA B 1 114 ? -8.109 7.422 7.625 1 96.12 114 ALA B N 1
ATOM 3164 C CA . ALA B 1 114 ? -6.68 7.426 7.328 1 96.12 114 ALA B CA 1
ATOM 3165 C C . ALA B 1 114 ? -5.855 7.551 8.602 1 96.12 114 ALA B C 1
ATOM 3167 O O . ALA B 1 114 ? -4.883 6.812 8.797 1 96.12 114 ALA B O 1
ATOM 3168 N N . VAL B 1 115 ? -6.242 8.414 9.453 1 96.69 115 VAL B N 1
ATOM 3169 C CA . VAL B 1 115 ? -5.535 8.625 10.719 1 96.69 115 VAL B CA 1
ATOM 3170 C C . VAL B 1 115 ? -5.641 7.367 11.578 1 96.69 115 VAL B C 1
ATOM 3172 O O . VAL B 1 115 ? -4.695 7.012 12.289 1 96.69 115 VAL B O 1
ATOM 3175 N N . GLN B 1 116 ? -6.758 6.742 11.5 1 97 116 GLN B N 1
ATOM 3176 C CA . GLN B 1 116 ? -6.941 5.512 12.266 1 97 116 GLN B CA 1
ATOM 3177 C C . GLN B 1 116 ? -5.918 4.453 11.852 1 97 116 GLN B C 1
ATOM 3179 O O . GLN B 1 116 ? -5.438 3.688 12.688 1 97 116 GLN B O 1
ATOM 3184 N N . VAL B 1 117 ? -5.598 4.391 10.633 1 93.25 117 VAL B N 1
ATOM 3185 C CA . VAL B 1 117 ? -4.59 3.451 10.148 1 93.25 117 VAL B CA 1
ATOM 3186 C C . VAL B 1 117 ? -3.268 3.691 10.875 1 93.25 117 VAL B C 1
ATOM 3188 O O . VAL B 1 117 ? -2.594 2.742 11.281 1 93.25 117 VAL B O 1
ATOM 3191 N N . LEU B 1 118 ? -2.914 4.895 11.031 1 93.06 118 LEU B N 1
ATOM 3192 C CA . LEU B 1 118 ? -1.695 5.23 11.758 1 93.06 118 LEU B CA 1
ATOM 3193 C C . LEU B 1 118 ? -1.769 4.734 13.203 1 93.06 118 LEU B C 1
ATOM 3195 O O . LEU B 1 118 ? -0.818 4.133 13.703 1 93.06 118 LEU B O 1
ATOM 3199 N N . HIS B 1 119 ? -2.908 5.008 13.797 1 94.5 119 HIS B N 1
ATOM 3200 C CA . HIS B 1 119 ? -3.076 4.625 15.195 1 94.5 119 HIS B CA 1
ATOM 3201 C C . HIS B 1 119 ? -2.973 3.111 15.367 1 94.5 119 HIS B C 1
ATOM 3203 O O . HIS B 1 119 ? -2.383 2.631 16.344 1 94.5 119 HIS B O 1
ATOM 3209 N N . GLU B 1 120 ? -3.498 2.412 14.453 1 91.88 120 GLU B N 1
ATOM 3210 C CA . GLU B 1 120 ? -3.443 0.955 14.492 1 91.88 120 GLU B CA 1
ATOM 3211 C C . GLU B 1 120 ? -2.01 0.452 14.352 1 91.88 120 GLU B C 1
ATOM 3213 O O . GLU B 1 120 ? -1.681 -0.643 14.812 1 91.88 120 GLU B O 1
ATOM 3218 N N . ALA B 1 121 ? -1.23 1.25 13.734 1 87.81 121 ALA B N 1
ATOM 3219 C CA . ALA B 1 121 ? 0.182 0.911 13.586 1 87.81 121 ALA B CA 1
ATOM 3220 C C . ALA B 1 121 ? 1 1.426 14.766 1 87.81 121 ALA B C 1
ATOM 3222 O O . ALA B 1 121 ? 2.23 1.34 14.758 1 87.81 121 ALA B O 1
ATOM 3223 N N . GLY B 1 122 ? 0.36 2.047 15.727 1 89.44 122 GLY B N 1
ATOM 3224 C CA . GLY B 1 122 ? 1.016 2.52 16.938 1 89.44 122 GLY B CA 1
ATOM 3225 C C . GLY B 1 122 ? 1.614 3.906 16.781 1 89.44 122 GLY B C 1
ATOM 3226 O O . GLY B 1 122 ? 2.504 4.289 17.547 1 89.44 122 GLY B O 1
ATOM 3227 N N . VAL B 1 123 ? 1.16 4.652 15.812 1 89.75 123 VAL B N 1
ATOM 3228 C CA . VAL B 1 123 ? 1.721 5.973 15.539 1 89.75 123 VAL B CA 1
ATOM 3229 C C . VAL B 1 123 ? 0.656 7.043 15.758 1 89.75 123 VAL B C 1
ATOM 3231 O O . VAL B 1 123 ? -0.433 6.973 15.188 1 89.75 123 VAL B O 1
ATOM 3234 N N . VAL B 1 124 ? 0.938 7.973 16.609 1 91 124 VAL B N 1
ATOM 3235 C CA . VAL B 1 124 ? 0.132 9.188 16.734 1 91 124 VAL B CA 1
ATOM 3236 C C . VAL B 1 124 ? 0.668 10.25 15.781 1 91 124 VAL B C 1
ATOM 3238 O O . VAL B 1 124 ? 1.856 10.586 15.812 1 91 124 VAL B O 1
ATOM 3241 N N . HIS B 1 125 ? -0.143 10.828 14.945 1 91 125 HIS B N 1
ATOM 3242 C CA . HIS B 1 125 ? 0.306 11.734 13.898 1 91 125 HIS B CA 1
ATOM 3243 C C . HIS B 1 125 ? 0.851 13.031 14.484 1 91 125 HIS B C 1
ATOM 3245 O O . HIS B 1 125 ? 1.954 13.461 14.141 1 91 125 HIS B O 1
ATOM 3251 N N . ARG B 1 126 ? 0.039 13.734 15.273 1 87.5 126 ARG B N 1
ATOM 3252 C CA . ARG B 1 126 ? 0.415 14.875 16.094 1 87.5 126 ARG B CA 1
ATOM 3253 C C . ARG B 1 126 ? 0.384 16.172 15.289 1 87.5 126 ARG B C 1
ATOM 3255 O O . ARG B 1 126 ? 0.488 17.266 15.844 1 87.5 126 ARG B O 1
ATOM 3262 N N . ASP B 1 127 ? 0.234 16.078 13.977 1 88 127 ASP B N 1
ATOM 3263 C CA . ASP B 1 127 ? 0.189 17.281 13.148 1 88 127 ASP B CA 1
ATOM 3264 C C . ASP B 1 127 ? -0.877 17.156 12.062 1 88 127 ASP B C 1
ATOM 3266 O O . ASP B 1 127 ? -0.614 17.438 10.891 1 88 127 ASP B O 1
ATOM 3270 N N . VAL B 1 128 ? -1.987 16.688 12.445 1 93.69 128 VAL B N 1
ATOM 3271 C CA . VAL B 1 128 ? -3.107 16.578 11.523 1 93.69 128 VAL B CA 1
ATOM 3272 C C . VAL B 1 128 ? -3.609 17.969 11.156 1 93.69 128 VAL B C 1
ATOM 3274 O O . VAL B 1 128 ? -3.939 18.766 12.031 1 93.69 128 VAL B O 1
ATOM 3277 N N . LYS B 1 129 ? -3.594 18.297 9.898 1 93.69 129 LYS B N 1
ATOM 3278 C CA . LYS B 1 129 ? -4.086 19.531 9.305 1 93.69 129 LYS B CA 1
ATOM 3279 C C . LYS B 1 129 ? -4.395 19.359 7.824 1 93.69 129 LYS B C 1
ATOM 3281 O O . LYS B 1 129 ? -3.941 18.391 7.203 1 93.69 129 LYS B O 1
ATOM 3286 N N . PRO B 1 130 ? -5.176 20.219 7.246 1 95.31 130 PRO B N 1
ATOM 3287 C CA . PRO B 1 130 ? -5.629 20.016 5.867 1 95.31 130 PRO B CA 1
ATOM 3288 C C . PRO B 1 130 ? -4.469 19.844 4.883 1 95.31 130 PRO B C 1
ATOM 3290 O O . PRO B 1 130 ? -4.559 19.047 3.951 1 95.31 130 PRO B O 1
ATOM 3293 N N . SER B 1 131 ? -3.332 20.484 5.133 1 91.56 131 SER B N 1
ATOM 3294 C CA . SER B 1 131 ? -2.221 20.453 4.188 1 91.56 131 SER B CA 1
ATOM 3295 C C . SER B 1 131 ? -1.463 19.125 4.273 1 91.56 131 SER B C 1
ATOM 3297 O O . SER B 1 131 ? -0.656 18.812 3.396 1 91.56 131 SER B O 1
ATOM 3299 N N . ASN B 1 132 ? -1.715 18.328 5.316 1 91.56 132 ASN B N 1
ATOM 3300 C CA . ASN B 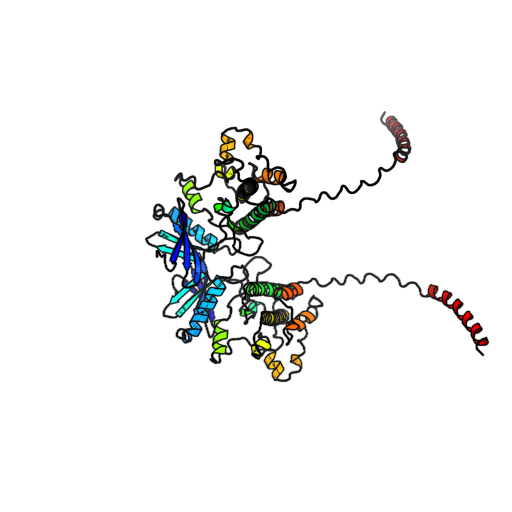1 132 ? -1.075 17.016 5.477 1 91.56 132 ASN B CA 1
ATOM 3301 C C . ASN B 1 132 ? -2.016 15.883 5.094 1 91.56 132 ASN B C 1
ATOM 3303 O O . ASN B 1 132 ? -1.679 14.711 5.258 1 91.56 132 ASN B O 1
ATOM 3307 N N . LEU B 1 133 ? -3.176 16.281 4.656 1 95.81 133 LEU B N 1
ATOM 3308 C CA . LEU B 1 133 ? -4.18 15.32 4.203 1 95.81 133 LEU B CA 1
ATOM 3309 C C . LEU B 1 133 ? -4.398 15.43 2.699 1 95.81 133 LEU B C 1
ATOM 3311 O O . LEU B 1 133 ? -5.02 16.391 2.227 1 95.81 133 LEU B O 1
ATOM 3315 N N . LEU B 1 134 ? -3.936 14.438 2.021 1 95.44 134 LEU B N 1
ATOM 3316 C CA . LEU B 1 134 ? -3.891 14.477 0.565 1 95.44 134 LEU B CA 1
ATOM 3317 C C . LEU B 1 134 ? -5.16 13.883 -0.035 1 95.44 134 LEU B C 1
ATOM 3319 O O . LEU B 1 134 ? -5.805 13.031 0.584 1 95.44 134 LEU B O 1
ATOM 3323 N N . LEU B 1 135 ? -5.453 14.383 -1.206 1 93.12 135 LEU B N 1
ATOM 3324 C CA . LEU B 1 135 ? -6.594 13.867 -1.958 1 93.12 135 LEU B CA 1
ATOM 3325 C C . LEU B 1 135 ? -6.133 12.969 -3.102 1 93.12 135 LEU B C 1
ATOM 3327 O O . LEU B 1 135 ? -5.281 13.367 -3.9 1 93.12 135 LEU B O 1
ATOM 3331 N N . ALA B 1 136 ? -6.566 11.641 -3.055 1 88.69 136 ALA B N 1
ATOM 3332 C CA . ALA B 1 136 ? -6.281 10.75 -4.18 1 88.69 136 ALA B CA 1
ATOM 3333 C C . ALA B 1 136 ? -7.043 11.188 -5.43 1 88.69 136 ALA B C 1
ATOM 3335 O O . ALA B 1 136 ? -8.172 11.672 -5.336 1 88.69 136 ALA B O 1
ATOM 3336 N N . ALA B 1 137 ? -6.211 11.031 -6.543 1 75.38 137 ALA B N 1
ATOM 3337 C CA . ALA B 1 137 ? -6.883 11.312 -7.809 1 75.38 137 ALA B CA 1
ATOM 3338 C C . ALA B 1 137 ? -7.715 10.117 -8.266 1 75.38 137 ALA B C 1
ATOM 3340 O O . ALA B 1 137 ? -7.398 8.969 -7.938 1 75.38 137 ALA B O 1
ATOM 3341 N N . GLY B 1 138 ? -8.883 10.18 -8.75 1 62.84 138 GLY B N 1
ATOM 3342 C CA . GLY B 1 138 ? -9.641 9.086 -9.336 1 62.84 138 GLY B CA 1
ATOM 3343 C C . GLY B 1 138 ? -11.125 9.156 -9.039 1 62.84 138 GLY B C 1
ATOM 3344 O O . GLY B 1 138 ? -11.602 10.148 -8.477 1 62.84 138 GLY B O 1
ATOM 3345 N N . PRO B 1 139 ? -11.719 8.023 -9.648 1 55.88 139 PRO B N 1
ATOM 3346 C CA . PRO B 1 139 ? -13.18 8.086 -9.539 1 55.88 139 PRO B CA 1
ATOM 3347 C C . PRO B 1 139 ? -13.664 8.094 -8.094 1 55.88 1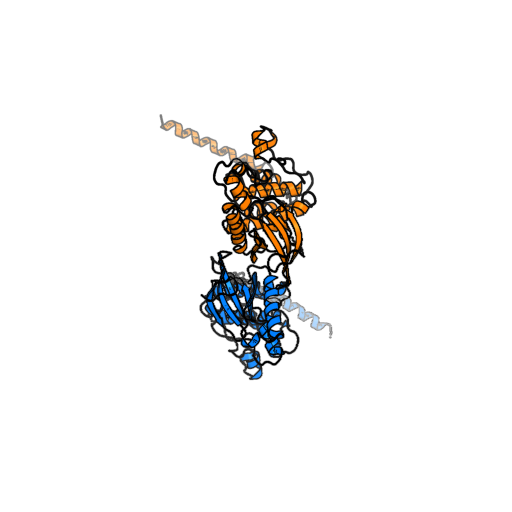39 PRO B C 1
ATOM 3349 O O . PRO B 1 139 ? -12.945 7.633 -7.195 1 55.88 139 PRO B O 1
ATOM 3352 N N . ALA B 1 140 ? -14.75 8.734 -7.676 1 54.53 140 ALA B N 1
ATOM 3353 C CA . ALA B 1 140 ? -15.453 8.898 -6.406 1 54.53 140 ALA B CA 1
ATOM 3354 C C . ALA B 1 140 ? -15.711 7.543 -5.746 1 54.53 140 ALA B C 1
ATOM 3356 O O . ALA B 1 140 ? -15.883 6.531 -6.43 1 54.53 140 ALA B O 1
ATOM 3357 N N . PRO B 1 141 ? -15.711 7.594 -4.453 1 55.44 141 PRO B N 1
ATOM 3358 C CA . PRO B 1 141 ? -15.406 8.68 -3.516 1 55.44 141 PRO B CA 1
ATOM 3359 C C . PRO B 1 141 ? -13.906 8.867 -3.295 1 55.44 141 PRO B C 1
ATOM 3361 O O . PRO B 1 141 ? -13.148 7.895 -3.32 1 55.44 141 PRO B O 1
ATOM 3364 N N . ALA B 1 142 ? -13.586 10.062 -3.148 1 61.97 142 ALA B N 1
ATOM 3365 C CA . ALA B 1 142 ? -12.188 10.445 -2.986 1 61.97 142 ALA B CA 1
ATOM 3366 C C . ALA B 1 142 ? -11.594 9.852 -1.709 1 61.97 142 ALA B C 1
ATOM 3368 O O . ALA B 1 142 ? -12.219 9.914 -0.646 1 61.97 142 ALA B O 1
ATOM 3369 N N . ALA B 1 143 ? -10.531 9.219 -1.875 1 85.38 143 ALA B N 1
ATOM 3370 C CA . ALA B 1 143 ? -9.805 8.711 -0.716 1 85.38 143 ALA B CA 1
ATOM 3371 C C . ALA B 1 143 ? -8.812 9.75 -0.194 1 85.38 143 ALA B C 1
ATOM 3373 O O . ALA B 1 143 ? -8.336 10.602 -0.953 1 85.38 143 ALA B O 1
ATOM 3374 N N . VAL B 1 144 ? -8.82 9.961 1.091 1 94.81 144 VAL B N 1
ATOM 3375 C CA . VAL B 1 144 ? -7.867 10.852 1.751 1 94.81 144 VAL B CA 1
ATOM 3376 C C . VAL B 1 144 ? -6.688 10.039 2.283 1 94.81 144 VAL B C 1
ATOM 3378 O O . VAL B 1 144 ? -6.875 8.953 2.84 1 94.81 144 VAL B O 1
ATOM 3381 N N . LEU B 1 145 ? -5.516 10.539 2.008 1 94.88 145 LEU B N 1
ATOM 3382 C CA . LEU B 1 145 ? -4.301 9.906 2.514 1 94.88 145 LEU B CA 1
ATOM 3383 C C . LEU B 1 145 ? -3.576 10.828 3.488 1 94.88 145 LEU B C 1
ATOM 3385 O O . LEU B 1 145 ? -3.58 12.055 3.312 1 94.88 145 LEU B O 1
ATOM 3389 N N . VAL B 1 146 ? -2.977 10.195 4.449 1 94.25 146 VAL B N 1
ATOM 3390 C CA . VAL B 1 146 ? -2.121 10.945 5.363 1 94.25 146 VAL B CA 1
ATOM 3391 C C . VAL B 1 146 ? -0.688 10.961 4.836 1 94.25 146 VAL B C 1
ATOM 3393 O O . VAL B 1 146 ? -0.193 9.945 4.332 1 94.25 146 VAL B O 1
ATOM 3396 N N . ALA B 1 147 ? -0.255 12.164 4.91 1 88.56 147 ALA B N 1
ATOM 3397 C CA . ALA B 1 147 ? 1.155 12.344 4.574 1 88.56 147 ALA B CA 1
ATOM 3398 C C . ALA B 1 147 ? 1.904 13.039 5.711 1 88.56 147 ALA B C 1
ATOM 3400 O O . ALA B 1 147 ? 1.293 13.484 6.68 1 88.56 147 ALA B O 1
ATOM 3401 N N . ASP B 1 148 ? 3.277 13.062 5.711 1 81 148 ASP B N 1
ATOM 3402 C CA . ASP B 1 148 ? 4.184 13.805 6.586 1 81 148 ASP B CA 1
ATOM 3403 C C . ASP B 1 148 ? 3.875 13.523 8.055 1 81 148 ASP B C 1
ATOM 3405 O O . ASP B 1 148 ? 3.014 14.18 8.648 1 81 148 ASP B O 1
ATOM 3409 N N . LEU B 1 149 ? 4.484 12.805 8.75 1 77.44 149 LEU B N 1
ATOM 3410 C CA . LEU B 1 149 ? 4.234 12.445 10.141 1 77.44 149 LEU B CA 1
ATOM 3411 C C . LEU B 1 149 ? 4.906 13.445 11.086 1 77.44 149 LEU B C 1
ATOM 3413 O O . LEU B 1 149 ? 4.836 13.289 12.305 1 77.44 149 LEU B O 1
ATOM 3417 N N . GLY B 1 150 ? 5.398 14.562 10.516 1 67.25 150 GLY B N 1
ATOM 3418 C CA . GLY B 1 150 ? 5.852 15.719 11.266 1 67.25 150 GLY B CA 1
ATOM 3419 C C . GLY B 1 150 ? 6.953 15.398 12.258 1 67.25 150 GLY B C 1
ATOM 3420 O O . GLY B 1 150 ? 7.145 16.125 13.242 1 67.25 150 GLY B O 1
ATOM 3421 N N . SER B 1 151 ? 7.566 14.273 12.203 1 59.28 151 SER B N 1
ATOM 3422 C CA . SER B 1 151 ? 8.469 13.789 13.234 1 59.28 151 SER B CA 1
ATOM 3423 C C . SER B 1 151 ? 9.625 14.758 13.469 1 59.28 151 SER B C 1
ATOM 3425 O O . SER B 1 151 ? 10.016 15.008 14.609 1 59.28 151 SER B O 1
ATOM 3427 N N . ALA B 1 152 ? 10.086 15.203 12.484 1 52.53 152 ALA B N 1
ATOM 3428 C CA . ALA B 1 152 ? 11.227 16.109 12.641 1 52.53 152 ALA B CA 1
ATOM 3429 C C . ALA B 1 152 ? 10.82 17.391 13.367 1 52.53 152 ALA B C 1
ATOM 3431 O O . ALA B 1 152 ? 11.594 17.938 14.156 1 52.53 152 ALA B O 1
ATOM 3432 N N . LYS B 1 153 ? 9.625 17.719 13.172 1 57.09 153 LYS B N 1
ATOM 3433 C CA . LYS B 1 153 ? 9.102 18.953 13.766 1 57.09 153 LYS B CA 1
ATOM 3434 C C . LYS B 1 153 ? 8.969 18.812 15.281 1 57.09 153 LYS B C 1
ATOM 3436 O O . LYS B 1 153 ? 9.289 19.734 16.016 1 57.09 153 LYS B O 1
ATOM 3441 N N . GLN B 1 154 ? 8.602 17.609 15.648 1 58 154 GLN B N 1
ATOM 3442 C CA . GLN B 1 154 ? 8.336 17.359 17.062 1 58 154 GLN B CA 1
ATOM 3443 C C . GLN B 1 154 ? 9.609 17.484 17.891 1 58 154 GLN B C 1
ATOM 3445 O O . GLN B 1 154 ? 9.57 17.969 19.031 1 58 154 GLN B O 1
ATOM 3450 N N . LEU B 1 155 ? 10.656 16.969 17.359 1 51.09 155 LEU B N 1
ATOM 3451 C CA . LEU B 1 155 ? 11.891 17.031 18.141 1 51.09 155 LEU B CA 1
ATOM 3452 C C . LEU B 1 155 ? 12.453 18.453 18.156 1 51.09 155 LEU B C 1
ATOM 3454 O O . LEU B 1 155 ? 12.977 18.891 19.172 1 51.09 155 LEU B O 1
ATOM 3458 N N . ALA B 1 156 ? 12.461 19.156 17.016 1 52 156 ALA B N 1
ATOM 3459 C CA . ALA B 1 156 ? 12.992 20.516 17.078 1 52 156 ALA B CA 1
ATOM 3460 C C . ALA B 1 156 ? 12.328 21.312 18.203 1 52 156 ALA B C 1
ATOM 3462 O O . ALA B 1 156 ? 12.984 22.078 18.906 1 52 156 ALA B O 1
ATOM 3463 N N . ASP B 1 157 ? 11.125 20.953 18.375 1 52.66 157 ASP B N 1
ATOM 3464 C CA . ASP B 1 157 ? 10.422 21.641 19.453 1 52.66 157 ASP B CA 1
ATOM 3465 C C . ASP B 1 157 ? 10.992 21.234 20.812 1 52.66 157 ASP B C 1
ATOM 3467 O O . ASP B 1 157 ? 11.172 22.078 21.688 1 52.66 157 ASP B O 1
ATOM 3471 N N . ALA B 1 158 ? 11.328 19.906 20.984 1 51.34 158 ALA B N 1
ATOM 3472 C CA . ALA B 1 158 ? 11.812 19.391 22.266 1 51.34 158 ALA B CA 1
ATOM 3473 C C . ALA B 1 158 ? 13.211 19.922 22.562 1 51.34 158 ALA B C 1
ATOM 3475 O O . ALA B 1 158 ? 13.602 20.062 23.734 1 51.34 158 ALA B O 1
ATOM 3476 N N . SER B 1 159 ? 13.875 20 21.547 1 49.03 159 SER B N 1
ATOM 3477 C CA . SER B 1 159 ? 15.242 20.438 21.812 1 49.03 159 SER B CA 1
ATOM 3478 C C . SER B 1 159 ? 15.305 21.938 22.047 1 49.03 159 SER B C 1
ATOM 3480 O O . SER B 1 159 ? 16.391 22.516 22.203 1 49.03 159 SER B O 1
ATOM 3482 N N . GLY B 1 160 ? 14.109 22.594 22.344 1 46.88 160 GLY B N 1
ATOM 3483 C CA . GLY B 1 160 ? 14.141 24.031 22.578 1 46.88 160 GLY B CA 1
ATOM 3484 C C . GLY B 1 160 ? 14.414 24.828 21.328 1 46.88 160 GLY B C 1
ATOM 3485 O O . GLY B 1 160 ? 14.578 26.047 21.391 1 46.88 160 GLY B O 1
ATOM 3486 N N . LEU B 1 161 ? 14.883 24.188 20.422 1 46.34 161 LEU B N 1
ATOM 3487 C CA . LEU B 1 161 ? 15.023 24.969 19.203 1 46.34 161 LEU B CA 1
ATOM 3488 C C . LEU B 1 161 ? 13.656 25.406 18.672 1 46.34 161 LEU B C 1
ATOM 3490 O O . LEU B 1 161 ? 12.727 24.594 18.609 1 46.34 161 LEU B O 1
ATOM 3494 N N . THR B 1 162 ? 13.164 26.562 19.141 1 41.88 162 THR B N 1
ATOM 3495 C CA . THR B 1 162 ? 11.898 27.297 19.172 1 41.88 162 THR B CA 1
ATOM 3496 C C . THR B 1 162 ? 11.086 27 17.906 1 41.88 162 THR B C 1
ATOM 3498 O O . THR B 1 162 ? 10.141 27.719 17.594 1 41.88 162 THR B O 1
ATOM 3501 N N . VAL B 1 163 ? 11.375 26.141 17.047 1 43.22 163 VAL B N 1
ATOM 3502 C CA . VAL B 1 163 ? 10.414 26.297 15.961 1 43.22 163 VAL B CA 1
ATOM 3503 C C . VAL B 1 163 ? 9.07 25.703 16.359 1 43.22 163 VAL B C 1
ATOM 3505 O O . VAL B 1 163 ? 9.008 24.578 16.859 1 43.22 163 VAL B O 1
ATOM 3508 N N . THR B 1 164 ? 8.234 26.562 16.969 1 44.72 164 THR B N 1
ATOM 3509 C CA . THR B 1 164 ? 6.879 26.047 17.141 1 44.72 164 THR B CA 1
ATOM 3510 C C . THR B 1 164 ? 6.488 25.141 15.984 1 44.72 164 THR B C 1
ATOM 3512 O O . THR B 1 164 ? 6.293 25.594 14.859 1 44.72 164 THR B O 1
ATOM 3515 N N . THR B 1 165 ? 7.055 23.938 15.875 1 51 165 THR B N 1
ATOM 3516 C CA . THR B 1 165 ? 7.09 22.984 14.758 1 51 165 THR B CA 1
ATOM 3517 C C . THR B 1 165 ? 5.688 22.484 14.438 1 51 165 THR B C 1
ATOM 3519 O O . THR B 1 165 ? 5.457 21.922 13.359 1 51 165 THR B O 1
ATOM 3522 N N . GLY B 1 166 ? 4.582 22.906 15.273 1 61.09 166 GLY B N 1
ATOM 3523 C CA . GLY B 1 166 ? 3.227 22.531 14.898 1 61.09 166 GLY B CA 1
ATOM 3524 C C . GLY B 1 166 ? 2.361 23.703 14.516 1 61.09 166 GLY B C 1
ATOM 3525 O O . GLY B 1 166 ? 2.854 24.828 14.406 1 61.09 166 GLY B O 1
ATOM 3526 N N . THR B 1 167 ? 1.31 23.422 13.953 1 78.5 167 THR B N 1
ATOM 3527 C CA . THR B 1 167 ? 0.34 24.453 13.617 1 78.5 167 THR B CA 1
ATOM 3528 C C . THR B 1 167 ? -0.659 24.641 14.758 1 78.5 167 THR B C 1
ATOM 3530 O O . THR B 1 167 ? -1.644 23.906 14.852 1 78.5 167 THR B O 1
ATOM 3533 N N . PRO B 1 168 ? -0.401 25.594 15.602 1 84.06 168 PRO B N 1
ATOM 3534 C CA . PRO B 1 168 ? -1.174 25.781 16.828 1 84.06 168 PRO B CA 1
ATOM 3535 C C . PRO B 1 168 ? -2.682 25.719 16.594 1 84.06 168 PRO B C 1
ATOM 3537 O O . PRO B 1 168 ? -3.42 25.219 17.453 1 84.06 168 PRO B O 1
ATOM 3540 N N . ALA B 1 169 ? -3.111 26.094 15.469 1 89.69 169 ALA B N 1
ATOM 3541 C CA . ALA B 1 169 ? -4.539 26.188 15.172 1 89.69 169 ALA B CA 1
ATOM 3542 C C . ALA B 1 169 ? -5.211 24.812 15.273 1 89.69 169 ALA B C 1
ATOM 3544 O O . ALA B 1 169 ? -6.414 24.719 15.523 1 89.69 169 ALA B O 1
ATOM 3545 N N . TYR B 1 170 ? -4.383 23.734 15.188 1 93 170 TYR B N 1
ATOM 3546 C CA . TYR B 1 170 ? -4.973 22.406 15.133 1 93 170 TYR B CA 1
ATOM 3547 C C . TYR B 1 170 ? -4.547 21.562 16.328 1 93 170 TYR B C 1
ATOM 3549 O O . TYR B 1 170 ? -5.023 20.453 16.516 1 93 170 TYR B O 1
ATOM 3557 N N . MET B 1 171 ? -3.73 22.109 17.141 1 90.12 171 MET B N 1
ATOM 3558 C CA . MET B 1 171 ? -3.154 21.359 18.266 1 90.12 171 MET B CA 1
ATOM 3559 C C . MET B 1 171 ? -4.172 21.188 19.391 1 90.12 171 MET B C 1
ATOM 3561 O O . MET B 1 171 ? -4.844 22.141 19.766 1 90.12 171 MET B O 1
ATOM 3565 N N . ALA B 1 172 ? -4.172 20 19.859 1 91.69 172 ALA B N 1
ATOM 3566 C CA . ALA B 1 172 ? -4.988 19.766 21.047 1 91.69 172 ALA B CA 1
ATOM 3567 C C . ALA B 1 172 ? -4.395 20.469 22.266 1 91.69 172 ALA B C 1
ATOM 3569 O O . ALA B 1 172 ? -3.18 20.656 22.359 1 91.69 172 ALA B O 1
ATOM 3570 N N . PRO B 1 173 ? -5.27 20.828 23.172 1 89.19 173 PRO B N 1
ATOM 3571 C CA . PRO B 1 173 ? -4.793 21.562 24.359 1 89.19 173 PRO B CA 1
ATOM 3572 C C . PRO B 1 173 ? -3.697 20.812 25.109 1 89.19 173 PRO B C 1
ATOM 3574 O O . PRO B 1 173 ? -2.725 21.422 25.562 1 89.19 173 PRO B O 1
ATOM 3577 N N . GLU B 1 174 ? -3.822 19.453 25.234 1 88.81 174 GLU B N 1
ATOM 3578 C CA . GLU B 1 174 ? -2.82 18.703 25.984 1 88.81 174 GLU B CA 1
ATOM 3579 C C . GLU B 1 174 ? -1.478 18.703 25.266 1 88.81 174 GLU B C 1
ATOM 3581 O O . GLU B 1 174 ? -0.431 18.5 25.875 1 88.81 174 GLU B O 1
ATOM 3586 N N . GLN B 1 175 ? -1.461 18.844 23.953 1 85.31 175 GLN B N 1
ATOM 3587 C CA . GLN B 1 175 ? -0.228 18.984 23.188 1 85.31 175 GLN B CA 1
ATOM 3588 C C . GLN B 1 175 ? 0.403 20.359 23.406 1 85.31 175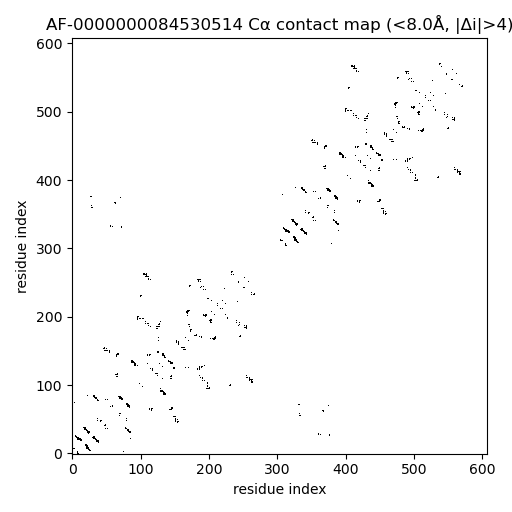 GLN B C 1
ATOM 3590 O O . GLN B 1 175 ? 1.613 20.469 23.609 1 85.31 175 GLN B O 1
ATOM 3595 N N . ALA B 1 176 ? -0.463 21.328 23.375 1 82.62 176 ALA B N 1
ATOM 3596 C CA . ALA B 1 176 ? -0.003 22.703 23.469 1 82.62 176 ALA B CA 1
ATOM 3597 C C . ALA B 1 176 ? 0.551 23 24.859 1 82.62 176 ALA B C 1
ATOM 3599 O O . ALA B 1 176 ? 1.547 23.719 25 1 82.62 176 ALA B O 1
ATOM 3600 N N . PHE B 1 177 ? -0.138 22.469 25.844 1 78.25 177 PHE B N 1
ATOM 3601 C CA . PHE B 1 177 ? 0.244 22.781 27.219 1 78.25 177 PHE B CA 1
ATOM 3602 C C . PHE B 1 177 ? 1.308 21.797 27.703 1 78.25 177 PHE B C 1
ATOM 3604 O O . PHE B 1 177 ? 1.864 21.984 28.797 1 78.25 177 PHE B O 1
ATOM 3611 N N . GLN B 1 178 ? 1.647 20.891 26.906 1 69.94 178 GLN B N 1
ATOM 3612 C CA . GLN B 1 178 ? 2.67 19.906 27.219 1 69.94 178 GLN B CA 1
ATOM 3613 C C . GLN B 1 178 ? 2.416 19.266 28.578 1 69.94 178 GLN B C 1
ATOM 3615 O O . GLN B 1 178 ? 3.328 19.156 29.406 1 69.94 178 GLN B O 1
ATOM 3620 N N . THR B 1 179 ? 1.115 19.266 29 1 61.88 179 THR B N 1
ATOM 3621 C CA . THR B 1 179 ? 0.722 18.781 30.328 1 61.88 179 THR B CA 1
ATOM 3622 C C . THR B 1 179 ? 0.859 17.266 30.406 1 61.88 179 THR B C 1
ATOM 3624 O O . THR B 1 179 ? 0.23 16.625 31.25 1 61.88 179 THR B O 1
ATOM 3627 N N . GLY B 1 180 ? 1.749 16.688 29.75 1 61.34 180 GLY B N 1
ATOM 3628 C CA . GLY B 1 180 ? 1.898 15.242 29.844 1 61.34 180 GLY B CA 1
ATOM 3629 C C . GLY B 1 180 ? 1.809 14.547 28.5 1 61.34 180 GLY B C 1
ATOM 3630 O O . GLY B 1 180 ? 1.85 15.203 27.453 1 61.34 180 GLY B O 1
ATOM 3631 N N . GLY B 1 181 ? 1.86 13.141 28.484 1 72 181 GLY B N 1
ATOM 3632 C CA . GLY B 1 181 ? 1.729 12.281 27.312 1 72 181 GLY B CA 1
ATOM 3633 C C . GLY B 1 181 ? 0.385 12.414 26.625 1 72 181 GLY B C 1
ATOM 3634 O O . GLY B 1 181 ? -0.575 12.914 27.219 1 72 181 GLY B O 1
ATOM 3635 N N . PHE B 1 182 ? 0.267 12.516 25.422 1 80.12 182 PHE B N 1
ATOM 3636 C CA . PHE B 1 182 ? -1.006 12.461 24.719 1 80.12 182 PHE B CA 1
ATOM 3637 C C . PHE B 1 182 ? -1.063 11.242 23.797 1 80.12 182 PHE B C 1
ATOM 3639 O O . PHE B 1 182 ? -0.042 10.602 23.547 1 80.12 182 PHE B O 1
ATOM 3646 N N . ASP B 1 183 ? -2.328 10.898 23.531 1 91 183 ASP B N 1
ATOM 3647 C CA . ASP B 1 183 ? -2.564 9.734 22.688 1 91 183 ASP B CA 1
ATOM 3648 C C . ASP B 1 183 ? -3.352 10.109 21.438 1 91 183 ASP B C 1
ATOM 3650 O O . ASP B 1 183 ? -3.408 11.289 21.062 1 91 183 ASP B O 1
ATOM 3654 N N . GLY B 1 184 ? -3.854 9.164 20.766 1 94.5 184 GLY B N 1
ATOM 3655 C CA . GLY B 1 184 ? -4.5 9.352 19.484 1 94.5 184 GLY B CA 1
ATOM 3656 C C . GLY B 1 184 ? -5.668 10.312 19.531 1 94.5 184 GLY B C 1
ATOM 3657 O O . GLY B 1 184 ? -6.09 10.852 18.516 1 94.5 184 GLY B O 1
ATOM 3658 N N . ARG B 1 185 ? -6.164 10.578 20.766 1 96.75 185 ARG B N 1
ATOM 3659 C CA . ARG B 1 185 ? -7.289 11.5 20.922 1 96.75 185 ARG B CA 1
ATOM 3660 C C . ARG B 1 185 ? -6.883 12.922 20.578 1 96.75 185 ARG B C 1
ATOM 3662 O O . ARG B 1 185 ? -7.734 13.766 20.297 1 96.75 185 ARG B O 1
ATOM 3669 N N . ALA B 1 186 ? -5.625 13.195 20.594 1 93.69 186 ALA B N 1
ATOM 3670 C CA . ALA B 1 186 ? -5.141 14.492 20.125 1 93.69 186 ALA B CA 1
ATOM 3671 C C . ALA B 1 186 ? -5.383 14.648 18.625 1 93.69 186 ALA B C 1
ATOM 3673 O O . ALA B 1 186 ? -5.742 15.734 18.156 1 93.69 186 ALA B O 1
ATOM 3674 N N . ASP B 1 187 ? -5.148 13.562 17.938 1 95.88 187 ASP B N 1
ATOM 3675 C CA . ASP B 1 187 ? -5.426 13.586 16.5 1 95.88 187 ASP B CA 1
ATOM 3676 C C . ASP B 1 187 ? -6.918 13.734 16.234 1 95.88 187 ASP B C 1
ATOM 3678 O O . ASP B 1 187 ? -7.32 14.367 15.25 1 95.88 187 ASP B O 1
ATOM 3682 N N . VAL B 1 188 ? -7.699 13.172 17.109 1 98.25 188 VAL B N 1
ATOM 3683 C CA . VAL B 1 188 ? -9.148 13.305 16.984 1 98.25 188 VAL B CA 1
ATOM 3684 C C . VAL B 1 188 ? -9.547 14.773 17.109 1 98.25 188 VAL B C 1
ATOM 3686 O O . VAL B 1 188 ? -10.375 15.266 16.359 1 98.25 188 VAL B O 1
ATOM 3689 N N . TYR B 1 189 ? -8.969 15.414 18.047 1 96.44 189 TYR B N 1
ATOM 3690 C CA . TYR B 1 189 ? -9.188 16.859 18.188 1 96.44 189 TYR B CA 1
ATOM 3691 C C . TYR B 1 189 ? -8.875 17.594 16.891 1 96.44 189 TYR B C 1
ATOM 3693 O O . TYR B 1 189 ? -9.695 18.359 16.406 1 96.44 189 TYR B O 1
ATOM 3701 N N . ALA B 1 190 ? -7.711 17.344 16.391 1 96.31 190 ALA B N 1
ATOM 3702 C CA . ALA B 1 190 ? -7.273 18.016 15.164 1 96.31 190 ALA B CA 1
ATOM 3703 C C . ALA B 1 190 ? -8.219 17.703 14.008 1 96.31 190 ALA B C 1
ATOM 3705 O O . ALA B 1 190 ? -8.516 18.594 13.195 1 96.31 190 ALA B O 1
ATOM 3706 N N . LEU B 1 191 ? -8.672 16.469 13.938 1 98.31 191 LEU B N 1
ATOM 3707 C CA . LEU B 1 191 ? -9.617 16.078 12.906 1 98.31 191 LEU B CA 1
ATOM 3708 C C . LEU B 1 191 ? -10.906 16.891 13.008 1 98.31 191 LEU B C 1
ATOM 3710 O O . LEU B 1 191 ? -11.492 17.266 11.992 1 98.31 191 LEU B O 1
ATOM 3714 N N . ALA B 1 192 ? -11.336 17.094 14.203 1 97.44 192 ALA B N 1
ATOM 3715 C CA . ALA B 1 192 ? -12.539 17.906 14.414 1 97.44 192 ALA B CA 1
ATOM 3716 C C . ALA B 1 192 ? -12.336 19.328 13.945 1 97.44 192 ALA B C 1
ATOM 3718 O O . ALA B 1 192 ? -13.227 19.922 13.328 1 97.44 192 ALA B O 1
ATOM 3719 N N . VAL B 1 193 ? -11.219 19.844 14.219 1 95.69 193 VAL B N 1
ATOM 3720 C CA . VAL B 1 193 ? -10.891 21.203 13.758 1 95.69 193 VAL B CA 1
ATOM 3721 C C . VAL B 1 193 ? -10.898 21.25 12.234 1 95.69 193 VAL B C 1
ATOM 3723 O O . VAL B 1 193 ? -11.477 22.156 11.641 1 95.69 193 VAL B O 1
ATOM 3726 N N . VAL B 1 194 ? -10.305 20.266 11.609 1 97.31 194 VAL B N 1
ATOM 3727 C CA . VAL B 1 194 ? -10.273 20.172 10.156 1 97.31 194 VAL B CA 1
ATOM 3728 C C . VAL B 1 194 ? -11.703 20.109 9.617 1 97.31 194 VAL B C 1
ATOM 3730 O O . VAL B 1 194 ? -12.031 20.766 8.625 1 97.31 194 VAL B O 1
ATOM 3733 N N . THR B 1 195 ? -12.523 19.312 10.305 1 96.31 195 THR B N 1
ATOM 3734 C CA . THR B 1 195 ? -13.906 19.172 9.875 1 96.31 195 THR B CA 1
ATOM 3735 C C . THR B 1 195 ? -14.625 20.516 9.906 1 96.31 195 THR B C 1
ATOM 3737 O O . THR B 1 195 ? -15.297 20.891 8.938 1 96.31 195 THR B O 1
ATOM 3740 N N . TYR B 1 196 ? -14.469 21.188 10.961 1 93.75 196 TYR B N 1
ATOM 3741 C CA . TYR B 1 196 ? -15.078 22.5 11.102 1 93.75 196 TYR B CA 1
ATOM 3742 C C . TYR B 1 196 ? -14.617 23.438 9.992 1 93.75 196 TYR B C 1
ATOM 3744 O O . TYR B 1 196 ? -15.43 24.141 9.398 1 93.75 196 TYR B O 1
ATOM 3752 N N . GLU B 1 197 ? -13.391 23.391 9.766 1 94.56 197 GLU B N 1
ATOM 3753 C CA . GLU B 1 197 ? -12.805 24.266 8.75 1 94.56 197 GLU B CA 1
ATOM 3754 C C . GLU B 1 197 ? -13.328 23.922 7.359 1 94.56 197 GLU B C 1
ATOM 3756 O O . GLU B 1 197 ? -13.602 24.812 6.551 1 94.56 197 GLU B O 1
ATOM 3761 N N . LEU B 1 198 ? -13.414 22.641 7.074 1 95.25 198 LEU B N 1
ATOM 3762 C CA . LEU B 1 198 ? -13.953 22.219 5.785 1 95.25 198 LEU B CA 1
ATOM 3763 C C . LEU B 1 198 ? -15.383 22.719 5.609 1 95.25 198 LEU B C 1
ATOM 3765 O O . LEU B 1 198 ? -15.781 23.109 4.508 1 95.25 198 LEU B O 1
ATOM 3769 N N . LEU B 1 199 ? -16.109 22.734 6.652 1 91.69 199 LEU B N 1
ATOM 3770 C CA . LEU B 1 199 ? -17.516 23.078 6.617 1 91.69 199 LEU B CA 1
ATOM 3771 C C . LEU B 1 199 ? -17.703 24.594 6.512 1 91.69 199 LEU B C 1
ATOM 3773 O O . LEU B 1 199 ? -18.625 25.062 5.832 1 91.69 199 LEU B O 1
ATOM 3777 N N . THR B 1 200 ? -16.797 25.359 7.145 1 89.88 200 THR B N 1
ATOM 3778 C CA . THR B 1 200 ? -17.109 26.781 7.348 1 89.88 200 THR B CA 1
ATOM 3779 C C . THR B 1 200 ? -16.109 27.672 6.621 1 89.88 200 THR B C 1
ATOM 3781 O O . THR B 1 200 ? -16.375 28.859 6.398 1 89.88 200 THR B O 1
ATOM 3784 N N . GLY B 1 201 ? -14.945 27.141 6.465 1 92.62 201 GLY B N 1
ATOM 3785 C CA . GLY B 1 201 ? -13.875 27.938 5.891 1 92.62 201 GLY B CA 1
ATOM 3786 C C . GLY B 1 201 ? -13.062 28.688 6.93 1 92.62 201 GLY B C 1
ATOM 3787 O O . GLY B 1 201 ? -12.125 29.406 6.586 1 92.62 201 GLY B O 1
ATOM 3788 N N . GLN B 1 202 ? -13.414 28.406 8.188 1 90.19 202 GLN B N 1
ATOM 3789 C CA . GLN B 1 202 ? -12.75 29.125 9.258 1 90.19 202 GLN B CA 1
ATOM 3790 C C . GLN B 1 202 ? -12.219 28.172 10.328 1 90.19 202 GLN B C 1
ATOM 3792 O O . GLN B 1 202 ? -12.773 27.094 10.523 1 90.19 202 GLN B O 1
ATOM 3797 N N . LYS B 1 203 ? -11.188 28.609 10.938 1 91.62 203 LYS B N 1
ATOM 3798 C CA . LYS B 1 203 ? -10.719 27.891 12.117 1 91.62 203 LYS B CA 1
ATOM 3799 C C . LYS B 1 203 ? -11.562 28.234 13.344 1 91.62 203 LYS B C 1
ATOM 3801 O O . LYS B 1 203 ? -11.828 29.406 13.617 1 91.62 203 LYS B O 1
ATOM 3806 N N . PRO B 1 204 ? -11.891 27.281 14.039 1 90.44 204 PRO B N 1
ATOM 3807 C CA . PRO B 1 204 ? -12.844 27.547 15.117 1 90.44 204 PRO B CA 1
ATOM 3808 C C . PRO B 1 204 ? -12.273 28.453 16.203 1 90.44 204 PRO B C 1
ATOM 3810 O O . PRO B 1 204 ? -13.008 29.219 16.828 1 90.44 204 PRO B O 1
ATOM 3813 N N . PHE B 1 205 ? -10.961 28.375 16.438 1 89.12 205 PHE B N 1
ATOM 3814 C CA . PHE B 1 205 ? -10.367 29.156 17.531 1 89.12 205 PHE B CA 1
ATOM 3815 C C . PHE B 1 205 ? -9.281 30.078 17 1 89.12 205 PHE B C 1
ATOM 3817 O O . PHE B 1 205 ? -8.367 30.453 17.75 1 89.12 205 PHE B O 1
ATOM 3824 N N . GLY B 1 206 ? -9.352 30.312 15.734 1 86.44 206 GLY B N 1
ATOM 3825 C CA . GLY B 1 206 ? -8.375 31.203 15.117 1 86.44 206 GLY B CA 1
ATOM 3826 C C . GLY B 1 206 ? -7.02 30.547 14.914 1 86.44 206 GLY B C 1
ATOM 3827 O O . GLY B 1 206 ? -6.852 29.359 15.172 1 86.44 206 GLY B O 1
ATOM 3828 N N . PRO B 1 207 ? -6.027 31.312 14.469 1 86.5 207 PRO B N 1
ATOM 3829 C CA . PRO B 1 207 ? -4.715 30.766 14.117 1 86.5 207 PRO B CA 1
ATOM 3830 C C . PRO B 1 207 ? -3.922 30.297 15.336 1 86.5 207 PRO B C 1
ATOM 3832 O O . PRO B 1 207 ? -3.078 29.406 15.219 1 86.5 207 PRO B O 1
ATOM 3835 N N . GLY B 1 208 ? -4.277 30.844 16.453 1 85.38 208 GLY B N 1
ATOM 3836 C CA . GLY B 1 208 ? -3.553 30.484 17.656 1 85.38 208 GLY B CA 1
ATOM 3837 C C . GLY B 1 208 ? -4.082 29.234 18.312 1 85.38 208 GLY B C 1
ATOM 3838 O O . GLY B 1 208 ? -3.438 28.672 19.219 1 85.38 208 GLY B O 1
ATOM 3839 N N . GLY B 1 209 ? -5.176 28.828 17.906 1 87.88 209 GLY B N 1
ATOM 3840 C CA . GLY B 1 209 ? -5.754 27.609 18.438 1 87.88 209 GLY B CA 1
ATOM 3841 C C . GLY B 1 209 ? -6.48 27.812 19.766 1 87.88 209 GLY B C 1
ATOM 3842 O O . GLY B 1 209 ? -6.59 28.953 20.234 1 87.88 209 GLY B O 1
ATOM 3843 N N . ARG B 1 210 ? -6.875 26.688 20.25 1 85.12 210 ARG B N 1
ATOM 3844 C CA . ARG B 1 210 ? -7.703 26.734 21.438 1 85.12 210 ARG B CA 1
ATOM 3845 C C . ARG B 1 210 ? -6.879 27.094 22.672 1 85.12 210 ARG B C 1
ATOM 3847 O O . ARG B 1 210 ? -7.367 27.781 23.562 1 85.12 210 ARG B O 1
ATOM 3854 N N . ALA B 1 211 ? -5.723 26.594 22.719 1 81.31 211 ALA B N 1
ATOM 3855 C CA . ALA B 1 211 ? -4.863 26.891 23.859 1 81.31 211 ALA B CA 1
ATOM 3856 C C . ALA B 1 211 ? -4.68 28.391 24.047 1 81.31 211 ALA B C 1
ATOM 3858 O O . ALA B 1 211 ? -4.754 28.906 25.156 1 81.31 211 ALA B O 1
ATOM 3859 N N . ALA B 1 212 ? -4.402 29.062 22.984 1 79.75 212 ALA B N 1
ATOM 3860 C CA . ALA B 1 212 ? -4.258 30.516 23.031 1 79.75 212 ALA B CA 1
ATOM 3861 C C . ALA B 1 212 ? -5.555 31.172 23.484 1 79.75 212 ALA B C 1
ATOM 3863 O O . ALA B 1 212 ? -5.531 32.156 24.234 1 79.75 212 ALA B O 1
ATOM 3864 N N . SER B 1 213 ? -6.598 30.641 23 1 79.06 213 SER B N 1
ATOM 3865 C CA . SER B 1 213 ? -7.898 31.188 23.359 1 79.06 213 SER B CA 1
ATOM 3866 C C . SER B 1 213 ? -8.195 30.984 24.844 1 79.06 213 SER B C 1
ATOM 3868 O O . SER B 1 213 ? -8.836 31.828 25.469 1 79.06 213 SER B O 1
ATOM 3870 N N . LEU B 1 214 ? -7.746 29.875 25.359 1 78.5 214 LEU B N 1
ATOM 3871 C CA . LEU B 1 214 ? -7.957 29.562 26.766 1 78.5 214 LEU B CA 1
ATOM 3872 C C . LEU B 1 214 ? -7.125 30.484 27.656 1 78.5 214 LEU B C 1
ATOM 3874 O O . LEU B 1 214 ? -7.527 30.797 28.781 1 78.5 214 LEU B O 1
ATOM 3878 N N . LEU B 1 215 ? -6.039 30.859 27.156 1 77.88 215 LEU B N 1
ATOM 3879 C CA . LEU B 1 215 ? -5.141 31.703 27.938 1 77.88 215 LEU B CA 1
ATOM 3880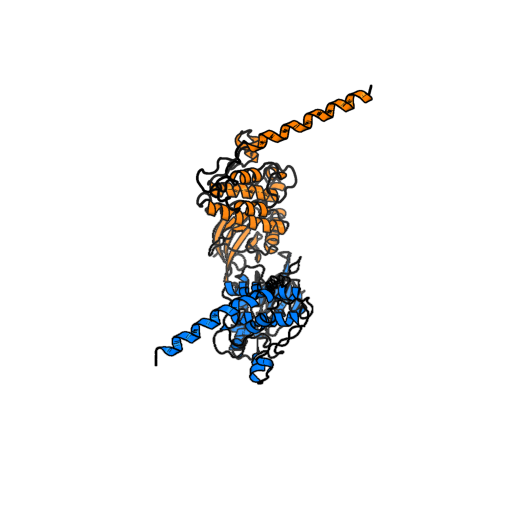 C C . LEU B 1 215 ? -5.609 33.156 27.906 1 77.88 215 LEU B C 1
ATOM 3882 O O . LEU B 1 215 ? -5.301 33.938 28.828 1 77.88 215 LEU B O 1
ATOM 3886 N N . THR B 1 216 ? -6.191 33.656 26.844 1 73.06 216 THR B N 1
ATOM 3887 C CA . THR B 1 216 ? -6.621 35.031 26.75 1 73.06 216 THR B CA 1
ATOM 3888 C C . THR B 1 216 ? -8.023 35.219 27.328 1 73.06 216 THR B C 1
ATOM 3890 O O . THR B 1 216 ? -8.57 36.312 27.328 1 73.06 216 THR B O 1
ATOM 3893 N N . ASP B 1 217 ? -8.578 34.344 28.219 1 61.06 217 ASP B N 1
ATOM 3894 C CA . ASP B 1 217 ? -9.836 34.375 28.953 1 61.06 217 ASP B CA 1
ATOM 3895 C C . ASP B 1 217 ? -11.008 34.719 28.047 1 61.06 217 ASP B C 1
ATOM 3897 O O . ASP B 1 217 ? -11.914 35.469 28.438 1 61.06 217 ASP B O 1
ATOM 3901 N N . GLN B 1 218 ? -10.844 34.562 26.781 1 56.41 218 GLN B N 1
ATOM 3902 C CA . GLN B 1 218 ? -11.992 34.875 25.953 1 56.41 218 GLN B CA 1
ATOM 3903 C C . GLN B 1 218 ? -13.102 33.844 26.125 1 56.41 218 GLN B C 1
ATOM 3905 O O . GLN B 1 218 ? -12.844 32.625 26.094 1 56.41 218 GLN B O 1
ATOM 3910 N N . PRO B 1 219 ? -14.273 34.25 26.625 1 52.41 219 PRO B N 1
ATOM 3911 C CA . PRO B 1 219 ? -15.43 33.375 26.812 1 52.41 219 PRO B CA 1
ATOM 3912 C C . PRO B 1 219 ? -15.609 32.375 25.672 1 52.41 219 PRO B C 1
ATOM 3914 O O . PRO B 1 219 ? -16.266 31.344 25.844 1 52.41 219 PRO B O 1
ATOM 3917 N N . ALA B 1 220 ? -15.211 32.75 24.609 1 52.69 220 ALA B N 1
ATOM 3918 C CA . ALA B 1 220 ? -15.398 32 23.359 1 52.69 220 ALA B CA 1
ATOM 3919 C C . ALA B 1 220 ? -14.656 30.656 23.406 1 52.69 220 ALA B C 1
ATOM 3921 O O . ALA B 1 220 ? -14.828 29.812 22.531 1 52.69 220 ALA B O 1
ATOM 3922 N N . ALA B 1 221 ? -13.875 30.5 24.375 1 55.06 221 ALA B N 1
ATOM 3923 C CA . ALA B 1 221 ? -13.023 29.312 24.516 1 55.06 221 ALA B CA 1
ATOM 3924 C C . ALA B 1 221 ? -13.852 28.062 24.766 1 55.06 221 ALA B C 1
ATOM 3926 O O . ALA B 1 221 ? -13.43 26.953 24.453 1 55.06 221 ALA B O 1
ATOM 3927 N N . SER B 1 222 ? -14.984 28.234 25.484 1 54.75 222 SER B N 1
ATOM 3928 C CA . SER B 1 222 ? -15.82 27.094 25.859 1 54.75 222 SER B CA 1
ATOM 3929 C C . SER B 1 222 ? -16.812 26.766 24.766 1 54.75 222 SER B C 1
ATOM 3931 O O . SER B 1 222 ? -17.375 25.656 24.734 1 54.75 222 SER B O 1
ATOM 3933 N N . THR B 1 223 ? -17 27.797 23.812 1 64.69 223 THR B N 1
ATOM 3934 C CA . THR B 1 223 ? -18.125 27.547 22.906 1 64.69 223 THR B CA 1
ATOM 3935 C C . THR B 1 223 ? -17.641 27.5 21.453 1 64.69 223 THR B C 1
ATOM 3937 O O . THR B 1 223 ? -16.797 28.281 21.047 1 64.69 223 THR B O 1
ATOM 3940 N N . LEU B 1 224 ? -17.859 26.391 20.75 1 73 224 LEU B N 1
ATOM 3941 C CA . LEU B 1 224 ? -17.594 26.312 19.328 1 73 224 LEU B CA 1
ATOM 3942 C C . LEU B 1 224 ? -18.4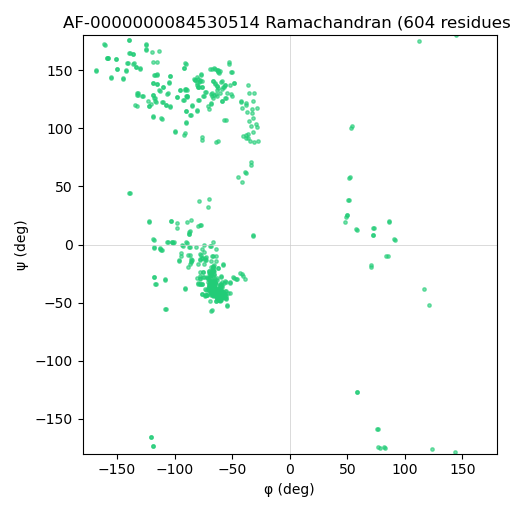06 27.344 18.562 1 73 224 LEU B C 1
ATOM 3944 O O . LEU B 1 224 ? -19.562 27.625 18.906 1 73 224 LEU B O 1
ATOM 3948 N N . PRO B 1 225 ? -17.703 28.047 17.625 1 68.75 225 PRO B N 1
ATOM 3949 C CA . PRO B 1 225 ? -18.484 28.922 16.766 1 68.75 225 PRO B CA 1
ATOM 3950 C C . PRO B 1 225 ? -19.656 28.203 16.094 1 68.75 225 PRO B C 1
ATOM 3952 O O . PRO B 1 225 ? -19.656 26.969 16.016 1 68.75 225 PRO B O 1
ATOM 3955 N N . ALA B 1 226 ? -20.656 29 15.703 1 73.5 226 ALA B N 1
ATOM 3956 C CA . ALA B 1 226 ? -21.859 28.453 15.078 1 73.5 226 ALA B CA 1
ATOM 3957 C C . ALA B 1 226 ? -21.531 27.781 13.75 1 73.5 226 ALA B C 1
ATOM 3959 O O . ALA B 1 226 ? -20.641 28.219 13.023 1 73.5 226 ALA B O 1
ATOM 3960 N N . LEU B 1 227 ? -22.125 26.656 13.594 1 76.88 227 LEU B N 1
ATOM 3961 C CA . LEU B 1 227 ? -22.031 25.969 12.312 1 76.88 227 LEU B CA 1
ATOM 3962 C C . LEU B 1 227 ? -22.984 26.594 11.289 1 76.88 227 LEU B C 1
ATOM 3964 O O . LEU B 1 227 ? -23.984 27.219 11.664 1 76.88 227 LEU B O 1
ATOM 3968 N N . PRO B 1 228 ? -22.531 26.734 10.008 1 65.88 228 PRO B N 1
ATOM 3969 C CA . PRO B 1 228 ? -23.422 27.297 8.984 1 65.88 228 PRO B CA 1
ATOM 3970 C C . PRO B 1 228 ? -24.844 26.766 9.078 1 65.88 228 PRO B C 1
ATOM 3972 O O . PRO B 1 228 ? -25.047 25.562 9.32 1 65.88 228 PRO B O 1
ATOM 3975 N N . ALA B 1 229 ? -25.812 27.844 9.219 1 56.75 229 ALA B N 1
ATOM 3976 C CA . ALA B 1 229 ? -27.25 27.578 9.227 1 56.75 229 ALA B CA 1
ATOM 3977 C C . ALA B 1 229 ? -27.719 27.094 7.855 1 56.75 229 ALA B C 1
ATOM 3979 O O . ALA B 1 229 ? -27.188 27.5 6.824 1 56.75 229 ALA B O 1
ATOM 3980 N N . GLY B 1 230 ? -28.469 25.969 7.848 1 54.94 230 GLY B N 1
ATOM 3981 C CA . GLY B 1 230 ? -29.141 25.562 6.629 1 54.94 230 GLY B CA 1
ATOM 3982 C C . GLY B 1 230 ? -28.719 24.172 6.156 1 54.94 230 GLY B C 1
ATOM 3983 O O . GLY B 1 230 ? -29.328 23.609 5.246 1 54.94 230 GLY B O 1
ATOM 3984 N N . ALA B 1 231 ? -27.359 24.109 6.082 1 54.62 231 ALA B N 1
ATOM 3985 C CA . ALA B 1 231 ? -26.984 22.859 5.418 1 54.62 231 ALA B CA 1
ATOM 3986 C C . ALA B 1 231 ? -27.484 21.656 6.203 1 54.62 231 ALA B C 1
ATOM 3988 O O . ALA B 1 231 ? -27.734 21.734 7.406 1 54.62 231 ALA B O 1
ATOM 3989 N N . GLU B 1 232 ? -28.125 20.75 5.547 1 61.72 232 GLU B N 1
ATOM 3990 C CA . GLU B 1 232 ? -28.547 19.453 6.055 1 61.72 232 GLU B CA 1
ATOM 3991 C C . GLU B 1 232 ? -27.438 18.766 6.836 1 61.72 232 GLU B C 1
ATOM 3993 O O . GLU B 1 232 ? -26.828 17.812 6.359 1 61.72 232 GLU B O 1
ATOM 3998 N N . LEU B 1 233 ? -27.078 19.578 7.836 1 72.62 233 LEU B N 1
ATOM 3999 C CA . LEU B 1 233 ? -26.094 18.938 8.688 1 72.62 233 LEU B CA 1
ATOM 4000 C C . LEU B 1 233 ? -26.766 17.984 9.68 1 72.62 233 LEU B C 1
ATOM 4002 O O . LEU B 1 233 ? -27.891 18.234 10.133 1 72.62 233 LEU B O 1
ATOM 4006 N N . PRO B 1 234 ? -26.109 16.891 9.828 1 72.56 234 PRO B N 1
ATOM 4007 C CA . PRO B 1 234 ? -26.656 16 10.852 1 72.56 234 PRO B CA 1
ATOM 4008 C C . PRO B 1 234 ? -26.891 16.703 12.188 1 72.56 234 PRO B C 1
ATOM 4010 O O . PRO B 1 234 ? -26.109 17.562 12.586 1 72.56 234 PRO B O 1
ATOM 4013 N N . PRO B 1 235 ? -28.125 16.516 12.727 1 69.44 235 PRO B N 1
ATOM 4014 C CA . PRO B 1 235 ? -28.484 17.203 13.961 1 69.44 235 PRO B CA 1
ATOM 4015 C C . PRO B 1 235 ? -27.422 17.062 15.055 1 69.44 235 PRO B C 1
ATOM 4017 O O . PRO B 1 235 ? -27.234 17.969 15.859 1 69.44 235 PRO B O 1
ATOM 4020 N N . ASN B 1 236 ? -26.75 15.945 14.945 1 83.31 236 ASN B N 1
ATOM 4021 C CA . ASN B 1 236 ? -25.812 15.703 16.047 1 83.31 236 ASN B CA 1
ATOM 4022 C C . ASN B 1 236 ? -24.406 16.125 15.672 1 83.31 236 ASN B C 1
ATOM 4024 O O . ASN B 1 236 ? -23.453 15.867 16.422 1 83.31 236 ASN B O 1
ATOM 4028 N N . LEU B 1 237 ? -24.344 16.844 14.648 1 90.44 237 LEU B N 1
ATOM 4029 C CA . LEU B 1 237 ? -23 17.219 14.195 1 90.44 237 LEU B CA 1
ATOM 4030 C C . LEU B 1 237 ? -22.375 18.25 15.133 1 90.44 237 LEU B C 1
ATOM 4032 O O . LEU B 1 237 ? -21.203 18.141 15.477 1 90.44 237 LEU B O 1
ATOM 4036 N N . ALA B 1 238 ? -23.172 19.172 15.492 1 87.56 238 ALA B N 1
ATOM 4037 C CA . ALA B 1 238 ? -22.672 20.203 16.391 1 87.56 238 ALA B CA 1
ATOM 4038 C C . ALA B 1 238 ? -22.203 19.594 17.703 1 87.56 238 ALA B C 1
ATOM 4040 O O . ALA B 1 238 ? -21.141 19.984 18.234 1 87.56 238 ALA B O 1
ATOM 4041 N N . LEU B 1 239 ? -22.953 18.688 18.156 1 88.44 239 LEU B N 1
ATOM 4042 C CA . LEU B 1 239 ? -22.578 18.016 19.406 1 88.44 239 LEU B CA 1
ATOM 4043 C C . LEU B 1 239 ? -21.312 17.188 19.234 1 88.44 239 LEU B C 1
ATOM 4045 O O . LEU B 1 239 ? -20.453 17.188 20.109 1 88.44 239 LEU B O 1
ATOM 4049 N N . LEU B 1 240 ? -21.266 16.547 18.156 1 94 240 LEU B N 1
ATOM 4050 C CA . LEU B 1 240 ? -20.078 15.75 17.875 1 94 240 LEU B CA 1
ATOM 4051 C C . LEU B 1 240 ? -18.828 16.625 17.828 1 94 240 LEU B C 1
ATOM 4053 O O . LEU B 1 240 ? -17.812 16.297 18.453 1 94 240 LEU B O 1
ATOM 4057 N N . LEU B 1 241 ? -18.875 17.734 17.141 1 94.88 241 LEU B N 1
ATOM 4058 C CA . LEU B 1 241 ? -17.719 18.609 17 1 94.88 241 LEU B CA 1
ATOM 4059 C C . LEU B 1 241 ? -17.359 19.25 18.344 1 94.88 241 LEU B C 1
ATOM 4061 O O . LEU B 1 241 ? -16.172 19.391 18.656 1 94.88 241 LEU B O 1
ATOM 4065 N N . ARG B 1 242 ? -18.312 19.562 19.094 1 91.5 242 ARG B N 1
ATOM 4066 C CA . ARG B 1 242 ? -18.062 20.125 20.406 1 91.5 242 ARG B CA 1
ATOM 4067 C C . ARG B 1 242 ? -17.328 19.125 21.297 1 91.5 242 ARG B C 1
ATOM 4069 O O . ARG B 1 242 ? -16.359 19.469 21.969 1 91.5 242 ARG B O 1
ATOM 4076 N N . SER B 1 243 ? -17.859 17.922 21.219 1 94.38 243 SER B N 1
ATOM 4077 C CA . SER B 1 243 ? -17.219 16.875 22.031 1 94.38 243 SER B CA 1
ATOM 4078 C C . SER B 1 243 ? -15.805 16.578 21.547 1 94.38 243 SER B C 1
ATOM 4080 O O . SER B 1 243 ? -14.883 16.484 22.344 1 94.38 243 SER B O 1
ATOM 4082 N N . ALA B 1 244 ? -15.664 16.516 20.328 1 96.81 244 ALA B N 1
ATOM 4083 C CA . ALA B 1 244 ? -14.375 16.156 19.734 1 96.81 244 ALA B CA 1
ATOM 4084 C C . ALA B 1 244 ? -13.344 17.266 19.969 1 96.81 244 ALA B C 1
ATOM 4086 O O . ALA B 1 244 ? -12.141 17 20 1 96.81 244 ALA B O 1
ATOM 4087 N N . MET B 1 245 ? -13.766 18.484 20.156 1 95.12 245 MET B N 1
ATOM 4088 C CA . MET B 1 245 ? -12.859 19.609 20.375 1 95.12 245 MET B CA 1
ATOM 4089 C C . MET B 1 245 ? -12.82 20 21.859 1 95.12 245 MET B C 1
ATOM 4091 O O . MET B 1 245 ? -12.469 21.125 22.203 1 95.12 245 MET B O 1
ATOM 4095 N N . SER B 1 246 ? -13.219 19.078 22.609 1 92.75 246 SER B N 1
ATOM 4096 C CA . SER B 1 246 ? -13.188 19.312 24.047 1 92.75 246 SER B CA 1
ATOM 4097 C C . SER B 1 246 ? -11.75 19.453 24.547 1 92.75 246 SER B C 1
ATOM 4099 O O . SER B 1 246 ? -10.828 18.859 24 1 92.75 246 SER B O 1
ATOM 4101 N N . VAL B 1 247 ? -11.602 20.188 25.594 1 90.62 247 VAL B N 1
ATOM 4102 C CA . VAL B 1 247 ? -10.305 20.359 26.234 1 90.62 247 VAL B CA 1
ATOM 4103 C C . VAL B 1 247 ? -9.859 19.047 26.875 1 90.62 247 VAL B C 1
ATOM 4105 O O . VAL B 1 247 ? -8.688 18.672 26.797 1 90.62 247 VAL B O 1
ATOM 4108 N N . GLU B 1 248 ? -10.781 18.359 27.453 1 91 248 GLU B N 1
ATOM 4109 C CA . GLU B 1 248 ? -10.5 17.094 28.125 1 91 248 GLU B CA 1
ATOM 4110 C C . GLU B 1 248 ? -10.508 15.938 27.125 1 91 248 GLU B C 1
ATOM 4112 O O . GLU B 1 248 ? -11.547 15.609 26.547 1 91 248 GLU B O 1
ATOM 4117 N N . PRO B 1 249 ? -9.453 15.266 27 1 94.44 249 PRO B N 1
ATOM 4118 C CA . PRO B 1 249 ? -9.383 14.172 26.016 1 94.44 249 PRO B CA 1
ATOM 4119 C C . PRO B 1 249 ? -10.445 13.094 26.266 1 94.44 249 PRO B C 1
ATOM 4121 O O . PRO B 1 249 ? -10.938 12.484 25.312 1 94.44 249 PRO B O 1
ATOM 4124 N N . ALA B 1 250 ? -10.828 12.844 27.5 1 95 250 ALA B N 1
ATOM 4125 C CA . ALA B 1 250 ? -11.773 11.781 27.844 1 95 250 ALA B CA 1
ATOM 4126 C C . ALA B 1 250 ? -13.164 12.078 27.281 1 95 250 ALA B C 1
ATOM 4128 O O . ALA B 1 250 ? -14 11.18 27.156 1 95 250 ALA B O 1
ATOM 4129 N N . ASP B 1 251 ? -13.453 13.312 26.922 1 95.12 251 ASP B N 1
ATOM 4130 C CA . ASP B 1 251 ? -14.75 13.727 26.406 1 95.12 251 ASP B CA 1
ATOM 4131 C C . ASP B 1 251 ? -14.836 13.531 24.891 1 95.12 251 ASP B C 1
ATOM 4133 O O . ASP B 1 251 ? -15.914 13.641 24.297 1 95.12 251 ASP B O 1
ATOM 4137 N N . ARG B 1 252 ? -13.758 13.219 24.312 1 96.75 252 ARG B N 1
ATOM 4138 C CA . ARG B 1 252 ? -13.695 13.086 22.859 1 96.75 252 ARG B CA 1
ATOM 4139 C C . ARG B 1 252 ? -13.977 11.648 22.422 1 96.75 252 ARG B C 1
ATOM 4141 O O . ARG B 1 252 ? -13.836 10.719 23.219 1 96.75 252 ARG B O 1
ATOM 4148 N N . PRO B 1 253 ? -14.453 11.516 21.109 1 97.56 253 PRO B N 1
ATOM 4149 C CA . PRO B 1 253 ? -14.469 10.141 20.609 1 97.56 253 PRO B CA 1
ATOM 4150 C C . PRO B 1 253 ? -13.156 9.406 20.859 1 97.56 253 PRO B C 1
ATOM 4152 O O . PRO B 1 253 ? -12.078 9.984 20.672 1 97.56 253 PRO B O 1
ATOM 4155 N N . ALA B 1 254 ? -13.227 8.188 21.234 1 97.12 254 ALA B N 1
ATOM 4156 C CA . ALA B 1 254 ? -12.062 7.438 21.703 1 97.12 254 ALA B CA 1
ATOM 4157 C C . ALA B 1 254 ? -11.109 7.121 20.562 1 97.12 254 ALA B C 1
ATOM 4159 O O . ALA B 1 254 ? -9.906 6.941 20.781 1 97.12 254 ALA B O 1
ATOM 4160 N N . THR B 1 255 ? -11.664 6.996 19.344 1 98.19 255 THR B N 1
ATOM 4161 C CA . THR B 1 255 ? -10.828 6.641 18.219 1 98.19 255 THR B CA 1
ATOM 4162 C C . THR B 1 255 ? -11.164 7.508 17 1 98.19 255 THR B C 1
ATOM 4164 O O . THR B 1 255 ? -12.266 8.055 16.906 1 98.19 255 THR B O 1
ATOM 4167 N N . ALA B 1 256 ? -10.164 7.605 16.156 1 98.31 256 ALA B N 1
ATOM 4168 C CA . ALA B 1 256 ? -10.398 8.32 14.906 1 98.31 256 ALA B CA 1
ATOM 4169 C C . ALA B 1 256 ? -11.508 7.66 14.094 1 98.31 256 ALA B C 1
ATOM 4171 O O . ALA B 1 256 ? -12.297 8.344 13.438 1 98.31 256 ALA B O 1
ATOM 4172 N N . GLN B 1 257 ? -11.562 6.371 14.195 1 97.94 257 GLN B N 1
ATOM 4173 C CA . GLN B 1 257 ? -12.617 5.641 13.508 1 97.94 257 GLN B CA 1
ATOM 4174 C C . GLN B 1 257 ? -13.992 6.004 14.062 1 97.94 257 GLN B C 1
ATOM 4176 O O . GLN B 1 257 ? -14.938 6.219 13.297 1 97.94 257 GLN B O 1
ATOM 4181 N N . ALA B 1 258 ? -14.078 5.98 15.32 1 97.62 258 ALA B N 1
ATOM 4182 C CA . ALA B 1 258 ? -15.352 6.336 15.938 1 97.62 258 ALA B CA 1
ATOM 4183 C C . ALA B 1 258 ? -15.805 7.727 15.508 1 97.62 258 ALA B C 1
ATOM 4185 O O . ALA B 1 258 ? -17 7.945 15.25 1 97.62 258 ALA B O 1
ATOM 4186 N N . PHE B 1 259 ? -14.945 8.633 15.484 1 98.06 259 PHE B N 1
ATOM 4187 C CA . PHE B 1 259 ? -15.25 9.984 15.031 1 98.06 259 PHE B CA 1
ATOM 4188 C C . PHE B 1 259 ? -15.727 9.977 13.578 1 98.06 259 PHE B C 1
ATOM 4190 O O . PHE B 1 259 ? -16.75 10.57 13.258 1 98.06 259 PHE B O 1
ATOM 4197 N N . ALA B 1 260 ? -14.984 9.273 12.719 1 97.5 260 ALA B N 1
ATOM 4198 C CA . ALA B 1 260 ? -15.312 9.188 11.297 1 97.5 260 ALA B CA 1
ATOM 4199 C C . ALA B 1 260 ? -16.703 8.578 11.094 1 97.5 260 ALA B C 1
ATOM 4201 O O . ALA B 1 260 ? -17.5 9.102 10.312 1 97.5 260 ALA B O 1
ATOM 4202 N N . ASP B 1 261 ? -16.938 7.512 11.789 1 95.94 261 ASP B N 1
ATOM 4203 C CA . ASP B 1 261 ? -18.234 6.844 11.688 1 95.94 261 ASP B CA 1
ATOM 4204 C C . ASP B 1 261 ? -19.375 7.781 12.086 1 95.94 261 ASP B C 1
ATOM 4206 O O . ASP B 1 261 ? -20.438 7.785 11.461 1 95.94 261 ASP B O 1
ATOM 4210 N N . ALA B 1 262 ? -19.156 8.516 13.102 1 94.81 262 ALA B N 1
ATOM 4211 C CA . ALA B 1 262 ? -20.172 9.438 13.602 1 94.81 262 ALA B CA 1
ATOM 4212 C C . ALA B 1 262 ? -20.469 10.531 12.586 1 94.81 262 ALA B C 1
ATOM 4214 O O . ALA B 1 262 ? -21.609 11.008 12.492 1 94.81 262 ALA B O 1
ATOM 4215 N N . LEU B 1 263 ? -19.5 10.914 11.852 1 95.12 263 LEU B N 1
ATOM 4216 C CA . LEU B 1 263 ? -19.688 11.945 10.836 1 95.12 263 LEU B CA 1
ATOM 4217 C C . LEU B 1 263 ? -20.641 11.469 9.734 1 95.12 263 LEU B C 1
ATOM 4219 O O . LEU B 1 263 ? -21.344 12.273 9.125 1 95.12 263 LEU B O 1
ATOM 4223 N N . LEU B 1 264 ? -20.578 10.172 9.492 1 91.5 264 LEU B N 1
ATOM 4224 C CA . LEU B 1 264 ? -21.344 9.617 8.383 1 91.5 264 LEU B CA 1
ATOM 4225 C C . LEU B 1 264 ? -22.688 9.094 8.859 1 91.5 264 LEU B C 1
ATOM 4227 O O . LEU B 1 264 ? -23.484 8.594 8.055 1 91.5 264 LEU B O 1
ATOM 4231 N N . ALA B 1 265 ? -22.938 9.047 10.047 1 83.88 265 ALA B N 1
ATOM 4232 C CA . ALA B 1 265 ? -24.219 8.547 10.57 1 83.88 265 ALA B CA 1
ATOM 4233 C C . ALA B 1 265 ? -25.391 9.305 9.977 1 83.88 265 ALA B C 1
ATOM 4235 O O . ALA B 1 265 ? -25.344 10.531 9.836 1 83.88 265 ALA B O 1
ATOM 4236 N N . PRO B 1 266 ? -26.344 8.445 9.398 1 69.25 266 PRO B N 1
ATOM 4237 C CA . PRO B 1 266 ? -27.484 9.07 8.75 1 69.25 266 PRO B CA 1
ATOM 4238 C C . PRO B 1 266 ? -28.266 10 9.68 1 69.25 266 PRO B C 1
ATOM 4240 O O . PRO B 1 266 ? -28.234 9.82 10.898 1 69.25 266 PRO B O 1
ATOM 4243 N N . VAL B 1 267 ? -28.625 11.109 9.141 1 60.5 267 VAL B N 1
ATOM 4244 C CA . VAL B 1 267 ? -29.562 11.984 9.82 1 60.5 267 VAL B CA 1
ATOM 4245 C C . VAL B 1 267 ? -30.859 11.234 10.102 1 60.5 267 VAL B C 1
ATOM 4247 O O . VAL B 1 267 ? -31.438 10.609 9.195 1 60.5 267 VAL B O 1
ATOM 4250 N N . PRO B 1 268 ? -31.078 10.906 11.281 1 53.25 268 PRO B N 1
ATOM 4251 C CA . PRO B 1 268 ? -32.406 10.281 11.461 1 53.25 268 PRO B CA 1
ATOM 4252 C C . PRO B 1 268 ? -33.469 10.93 10.602 1 53.25 268 PRO B C 1
ATOM 4254 O O . PRO B 1 268 ? -33.531 12.156 10.492 1 53.25 268 PRO B O 1
ATOM 4257 N N . GLN B 1 269 ? -33.688 10.367 9.461 1 46.47 269 GLN B N 1
ATOM 4258 C CA . GLN B 1 269 ? -34.875 10.883 8.766 1 46.47 269 GLN B CA 1
ATOM 4259 C C . GLN B 1 269 ? -36.031 11.117 9.734 1 46.47 269 GLN B C 1
ATOM 4261 O O . GLN B 1 269 ? -36.375 10.234 10.516 1 46.47 269 GLN B O 1
ATOM 4266 N N . SER B 1 270 ? -36.156 12.266 10.219 1 44.25 270 SER B N 1
ATOM 4267 C CA . SER B 1 270 ? -37.438 12.547 10.898 1 44.25 270 SER B CA 1
ATOM 4268 C C . SER B 1 270 ? -38.594 11.914 10.172 1 44.25 270 SER B C 1
ATOM 4270 O O . SER B 1 270 ? -38.969 12.344 9.07 1 44.25 270 SER B O 1
ATOM 4272 N N . GLY B 1 271 ? -38.656 10.633 10.031 1 43.09 271 GLY B N 1
ATOM 4273 C CA . GLY B 1 271 ? -39.938 10.172 9.539 1 43.09 271 GLY B CA 1
ATOM 4274 C C . GLY B 1 271 ? -41.094 10.969 10.078 1 43.09 271 GLY B C 1
ATOM 4275 O O . GLY B 1 271 ? -40.969 11.688 11.07 1 43.09 271 GLY B O 1
ATOM 4276 N N . PRO B 1 272 ? -42.094 11.328 9.211 1 43.41 272 PRO B N 1
ATOM 4277 C CA . PRO B 1 272 ? -43.25 11.977 9.773 1 43.41 272 PRO B CA 1
ATOM 4278 C C . PRO B 1 272 ? -43.656 11.398 11.133 1 43.41 272 PRO B C 1
ATOM 4280 O O . PRO B 1 272 ? -43.375 10.227 11.406 1 43.41 272 PRO B O 1
ATOM 4283 N N . PRO B 1 273 ? -43.688 12.188 12.102 1 35.16 273 PRO B N 1
ATOM 4284 C CA . PRO B 1 273 ? -44.156 11.641 13.375 1 35.16 273 PRO B CA 1
ATOM 4285 C C . PRO B 1 273 ? -45.25 10.586 13.188 1 35.16 273 PRO B C 1
ATOM 4287 O O . PRO B 1 273 ? -46.188 10.812 12.445 1 35.16 273 PRO B O 1
ATOM 4290 N N . ARG B 1 274 ? -44.781 9.391 13.047 1 39.25 274 ARG B N 1
ATOM 4291 C CA . ARG B 1 274 ? -45.875 8.406 13.039 1 39.25 274 ARG B CA 1
ATOM 4292 C C . ARG B 1 274 ? -47.031 8.859 13.914 1 39.25 274 ARG B C 1
ATOM 4294 O O . ARG B 1 274 ? -46.812 9.312 15.047 1 39.25 274 ARG B O 1
ATOM 4301 N N . GLU B 1 275 ? -48.219 9.273 13.367 1 36.75 275 GLU B N 1
ATOM 4302 C CA . GLU B 1 275 ? -49.469 9.633 14.062 1 36.75 275 GLU B CA 1
ATOM 4303 C C . GLU B 1 275 ? -49.625 8.82 15.344 1 36.75 275 GLU B C 1
ATOM 4305 O O . GLU B 1 275 ? -49.5 7.594 15.328 1 36.75 275 GLU B O 1
ATOM 4310 N N . GLY B 1 276 ? -49.25 9.375 16.484 1 36.41 276 GLY B N 1
ATOM 4311 C CA . GLY B 1 276 ? -49.375 8.844 17.828 1 36.41 276 GLY B CA 1
ATOM 4312 C C . GLY B 1 276 ? -50.625 7.988 18 1 36.41 276 GLY B C 1
ATOM 4313 O O . GLY B 1 276 ? -51.625 8.18 17.297 1 36.41 276 GLY B O 1
ATOM 4314 N N . PRO B 1 277 ? -50.406 6.691 18.219 1 39.44 277 PRO B N 1
ATOM 4315 C CA . PRO B 1 277 ? -51.656 5.953 18.422 1 39.44 277 PRO B CA 1
ATOM 4316 C C . PRO B 1 277 ? -52.719 6.77 19.172 1 39.44 277 PRO B C 1
ATOM 4318 O O . PRO B 1 277 ? -52.375 7.715 19.891 1 39.44 277 PRO B O 1
ATOM 4321 N N . GLY B 1 278 ? -53.938 6.891 18.766 1 35 278 GLY B N 1
ATOM 4322 C CA . GLY B 1 278 ? -55.125 7.516 19.344 1 35 278 GLY B CA 1
ATOM 4323 C C . GLY B 1 278 ? -55.219 7.348 20.859 1 35 278 GLY B C 1
ATOM 4324 O O . GLY B 1 278 ? -54.812 6.312 21.391 1 35 278 GLY B O 1
ATOM 4325 N N . TRP B 1 279 ? -55.125 8.43 21.688 1 33 279 TRP B N 1
ATOM 4326 C CA . TRP B 1 279 ? -55.281 8.656 23.109 1 33 279 TRP B CA 1
ATOM 4327 C C . TRP B 1 279 ? -56.406 7.789 23.688 1 33 279 TRP B C 1
ATOM 4329 O O . TRP B 1 279 ? -57.469 7.707 23.125 1 33 279 TRP B O 1
ATOM 4339 N N . LEU B 1 280 ? -56.031 6.609 24.25 1 34.41 280 LEU B N 1
ATOM 4340 C CA . LEU B 1 280 ? -57.031 5.848 25 1 34.41 280 LEU B CA 1
ATOM 4341 C C . LEU B 1 280 ? -57.875 6.773 25.859 1 34.41 280 LEU B C 1
ATOM 4343 O O . LEU B 1 280 ? -57.375 7.75 26.422 1 34.41 280 LEU B O 1
ATOM 4347 N N . THR B 1 281 ? -59.219 6.938 25.719 1 34.97 281 THR B N 1
ATOM 4348 C CA . THR B 1 281 ? -60.25 7.758 26.328 1 34.97 281 THR B CA 1
ATOM 4349 C C . THR B 1 281 ? -60.25 7.594 27.844 1 34.97 281 THR B C 1
ATOM 4351 O O . THR B 1 281 ? -59.844 6.551 28.359 1 34.97 281 THR B O 1
ATOM 4354 N N . PRO B 1 282 ? -60.25 8.688 28.766 1 35.25 282 PRO B N 1
ATOM 4355 C CA . PRO B 1 282 ? -60.156 8.898 30.219 1 35.25 282 PRO B CA 1
ATOM 4356 C C . PRO B 1 282 ? -61 7.922 31.016 1 35.25 282 PRO B C 1
ATOM 4358 O O . PRO B 1 282 ? -60.938 7.91 32.25 1 35.25 282 PRO B O 1
ATOM 4361 N N . ARG B 1 283 ? -62 7.383 30.469 1 33.28 283 ARG B N 1
ATOM 4362 C CA . ARG B 1 283 ? -63.094 6.84 31.281 1 33.28 283 ARG B CA 1
ATOM 4363 C C . ARG B 1 283 ? -62.625 5.633 32.094 1 33.28 283 ARG B C 1
ATOM 4365 O O . ARG B 1 283 ? -63.281 5.238 33.062 1 33.28 283 ARG B O 1
ATOM 4372 N N . ALA B 1 284 ? -61.625 4.848 31.5 1 32.44 284 ALA B N 1
ATOM 4373 C CA . ALA B 1 284 ? -61.562 3.549 32.156 1 32.44 284 ALA B CA 1
ATOM 4374 C C . ALA B 1 284 ? -60.781 3.635 33.469 1 32.44 284 ALA B C 1
ATOM 4376 O O . ALA B 1 284 ? -60.656 2.654 34.219 1 32.44 284 ALA B O 1
ATOM 4377 N N . VAL B 1 285 ? -60 4.734 33.625 1 31.27 285 VAL B N 1
ATOM 4378 C CA . VAL B 1 285 ? -59.062 4.699 34.75 1 31.27 285 VAL B CA 1
ATOM 4379 C C . VAL B 1 285 ? -59.812 4.879 36.062 1 31.27 285 VAL B C 1
ATOM 4381 O O . VAL B 1 285 ? -59.188 4.836 37.125 1 31.27 285 VAL B O 1
ATOM 4384 N N . GLY B 1 286 ? -61.062 5.254 36.062 1 28.53 286 GLY B N 1
ATOM 4385 C CA . GLY B 1 286 ? -61.625 5.707 37.312 1 28.53 286 GLY B CA 1
ATOM 4386 C C . GLY B 1 286 ? -61.688 4.621 38.375 1 28.53 286 GLY B C 1
ATOM 4387 O O . GLY B 1 286 ? -61.656 4.918 39.594 1 28.53 286 GLY B O 1
ATOM 4388 N N . LEU B 1 287 ? -62 3.42 38.031 1 28.08 287 LEU B N 1
ATOM 4389 C CA . LEU B 1 287 ? -62.688 2.586 39.031 1 28.08 287 LEU B CA 1
ATOM 4390 C C . LEU B 1 287 ? -61.719 1.986 40.031 1 28.08 287 LEU B C 1
ATOM 4392 O O . LEU B 1 287 ? -62.125 1.466 41.062 1 28.08 287 LEU B O 1
ATOM 4396 N N . ALA B 1 288 ? -60.469 1.759 39.625 1 29.66 288 ALA B N 1
ATOM 4397 C CA . ALA B 1 288 ? -59.812 0.728 40.406 1 29.66 288 ALA B CA 1
ATOM 4398 C C . ALA B 1 288 ? -59.281 1.297 41.719 1 29.66 288 ALA B C 1
ATOM 4400 O O . ALA B 1 288 ? -58.688 0.579 42.531 1 29.66 288 ALA B O 1
ATOM 4401 N N . SER B 1 289 ? -59.438 2.621 41.938 1 26.45 289 SER B N 1
ATOM 4402 C CA . SER B 1 289 ? -58.719 3.232 43.062 1 26.45 289 SER B CA 1
ATOM 4403 C C . SER B 1 289 ? -59.25 2.725 44.406 1 26.45 289 SER B C 1
ATOM 4405 O O . SER B 1 289 ? -58.688 3.033 45.438 1 26.45 289 SER B O 1
ATOM 4407 N N . ALA B 1 290 ? -60.406 2.234 44.469 1 28.77 290 ALA B N 1
ATOM 4408 C CA . ALA B 1 290 ? -61.094 2.314 45.75 1 28.77 290 ALA B CA 1
ATOM 4409 C C . ALA B 1 290 ? -60.5 1.304 46.75 1 28.77 290 ALA B C 1
ATOM 4411 O O . ALA B 1 290 ? -60.719 1.424 47.938 1 28.77 290 ALA B O 1
ATOM 4412 N N . ALA B 1 291 ? -59.969 0.234 46.25 1 29.61 291 ALA B N 1
ATOM 4413 C CA . ALA B 1 291 ? -60 -0.903 47.156 1 29.61 291 ALA B CA 1
ATOM 4414 C C . ALA B 1 291 ? -58.906 -0.781 48.219 1 29.61 291 ALA B C 1
ATOM 4416 O O . ALA B 1 291 ? -58.938 -1.482 49.219 1 29.61 291 ALA B O 1
ATOM 4417 N N . VAL B 1 292 ? -57.844 -0.038 47.969 1 29.77 292 VAL B N 1
ATOM 4418 C CA . VAL B 1 292 ? -56.656 -0.32 48.75 1 29.77 292 VAL B CA 1
ATOM 4419 C C . VAL B 1 292 ? -56.812 0.29 50.156 1 29.77 292 VAL B C 1
ATOM 4421 O O . VAL B 1 292 ? -55.938 0.093 51 1 29.77 292 VAL B O 1
ATOM 4424 N N . PHE B 1 293 ? -57.781 1.045 50.438 1 27.98 293 PHE B N 1
ATOM 4425 C CA . PHE B 1 293 ? -57.625 1.867 51.625 1 27.98 293 PHE B CA 1
ATOM 4426 C C . PHE B 1 293 ? -57.688 1.011 52.875 1 27.98 293 PHE B C 1
ATOM 4428 O O . PHE B 1 293 ? -57.094 1.361 53.906 1 27.98 293 PHE B O 1
ATOM 4435 N N . THR B 1 294 ? -58.406 -0.023 52.906 1 29.3 294 THR B N 1
ATOM 4436 C CA . THR B 1 294 ? -58.969 -0.417 54.219 1 29.3 294 THR B CA 1
ATOM 4437 C C . THR B 1 294 ? -57.906 -1.11 55.062 1 29.3 294 THR B C 1
ATOM 4439 O O . THR B 1 294 ? -58 -1.106 56.281 1 29.3 294 THR B O 1
ATOM 4442 N N . ALA B 1 295 ? -56.969 -1.71 54.438 1 30.83 295 ALA B N 1
ATOM 4443 C CA . ALA B 1 295 ? -56.312 -2.752 55.219 1 30.83 295 ALA B CA 1
ATOM 4444 C C . ALA B 1 295 ? -55.375 -2.148 56.281 1 30.83 295 ALA B C 1
ATOM 4446 O O . ALA B 1 295 ? -54.969 -2.828 57.219 1 30.83 295 ALA B O 1
ATOM 4447 N N . ALA B 1 296 ? -55.062 -0.911 56.094 1 29.47 296 ALA B N 1
ATOM 4448 C CA . ALA B 1 296 ? -53.938 -0.475 56.906 1 29.47 296 ALA B CA 1
ATOM 4449 C C . ALA B 1 296 ? -54.312 -0.321 58.375 1 29.47 296 ALA B C 1
ATOM 4451 O O . ALA B 1 296 ? -53.469 -0.199 59.25 1 29.47 296 ALA B O 1
ATOM 4452 N N . THR B 1 297 ? -55.594 -0.335 58.625 1 31.02 297 THR B N 1
ATOM 4453 C CA . THR B 1 297 ? -55.875 0.112 60 1 31.02 297 THR B CA 1
ATOM 4454 C C . THR B 1 297 ? -55.375 -0.895 61.031 1 31.02 297 THR B C 1
ATOM 4456 O O . THR B 1 297 ? -54.969 -0.518 62.125 1 31.02 297 THR B O 1
ATOM 4459 N N . LEU B 1 298 ? -55.406 -2.18 60.656 1 33.75 298 LEU B N 1
ATOM 4460 C CA . LEU B 1 298 ? -55.469 -3.09 61.812 1 33.75 298 LEU B CA 1
ATOM 4461 C C . LEU B 1 298 ? -54.125 -3.18 62.5 1 33.75 298 LEU B C 1
ATOM 4463 O O . LEU B 1 298 ? -54.062 -3.41 63.719 1 33.75 298 LEU B O 1
ATOM 4467 N N . LEU B 1 299 ? -53.094 -2.957 61.688 1 34.28 299 LEU B N 1
ATOM 4468 C CA . LEU B 1 299 ? -51.875 -3.467 62.312 1 34.28 299 LEU B CA 1
ATOM 4469 C C . LEU B 1 299 ? -51.438 -2.557 63.469 1 34.28 299 LEU B C 1
ATOM 4471 O O . LEU B 1 299 ? -50.438 -2.857 64.125 1 34.28 299 LEU B O 1
ATOM 4475 N N . GLY B 1 300 ? -52.062 -1.375 63.5 1 30.83 300 GLY B N 1
ATOM 4476 C CA . GLY B 1 300 ? -51.531 -0.504 64.5 1 30.83 300 GLY B CA 1
ATOM 4477 C C . GLY B 1 300 ? -51.719 -1.061 65.938 1 30.83 300 GLY B C 1
ATOM 4478 O O . GLY B 1 300 ? -51.031 -0.659 66.875 1 30.83 300 GLY B O 1
ATOM 4479 N N . TRP B 1 301 ? -52.781 -1.851 66.125 1 38.5 301 TRP B N 1
ATOM 4480 C CA . TRP B 1 301 ? -53.156 -2.057 67.5 1 38.5 301 TRP B CA 1
ATOM 4481 C C . TRP B 1 301 ? -52.125 -2.902 68.25 1 38.5 301 TRP B C 1
ATOM 4483 O O . TRP B 1 301 ? -51.844 -2.678 69.375 1 38.5 301 TRP B O 1
ATOM 4493 N N . LEU B 1 302 ? -51.5 -3.863 67.438 1 34.72 302 LEU B N 1
ATOM 4494 C CA . LEU B 1 302 ? -50.875 -4.82 68.375 1 34.72 302 LEU B CA 1
ATOM 4495 C C . LEU B 1 302 ? -49.656 -4.203 69.062 1 34.72 302 LEU B C 1
ATOM 4497 O O . LEU B 1 302 ? -49.156 -4.746 70.062 1 34.72 302 LEU B O 1
ATOM 4501 N N . ARG B 1 303 ? -48.969 -3.215 68.312 1 30.84 303 ARG B N 1
ATOM 4502 C CA . ARG B 1 303 ? -47.719 -2.869 69 1 30.84 303 ARG B CA 1
ATOM 4503 C C . ARG B 1 303 ? -47.969 -1.92 70.125 1 30.84 303 ARG B C 1
ATOM 4505 O O . ARG B 1 303 ? -47.031 -1.412 70.75 1 30.84 303 ARG B O 1
ATOM 4512 N N . ARG B 1 304 ? -49.281 -1.744 70.625 1 24.84 304 ARG B N 1
ATOM 4513 C CA . ARG B 1 304 ? -49.219 -1.25 72 1 24.84 304 ARG B CA 1
ATOM 4514 C C . ARG B 1 304 ? -48.906 -2.373 72.938 1 24.84 304 ARG B C 1
ATOM 4516 O O . ARG B 1 304 ? -49.406 -3.49 72.812 1 24.84 304 ARG B O 1
#

InterPro domains:
  IPR000719 Protein kinase domain [PF00069] (9-260)
  IPR000719 Protein kinase domain [PS50011] (7-264)
  IPR000719 Protein kinase domain [SM00220] (7-264)
  IPR008271 Serine/threonine-protein kinase, active site [PS00108] (123-135)
  IPR011009 Protein kinase-like domain superfamily [SSF56112] (4-265)
  IPR017441 Protein kinase, ATP binding site [PS00107] (13-36)

Nearest PDB structures (foldseek):
  6c9f-assembly1_A  TM=8.046E-01  e=2.012E-15  Homo sapiens
  7jhh-assembly1_A  TM=8.185E-01  e=3.608E-15  Homo sapiens
  7m74-assembly1_A  TM=8.131E-01  e=2.261E-15  Homo sapiens
  4cfh-assembly1_A  TM=7.899E-01  e=5.302E-14  Rattus norvegicus
  7kac-assembly1_B  TM=7.545E-01  e=1.466E-14  Homo sapiens

Foldseek 3Di:
DDDDVQWAFDAWPDDDPFWTKTWTARPVVGDIKIKIKGDPVCLPPPVLVVLVVVQLVLQQVQDDPQAKHWDAWDADPSIIMTIIHDADQAWQVVQFQPDALVLLLLLLLLVLVQQQSCVVVVAALQADDRRQWGWHDDDPDIHIHGHDSLRSLVVCVVVVVPPPSHQQLQFALCSVVVVDDDGNLRVLLSSLQRSQRSQHVAGQQHRNHLNVVVVVVPPSSQAGPDGDPDRPAQPCSRVLSNQSNDNDSVSHDPGSNSSSVVSPDDRPPPPPPPPPPDPPPVVVVPPPPPPPPPPPVPVVPPVD/DDDDVQWAFDAWPDDDPFWTKTWTARPVVGDIKIKIKGDPVCLPPPVLVVLVVVQLVLQQVQDDPQAKHWDAWDADPSIIMTIIHDADQAWQVVQFQPDALVLLLLLLLLVLVQQQSCVVVVAALQADDRRQWGWHDDDDDIHIHGHDSLRSLVVCVVVVVPPPSHQQLQFALCSVVVVDDDGNLRVLLSSLQRSQRSQHVAGQQHRNHLNVVVVVPDPSSLPGPDGDPDRPAQPCSRVLSSQSNDNDSVSHDPGSNSSSVVSPDDRPPPPPPPPPPPDDDPPPPPDPPPDPPDPPPPPVPPVD

Secondary structure (DSSP, 8-state):
--EETTEEEEEEEEE-SSEEEEEEEETTTTEEEEEEEE-GGGTT-HHHHHHHHHHHHHHHH---TTB--EEEEEEETTEEEEEEE--TT-BGGGGTTTS-HHHHHHHHHHHHHHHHHHHHTT---S---GGGEEEPPSSSSPPEEE----HHHHHHHHTT-----S-GGG--HHHHTT-S---THHHHHHHHHHHHHHHHSS-TT-TTHHHHHHHTT-GGGTSPPPP-TTS---TTHHHHHHHHT-SSGGGS-SSHHHHHHHHH-----------------TTGGGGGGGGGGGGGGGGGTTT-/--EETTEEEEEEEEE-SSEEEEEEEETTTTEEEEEEEE-GGGTT-HHHHHHHHHHHHHHHH---TTB--EEEEEEETTEEEEEEE--TT-BGGGGTTTS-HHHHHHHHHHHHHHHHHHHHTT---S---GGGEEE--SSSSPPEEE----HHHHHHHHTT-----S-GGG--HHHHTT-S---THHHHHHHHHHHHHHHHSS-TT-TTHHHHHHHTT-GGGSSPPPP-SSS---TTHHHHHHHHT-SSGGGS-SSHHHHHHHHH-----------------GGGGGGGGGGGGGGGGTHHHHT-

pLDDT: mean 79.34, std 21.46, range [24.47, 98.31]

Organism: Streptomyces rubellomurinus (strain ATCC 31215) (NCBI:txid359131)

Solvent-accessible surface area (backbone atoms only — not comparable to full-atom values): 33198 Å² total; per-residue (Å²): 126,60,61,61,87,79,30,39,51,74,43,80,73,46,74,58,93,60,33,35,33,27,36,25,38,32,73,86,56,67,42,68,26,23,36,41,31,48,27,73,93,43,43,80,39,65,68,50,44,49,30,48,49,47,43,45,30,53,30,46,67,48,74,42,79,28,35,50,34,40,47,48,73,51,71,56,95,71,24,48,33,38,31,26,60,52,64,78,45,46,33,43,56,79,38,46,48,70,41,55,58,69,53,27,40,50,50,39,22,32,40,21,48,22,52,32,54,39,46,76,72,72,41,68,55,81,57,53,43,39,78,35,29,30,25,46,66,66,79,82,77,63,49,27,24,40,45,78,60,50,45,41,31,55,47,40,39,69,71,61,46,72,50,79,54,64,62,46,47,33,44,27,43,52,66,72,63,60,74,54,91,83,60,59,41,40,40,32,19,10,49,33,43,44,36,47,18,21,59,62,53,43,59,77,51,42,75,56,3,48,50,51,31,57,70,66,69,42,74,60,58,84,48,76,66,83,70,77,84,82,59,91,57,43,82,58,44,65,56,50,43,49,30,23,56,38,75,50,62,87,61,22,52,84,39,30,45,57,45,19,52,59,58,65,48,75,50,74,70,74,58,68,72,69,74,63,77,78,73,76,67,73,72,69,68,58,64,68,67,63,64,73,65,63,65,68,64,60,68,64,64,68,88,107,126,62,61,60,89,80,31,38,52,72,44,79,72,46,76,57,92,59,33,34,33,26,35,24,37,32,74,86,54,66,41,68,27,24,37,39,32,48,27,73,92,44,42,78,37,66,68,51,45,50,29,48,48,48,44,46,30,52,30,44,69,47,74,43,78,28,35,48,37,40,46,47,74,53,69,56,96,70,25,48,32,38,31,26,60,53,65,79,46,47,33,43,56,78,39,45,46,70,41,55,59,69,53,25,39,50,49,40,21,32,40,20,48,21,53,30,54,37,45,75,72,74,41,67,56,80,57,54,44,38,78,36,29,31,25,45,66,67,79,81,75,64,49,27,23,39,45,78,60,50,45,42,31,56,47,41,39,70,71,61,46,70,49,76,54,63,61,46,46,33,44,27,43,52,65,70,63,58,74,54,91,80,61,57,41,41,40,32,19,9,49,33,44,44,37,47,16,21,58,64,54,43,58,76,50,42,74,57,2,51,50,50,32,56,71,67,68,42,76,62,57,83,48,77,64,83,69,78,84,80,61,92,56,44,82,58,45,64,57,48,45,49,30,22,58,38,75,51,62,87,61,22,52,82,39,32,47,56,45,20,53,59,57,65,48,75,52,75,71,76,59,72,75,71,78,68,77,79,78,81,73,80,74,74,72,67,71,74,70,69,73,72,67,69,70,69,63,64,70,62,61,69,81,104

Radius of gyration: 33.8 Å; Cα contacts (8 Å, |Δi|>4): 1043; chains: 2; bounding box: 110×74×102 Å

Sequence (608 aa):
MRKLGRYLLLERLGAGSFATVWKAYDPELDTEVAVKVLAENWAANADVRERFLTEARLLRRIASPRVVRVHDVGVQEDRPYFVMDYVRGGTLADRVGQCEPQEALRLAAEAGYAVQVLHEAGVVHRDVKPSNLLLAAGPAPAAVLVADLGSAKQLADASGLTVTTGTPAYMAPEQAFQTGGFDGRADVYALAVVTYELLTGQKPFGPGGRAASLLTDQPAASTLPALPAGAELPPNLALLLRSAMSVEPADRPATAQAFADALLAPVPQSGPPREGPGWLTPRAVGLASAAVFTAATLLGWLRRMRKLGRYLLLERLGAGSFATVWKAYDPELDTEVAVKVLAENWAANADVRERFLTEARLLRRIASPRVVRVHDVGVQEDRPYFVMDYVRGGTLADRVGQCEPQEALRLAAEAGYAVQVLHEAGVVHRDVKPSNLLLAAGPAPAAVLVADLGSAKQLADASGLTVTTGTPAYMAPEQAFQTGGFDGRADVYALAVVTYELLTGQKPFGPGGRAASLLTDQPAASTLPALPAGAELPPNLALLLRSAMSVEPADRPATAQAFADALLAPVPQSGPPREGPGWLTPRAVGLASAAVFTAATLLGWLRR